Protein AF-V3ZJ14-F1 (afdb_monomer)

Structure (mmCIF, N/CA/C/O backbone):
data_AF-V3ZJ14-F1
#
_entry.id   AF-V3ZJ14-F1
#
loop_
_atom_site.group_PDB
_atom_site.id
_atom_site.type_symbol
_atom_site.label_atom_id
_atom_site.label_alt_id
_atom_site.label_comp_id
_atom_site.label_asym_id
_atom_site.label_entity_id
_atom_site.label_seq_id
_atom_site.pdbx_PDB_ins_code
_atom_site.Cartn_x
_atom_site.Cartn_y
_atom_site.Cartn_z
_atom_site.occupancy
_atom_site.B_iso_or_equiv
_atom_site.auth_seq_id
_atom_site.auth_comp_id
_atom_site.auth_asym_id
_atom_site.auth_atom_id
_atom_site.pdbx_PDB_model_num
ATOM 1 N N . MET A 1 1 ? -35.455 5.145 33.013 1.00 52.62 1 MET A N 1
ATOM 2 C CA . MET A 1 1 ? -34.799 4.903 31.708 1.00 52.62 1 MET A CA 1
ATOM 3 C C . MET A 1 1 ? -33.803 6.025 31.471 1.00 52.62 1 MET A C 1
ATOM 5 O O . MET A 1 1 ? -34.145 7.168 31.744 1.00 52.62 1 MET A O 1
ATOM 9 N N . THR A 1 2 ? -32.571 5.727 31.061 1.00 71.62 2 THR A N 1
ATOM 10 C CA . THR A 1 2 ? -31.585 6.768 30.741 1.00 71.62 2 THR A CA 1
ATOM 11 C C . THR A 1 2 ? -31.996 7.483 29.457 1.00 71.62 2 THR A C 1
ATOM 13 O O . THR A 1 2 ? -32.271 6.847 28.443 1.00 71.62 2 THR A O 1
ATOM 16 N N . GLU A 1 3 ? -32.066 8.810 29.506 1.00 86.38 3 GLU A N 1
ATOM 17 C CA . GLU A 1 3 ? -32.412 9.624 28.344 1.00 86.38 3 GLU A CA 1
ATOM 18 C C . GLU A 1 3 ? -31.376 9.440 27.222 1.00 86.38 3 GLU A C 1
ATOM 20 O O . GLU A 1 3 ? -30.162 9.528 27.449 1.00 86.38 3 GLU A O 1
ATOM 25 N N . LEU A 1 4 ? -31.852 9.161 26.005 1.00 93.19 4 LEU A N 1
ATOM 26 C CA . LEU A 1 4 ? -30.999 8.984 24.833 1.00 93.19 4 LEU A CA 1
ATOM 27 C C . LEU A 1 4 ? -30.361 10.319 24.442 1.00 93.19 4 LEU A C 1
ATOM 29 O O . LEU A 1 4 ? -31.050 11.312 24.231 1.00 93.19 4 LEU A O 1
ATOM 33 N N . LYS A 1 5 ? -29.034 10.323 24.291 1.00 94.94 5 LYS A N 1
ATOM 34 C CA . LYS A 1 5 ? -28.248 11.505 23.911 1.00 94.94 5 LYS A CA 1
ATOM 35 C C . LYS A 1 5 ? -27.486 11.251 22.627 1.00 94.94 5 LYS A C 1
ATOM 37 O O . LYS A 1 5 ? -26.910 10.180 22.456 1.00 94.94 5 LYS A O 1
ATOM 42 N N . CYS A 1 6 ? -27.426 12.243 21.750 1.00 96.75 6 CYS A N 1
ATOM 43 C CA . CYS A 1 6 ? -26.665 12.212 20.509 1.00 96.75 6 CYS A CA 1
ATOM 44 C C . CYS A 1 6 ? -25.173 11.964 20.765 1.00 96.75 6 CYS A C 1
ATOM 46 O O . CYS A 1 6 ? -24.549 12.593 21.620 1.00 96.75 6 CYS A O 1
ATOM 48 N N . GLY A 1 7 ? -24.563 11.063 19.998 1.00 95.19 7 GLY A N 1
ATOM 49 C CA . GLY A 1 7 ? -23.149 10.722 20.116 1.00 95.19 7 GLY A CA 1
ATOM 50 C C . GLY A 1 7 ? -22.194 11.859 19.726 1.00 95.19 7 GLY A C 1
ATOM 51 O O . GLY A 1 7 ? -21.062 11.880 20.219 1.00 95.19 7 GLY A O 1
ATOM 52 N N . PHE A 1 8 ? -22.653 12.811 18.905 1.00 96.88 8 PHE A N 1
ATOM 53 C CA . PHE A 1 8 ? -21.886 13.983 18.476 1.00 96.88 8 PHE A CA 1
ATOM 54 C C . PHE A 1 8 ? -21.968 15.116 19.504 1.00 96.88 8 PHE A C 1
ATOM 56 O O . PHE A 1 8 ? -20.978 15.414 20.168 1.00 96.88 8 PHE A O 1
ATOM 63 N N . CYS A 1 9 ? -23.145 15.727 19.676 1.00 95.25 9 CYS A N 1
ATOM 64 C CA . CYS A 1 9 ? -23.316 16.925 20.508 1.00 95.25 9 CYS A CA 1
ATOM 65 C C . CYS A 1 9 ? -23.645 16.636 21.981 1.00 95.25 9 CYS A C 1
ATOM 67 O O . CYS A 1 9 ? -23.559 17.543 22.799 1.00 95.25 9 CYS A O 1
ATOM 69 N N . ARG A 1 10 ? -23.984 15.387 22.337 1.00 93.00 10 ARG A N 1
ATOM 70 C CA . ARG A 1 10 ? -24.357 14.953 23.701 1.00 93.00 10 ARG A CA 1
ATOM 71 C C . ARG A 1 10 ? -25.654 15.548 24.259 1.00 93.00 10 ARG A C 1
ATOM 73 O O . ARG A 1 10 ? -25.952 15.292 25.422 1.00 93.00 10 ARG A O 1
ATOM 80 N N . HIS A 1 11 ? -26.428 16.243 23.436 1.00 93.50 11 HIS A N 1
ATOM 81 C CA . HIS A 1 11 ? -27.798 16.653 23.737 1.00 93.50 11 HIS A CA 1
ATOM 82 C C . HIS A 1 11 ? -28.797 15.549 23.372 1.00 93.50 11 HIS A C 1
ATOM 84 O O . HIS A 1 11 ? -28.499 14.701 22.523 1.00 93.50 11 HIS A O 1
ATOM 90 N N . GLY A 1 12 ? -29.942 15.519 24.043 1.00 95.00 12 GLY A N 1
ATOM 91 C CA . GLY A 1 12 ? -31.051 14.604 23.784 1.00 95.00 12 GLY A CA 1
ATOM 92 C C . GLY A 1 12 ? -32.071 15.200 22.812 1.00 95.00 12 GLY A C 1
ATOM 93 O O . GLY A 1 12 ? -31.710 15.880 21.849 1.00 95.00 12 GLY A O 1
ATOM 94 N N . LYS A 1 13 ? -33.357 14.905 23.023 1.00 96.00 13 LYS A N 1
ATOM 95 C CA . LYS A 1 13 ? -34.448 15.395 22.160 1.00 96.00 13 LYS A CA 1
ATOM 96 C C . LYS A 1 13 ? -34.764 16.882 22.372 1.00 96.00 13 LYS A C 1
ATOM 98 O O . LYS A 1 13 ? -35.465 17.452 21.547 1.00 96.00 13 LYS A O 1
ATOM 103 N N . GLU A 1 14 ? -34.226 17.506 23.417 1.00 95.38 14 GLU A N 1
ATOM 104 C CA . GLU A 1 14 ? -34.474 18.903 23.783 1.00 95.38 14 GLU A CA 1
ATOM 105 C C . GLU A 1 14 ? -33.954 19.925 22.760 1.00 95.38 14 GLU A C 1
ATOM 107 O O . GLU A 1 14 ? -34.439 21.043 22.736 1.00 95.38 14 GLU A O 1
ATOM 112 N N . VAL A 1 15 ? -33.013 19.539 21.889 1.00 96.00 15 VAL A N 1
ATOM 113 C CA . VAL A 1 15 ? -32.458 20.400 20.820 1.00 96.00 15 VAL A CA 1
ATOM 114 C C . VAL A 1 15 ? -32.957 20.004 19.423 1.00 96.00 15 VAL A C 1
ATOM 116 O O . VAL A 1 15 ? -32.224 20.089 18.431 1.00 96.00 15 VAL A O 1
ATOM 119 N N . LYS A 1 16 ? -34.172 19.440 19.335 1.00 96.69 16 LYS A N 1
ATOM 120 C CA . LYS A 1 16 ? -34.744 18.949 18.067 1.00 96.69 16 LYS A CA 1
ATOM 121 C C . LYS A 1 16 ? -34.902 20.075 17.041 1.00 96.69 16 LYS A C 1
ATOM 123 O O . LYS A 1 16 ? -34.673 19.828 15.860 1.00 96.69 16 LYS A O 1
ATOM 128 N N . GLU A 1 17 ? -35.256 21.279 17.473 1.00 96.75 17 GLU A N 1
ATOM 129 C CA . GLU A 1 17 ? -35.450 22.439 16.593 1.00 96.75 17 GLU A CA 1
ATOM 130 C C . GLU A 1 17 ? -34.141 22.811 15.881 1.00 96.75 17 GLU A C 1
ATOM 132 O O . GLU A 1 17 ? -34.070 22.893 14.649 1.00 96.75 17 GLU A O 1
ATOM 137 N N . GLU A 1 18 ? -33.043 22.896 16.632 1.00 96.88 18 GLU A N 1
ATOM 138 C CA . GLU A 1 18 ? -31.748 23.243 16.067 1.00 96.88 18 GLU A CA 1
ATOM 139 C C . GLU A 1 18 ? -31.146 22.066 15.308 1.00 96.88 18 GLU A C 1
ATOM 141 O O . GLU A 1 18 ? -30.732 22.231 14.162 1.00 96.88 18 GLU A O 1
ATOM 146 N N . CYS A 1 19 ? -31.084 20.879 15.923 1.00 97.06 19 CYS A N 1
ATOM 147 C CA . CYS A 1 19 ? -30.308 19.733 15.434 1.00 97.06 19 CYS A CA 1
ATOM 148 C C . CYS A 1 19 ? -31.097 18.746 14.561 1.00 97.06 19 CYS A C 1
ATOM 150 O O . CYS A 1 19 ? -30.495 17.849 13.958 1.00 97.06 19 CYS A O 1
ATOM 152 N N . GLY A 1 20 ? -32.411 18.909 14.451 1.00 96.25 20 GLY A N 1
ATOM 153 C CA . GLY A 1 20 ? -33.298 17.959 13.790 1.00 96.25 20 GLY A CA 1
ATOM 154 C C . GLY A 1 20 ? -33.564 16.710 14.632 1.00 96.25 20 GLY A C 1
ATOM 155 O O . GLY A 1 20 ? -33.151 16.595 15.787 1.00 96.25 20 GLY A O 1
ATOM 156 N N . GLU A 1 21 ? -34.258 15.744 14.034 1.00 96.25 21 GLU A N 1
ATOM 157 C CA . GLU A 1 21 ? -34.662 14.510 14.710 1.00 96.25 21 GLU A CA 1
ATOM 158 C C . GLU A 1 21 ? -33.473 13.703 15.258 1.00 96.25 21 GLU A C 1
ATOM 160 O O . GLU A 1 21 ? -32.435 13.568 14.603 1.00 96.25 21 GLU A O 1
ATOM 165 N N . LEU A 1 22 ? -33.632 13.157 16.470 1.00 97.00 22 LEU A N 1
ATOM 166 C CA . LEU A 1 22 ? -32.666 12.259 17.102 1.00 97.00 22 LEU A CA 1
ATOM 167 C C . LEU A 1 22 ? -32.905 10.818 16.637 1.00 97.00 22 LEU A C 1
ATOM 169 O O . LEU A 1 22 ? -33.769 10.124 17.170 1.00 97.00 22 LEU A O 1
ATOM 173 N N . HIS A 1 23 ? -32.094 10.362 15.685 1.00 95.88 23 HIS A N 1
ATOM 174 C CA . HIS A 1 23 ? -32.115 8.988 15.191 1.00 95.88 23 HIS A CA 1
ATOM 175 C C . HIS A 1 23 ? -31.499 8.045 16.224 1.00 95.88 23 HIS A C 1
ATOM 177 O O . HIS A 1 23 ? -30.469 8.364 16.828 1.00 95.88 23 HIS A O 1
ATOM 183 N N . HIS A 1 24 ? -32.109 6.876 16.410 1.00 94.94 24 HIS A N 1
ATOM 184 C CA . HIS A 1 24 ? -31.630 5.827 17.307 1.00 94.94 24 HIS A CA 1
ATOM 185 C C . HIS A 1 24 ? -31.749 4.460 16.637 1.00 94.94 24 HIS A C 1
ATOM 187 O O . HIS A 1 24 ? -32.802 4.107 16.116 1.00 94.94 24 HIS A O 1
ATOM 193 N N . VAL A 1 25 ? -30.671 3.683 16.677 1.00 92.88 25 VAL A N 1
ATOM 194 C CA . VAL A 1 25 ? -30.649 2.294 16.214 1.00 92.88 25 VAL A CA 1
ATOM 195 C C . VAL A 1 25 ? -29.755 1.470 17.130 1.00 92.88 25 VAL A C 1
ATOM 197 O O . VAL A 1 25 ? -28.712 1.945 17.582 1.00 92.88 25 VAL A O 1
ATOM 200 N N . VAL A 1 26 ? -30.146 0.228 17.396 1.00 90.00 26 VAL A N 1
ATOM 201 C CA . VAL A 1 26 ? -29.298 -0.760 18.069 1.00 90.00 26 VAL A CA 1
ATOM 202 C C . VAL A 1 26 ? -28.780 -1.706 16.996 1.00 90.00 26 VAL A C 1
ATOM 204 O O . VAL A 1 26 ? -29.561 -2.277 16.241 1.00 90.00 26 VAL A O 1
ATOM 207 N N . THR A 1 27 ? -27.460 -1.828 16.866 1.00 82.56 27 THR A N 1
ATOM 208 C CA . THR A 1 27 ? -26.868 -2.752 15.889 1.00 82.56 27 THR A CA 1
ATOM 209 C C . THR A 1 27 ? -27.089 -4.206 16.292 1.00 82.56 27 THR A C 1
ATOM 211 O O . THR A 1 27 ? -27.316 -4.497 17.463 1.00 82.56 27 THR A O 1
ATOM 214 N N . ALA A 1 28 ? -26.887 -5.141 15.356 1.00 80.75 28 ALA A N 1
ATOM 215 C CA . ALA A 1 28 ? -26.852 -6.578 15.657 1.00 80.75 28 ALA A CA 1
ATOM 216 C C . ALA A 1 28 ? -25.847 -6.938 16.776 1.00 80.75 28 ALA A C 1
ATOM 218 O O . ALA A 1 28 ? -26.054 -7.880 17.527 1.00 80.75 28 ALA A O 1
ATOM 219 N N . SER A 1 29 ? -24.784 -6.141 16.945 1.00 78.62 29 SER A N 1
ATOM 220 C CA . SER A 1 29 ? -23.813 -6.268 18.044 1.00 78.62 29 SER A CA 1
ATOM 221 C C . SER A 1 29 ? -24.269 -5.665 19.383 1.00 78.62 29 SER A C 1
ATOM 223 O O . SER A 1 29 ? -23.455 -5.525 20.296 1.00 78.62 29 SER A O 1
ATOM 225 N N . GLY A 1 30 ? -25.528 -5.236 19.494 1.00 86.25 30 GLY A N 1
ATOM 226 C CA . GLY A 1 30 ? -26.108 -4.637 20.697 1.00 86.25 30 GLY A CA 1
ATOM 227 C C . GLY A 1 30 ? -25.607 -3.226 21.020 1.00 86.25 30 GLY A C 1
ATOM 228 O O . GLY A 1 30 ? -25.915 -2.694 22.085 1.00 86.25 30 GLY A O 1
ATOM 229 N N . LYS A 1 31 ? -24.820 -2.589 20.140 1.00 83.31 31 LYS A N 1
ATOM 230 C CA . LYS A 1 31 ? -24.274 -1.246 20.387 1.00 83.31 31 LYS A CA 1
ATOM 231 C C . LYS A 1 31 ? -25.280 -0.183 19.932 1.00 83.31 31 LYS A C 1
ATOM 233 O O . LYS A 1 31 ? -25.595 -0.131 18.742 1.00 83.31 31 LYS A O 1
ATOM 238 N N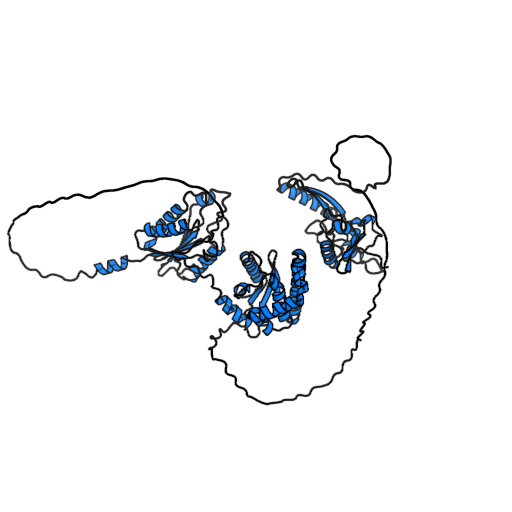 . PRO A 1 32 ? -25.753 0.701 20.828 1.00 91.38 32 PRO A N 1
ATOM 239 C CA . PRO A 1 32 ? -26.651 1.776 20.435 1.00 91.38 32 PRO A CA 1
ATOM 240 C C . PRO A 1 32 ? -25.894 2.859 19.656 1.00 91.38 32 PRO A C 1
ATOM 242 O O . PRO A 1 32 ? -24.795 3.277 20.036 1.00 91.38 32 PRO A O 1
ATOM 245 N N . CYS A 1 33 ? -26.505 3.340 18.578 1.00 94.31 33 CYS A N 1
ATOM 246 C CA . CYS A 1 33 ? -26.087 4.513 17.823 1.00 94.31 33 CYS A CA 1
ATOM 247 C C . CYS A 1 33 ? -27.195 5.557 17.879 1.00 94.31 33 CYS A C 1
ATOM 249 O O . CYS A 1 33 ? -28.289 5.345 17.359 1.00 94.31 33 CYS A O 1
ATOM 251 N N . THR A 1 34 ? -26.895 6.689 18.504 1.00 96.50 34 THR A N 1
ATOM 252 C CA . THR A 1 34 ? -27.785 7.844 18.615 1.00 96.50 34 THR A CA 1
ATOM 253 C C . THR A 1 34 ? -27.146 9.049 17.940 1.00 96.50 34 THR A C 1
ATOM 255 O O . THR A 1 34 ? -26.018 9.423 18.273 1.00 96.50 34 THR A O 1
ATOM 258 N N . ALA A 1 35 ? -27.845 9.699 17.014 1.00 97.69 35 ALA A N 1
ATOM 259 C CA . ALA A 1 35 ? -27.335 10.901 16.359 1.00 97.69 35 ALA A CA 1
ATOM 260 C C . ALA A 1 35 ? -28.468 11.795 15.854 1.00 97.69 35 ALA A C 1
ATOM 262 O O . ALA A 1 35 ? -29.419 11.315 15.246 1.00 97.69 35 ALA A O 1
ATOM 263 N N . HIS A 1 36 ? -28.361 13.107 16.073 1.00 98.19 36 HIS A N 1
ATOM 264 C CA . HIS A 1 36 ? -29.275 14.050 15.430 1.00 98.19 36 HIS A CA 1
ATOM 265 C C . HIS A 1 36 ? -29.015 14.134 13.929 1.00 98.19 36 HIS A C 1
ATOM 267 O O . HIS A 1 36 ? -27.859 14.100 13.496 1.00 98.19 36 HIS A O 1
ATOM 273 N N . HIS A 1 37 ? -30.079 14.323 13.152 1.00 97.38 37 HIS A N 1
ATOM 274 C CA . HIS A 1 37 ? -30.016 14.387 11.695 1.00 97.38 37 HIS A CA 1
ATOM 275 C C . HIS A 1 37 ? -29.021 15.445 11.188 1.00 97.38 37 HIS A C 1
ATOM 277 O O . HIS A 1 37 ? -28.095 15.118 10.442 1.00 97.38 37 HIS A O 1
ATOM 283 N N . LYS A 1 38 ? -29.118 16.697 11.663 1.00 97.81 38 LYS A N 1
ATOM 284 C CA . LYS A 1 38 ? -28.218 17.777 11.222 1.00 97.81 38 LYS A CA 1
ATOM 285 C C . LYS A 1 38 ? -26.794 17.613 11.768 1.00 97.81 38 LYS A C 1
ATOM 287 O O . LYS A 1 38 ? -25.834 17.995 11.102 1.00 97.81 38 LYS A O 1
ATOM 292 N N . CYS A 1 39 ? -26.616 16.966 12.928 1.00 98.25 39 CYS A N 1
ATOM 293 C CA . CYS A 1 39 ? -25.275 16.599 13.406 1.00 98.25 39 CYS A CA 1
ATOM 294 C C . CYS A 1 39 ? -24.566 15.644 12.432 1.00 98.25 39 CYS A C 1
ATOM 296 O O . CYS A 1 39 ? -23.356 15.760 12.250 1.00 98.25 39 CYS A O 1
ATOM 298 N N . MET A 1 40 ? -25.309 14.732 11.794 1.00 97.81 40 MET A N 1
ATOM 299 C CA . MET A 1 40 ? -24.763 13.858 10.755 1.00 97.81 40 MET A CA 1
ATOM 300 C C . MET A 1 40 ? -24.514 14.614 9.447 1.00 97.81 40 MET A C 1
ATOM 302 O O . MET A 1 40 ? -23.413 14.528 8.909 1.00 97.81 40 MET A O 1
ATOM 306 N N . GLN A 1 41 ? -25.485 15.404 8.971 1.00 96.88 41 GLN A N 1
ATOM 307 C CA . GLN A 1 41 ? -25.370 16.160 7.712 1.00 96.88 41 GLN A CA 1
ATOM 308 C C . GLN A 1 41 ? -24.154 17.091 7.674 1.00 96.88 41 GLN A C 1
ATOM 310 O O . GLN A 1 41 ? -23.460 17.159 6.664 1.00 96.88 41 GLN A O 1
ATOM 315 N N . TYR A 1 42 ? -23.872 17.790 8.775 1.00 98.06 42 TYR A N 1
ATOM 316 C CA . TYR A 1 42 ? -22.754 18.734 8.861 1.00 98.06 42 TYR A CA 1
ATOM 317 C C . TYR A 1 42 ? -21.435 18.084 9.311 1.00 98.06 42 TYR A C 1
ATOM 319 O O . TYR A 1 42 ? -20.437 18.787 9.505 1.00 98.06 42 TYR A O 1
ATOM 327 N N . SER A 1 43 ? -21.392 16.762 9.504 1.00 97.56 43 SER A N 1
ATOM 328 C CA . SER A 1 43 ? -20.145 16.052 9.795 1.00 97.56 43 SER A CA 1
ATOM 329 C C . SER A 1 43 ? -19.278 15.983 8.540 1.00 97.56 43 SER A C 1
ATOM 331 O O . SER A 1 43 ? -19.735 15.552 7.486 1.00 97.56 43 SER A O 1
ATOM 333 N N . ALA A 1 44 ? -18.007 16.378 8.641 1.00 92.75 44 ALA A N 1
ATOM 334 C CA . ALA A 1 44 ? -17.170 16.627 7.462 1.00 92.75 44 ALA A CA 1
ATOM 335 C C . ALA A 1 44 ? -16.936 15.402 6.551 1.00 92.75 44 ALA A C 1
ATOM 337 O O . ALA A 1 44 ? -16.670 15.586 5.365 1.00 92.75 44 ALA A O 1
ATOM 338 N N . LEU A 1 45 ? -17.014 14.178 7.092 1.00 93.38 45 LEU A N 1
ATOM 339 C CA . LEU A 1 45 ? -16.749 12.935 6.353 1.00 93.38 45 LEU A CA 1
ATOM 340 C C . LEU A 1 45 ? -18.001 12.065 6.144 1.00 93.38 45 LEU A C 1
ATOM 342 O O . LEU A 1 45 ? -17.877 10.934 5.673 1.00 93.38 45 LEU A O 1
ATOM 346 N N . LEU A 1 46 ? -19.200 12.558 6.484 1.00 95.25 46 LEU A N 1
ATOM 347 C CA . LEU A 1 46 ? -20.446 11.845 6.192 1.00 95.25 46 LEU A CA 1
ATOM 348 C C . LEU A 1 46 ? -21.031 12.277 4.852 1.00 95.25 46 LEU A C 1
ATOM 350 O O . LEU A 1 46 ? -21.006 13.445 4.473 1.00 95.25 46 LEU A O 1
ATOM 354 N N . VAL A 1 47 ? -21.592 11.296 4.151 1.00 92.06 47 VAL A N 1
ATOM 355 C CA . VAL A 1 47 ? -22.340 11.482 2.910 1.00 92.06 47 VAL A CA 1
ATOM 356 C C . VAL A 1 47 ? -23.757 10.985 3.152 1.00 92.06 47 VAL A C 1
ATOM 358 O O . VAL A 1 47 ? -23.940 9.874 3.654 1.00 92.06 47 VAL A O 1
ATOM 361 N N . GLN A 1 48 ? -24.737 11.817 2.807 1.00 89.88 48 GLN A N 1
ATOM 362 C CA . GLN A 1 48 ? -26.147 11.448 2.832 1.00 89.88 48 GLN A CA 1
ATOM 363 C C . GLN A 1 48 ? -26.517 10.765 1.509 1.00 89.88 48 GLN A C 1
ATOM 365 O O . GLN A 1 48 ? -26.182 11.247 0.426 1.00 89.88 48 GLN A O 1
ATOM 370 N N . TYR A 1 49 ? -27.186 9.627 1.609 1.00 85.19 49 TYR A N 1
ATOM 371 C CA . TYR A 1 49 ? -27.664 8.801 0.509 1.00 85.19 49 TYR A CA 1
ATOM 372 C C . TYR A 1 49 ? -29.187 8.914 0.397 1.00 85.19 49 TYR A C 1
ATOM 374 O O . TYR A 1 49 ? -29.868 9.275 1.355 1.00 85.19 49 TYR A O 1
ATOM 382 N N . LYS A 1 50 ? -29.728 8.552 -0.772 1.00 77.56 50 LYS A N 1
ATOM 383 C CA . LYS A 1 50 ? -31.172 8.385 -0.986 1.00 77.56 50 LYS A CA 1
ATOM 384 C C . LYS A 1 50 ? -31.653 7.075 -0.343 1.00 77.56 50 LYS A C 1
ATOM 386 O O . LYS A 1 50 ? -31.986 6.132 -1.047 1.00 77.56 50 LYS A O 1
ATOM 391 N N . SER A 1 51 ? -31.587 6.974 0.980 1.00 76.38 51 SER A N 1
ATOM 392 C CA . SER A 1 51 ? -32.156 5.848 1.727 1.00 76.38 51 SER A CA 1
ATOM 393 C C . SER A 1 51 ? -32.982 6.359 2.893 1.00 76.38 51 SER A C 1
ATOM 395 O O . SER A 1 51 ? -32.636 7.365 3.503 1.00 76.38 51 SER A O 1
ATOM 397 N N . GLU A 1 52 ? -34.024 5.634 3.268 1.00 74.25 52 GLU A N 1
ATOM 398 C CA . GLU A 1 52 ? -34.862 6.020 4.409 1.00 74.25 52 GLU A CA 1
ATOM 399 C C . GLU A 1 52 ? -34.221 5.636 5.750 1.00 74.25 52 GLU A C 1
ATOM 401 O O . GLU A 1 52 ? -34.433 6.280 6.777 1.00 74.25 52 GLU A O 1
ATOM 406 N N . HIS A 1 53 ? -33.352 4.623 5.752 1.00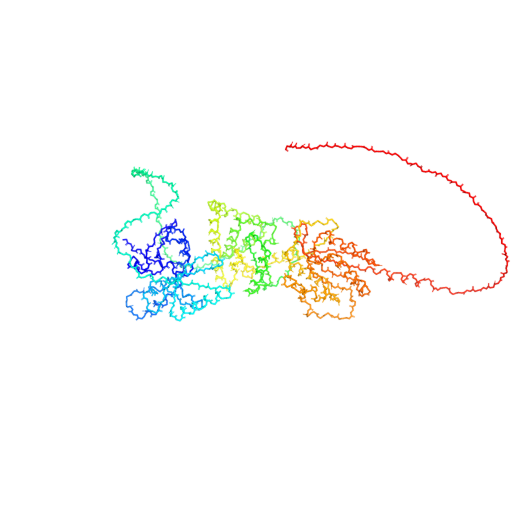 78.12 53 HIS A N 1
ATOM 407 C CA . HIS A 1 53 ? -32.737 4.128 6.978 1.00 78.12 53 HIS A CA 1
ATOM 408 C C . HIS A 1 53 ? -31.791 5.155 7.621 1.00 78.12 53 HIS A C 1
ATOM 410 O O . HIS A 1 53 ? -30.863 5.662 6.983 1.00 78.12 53 HIS A O 1
ATOM 416 N N . PHE A 1 54 ? -32.027 5.429 8.911 1.00 88.50 54 PHE A N 1
ATOM 417 C CA . PHE A 1 54 ? -31.208 6.291 9.774 1.00 88.50 54 PHE A CA 1
ATOM 418 C C . PHE A 1 54 ? -30.952 7.692 9.180 1.00 88.50 54 PHE A C 1
ATOM 420 O O . PHE A 1 54 ? -29.838 8.220 9.226 1.00 88.50 54 PHE A O 1
ATOM 427 N N . GLY A 1 55 ? -31.985 8.280 8.561 1.00 88.25 55 GLY A N 1
ATOM 428 C CA . GLY A 1 55 ? -31.929 9.615 7.961 1.00 88.25 55 GLY A CA 1
ATOM 429 C C . GLY A 1 55 ? -31.108 9.698 6.669 1.00 88.25 55 GLY A C 1
ATOM 430 O O . GLY A 1 55 ? -30.610 10.774 6.334 1.00 88.25 55 GLY A O 1
ATOM 431 N N . GLY A 1 56 ? -30.918 8.582 5.963 1.00 92.19 56 GLY A N 1
ATOM 432 C CA . GLY A 1 56 ? -30.117 8.542 4.738 1.00 92.19 56 GLY A CA 1
ATOM 433 C C . GLY A 1 56 ? -28.628 8.334 4.968 1.00 92.19 56 GLY A C 1
ATOM 434 O O . GLY A 1 56 ? -27.828 8.609 4.078 1.00 92.19 56 GLY A O 1
ATOM 435 N N . PHE A 1 57 ? -28.217 7.853 6.141 1.00 94.19 57 PHE A N 1
ATOM 436 C CA . PHE A 1 57 ? -26.807 7.633 6.456 1.00 94.19 57 PHE A CA 1
ATOM 437 C C . PHE A 1 57 ? -26.495 6.156 6.662 1.00 94.19 57 PHE A C 1
ATOM 439 O O . PHE A 1 57 ? -27.199 5.426 7.357 1.00 94.19 57 PHE A O 1
ATOM 446 N N . LYS A 1 58 ? -25.352 5.716 6.125 1.00 92.56 58 LYS A N 1
ATOM 447 C CA . LYS A 1 58 ? -24.808 4.392 6.443 1.00 92.56 58 LYS A CA 1
ATOM 448 C C . LYS A 1 58 ? -24.363 4.371 7.905 1.00 92.56 58 LYS A C 1
ATOM 450 O O . LYS A 1 58 ? -23.380 5.021 8.256 1.00 92.56 58 LYS A O 1
ATOM 455 N N . ILE A 1 59 ? -25.044 3.583 8.737 1.00 93.75 59 ILE A N 1
ATOM 456 C CA . ILE A 1 59 ? -24.790 3.478 10.185 1.00 93.75 59 ILE A CA 1
ATOM 457 C C . ILE A 1 59 ? -23.312 3.175 10.489 1.00 93.75 59 ILE A C 1
ATOM 459 O O . ILE A 1 59 ? -22.732 3.773 11.394 1.00 93.75 59 ILE A O 1
ATOM 463 N N . SER A 1 60 ? -22.659 2.314 9.699 1.00 92.94 60 SER A N 1
ATOM 464 C CA . SER A 1 60 ? -21.225 2.013 9.844 1.00 92.94 60 SER A CA 1
ATOM 465 C C . SER A 1 60 ? -20.339 3.259 9.726 1.00 92.94 60 SER A C 1
ATOM 467 O O . SER A 1 60 ? -19.431 3.448 10.535 1.00 92.94 60 SER A O 1
ATOM 469 N N . LYS A 1 61 ? -20.647 4.163 8.788 1.00 95.00 61 LYS A N 1
ATOM 470 C CA . LYS A 1 61 ? -19.946 5.445 8.627 1.00 95.00 61 LYS A CA 1
ATOM 471 C C . LYS A 1 61 ? -20.238 6.415 9.761 1.00 95.00 61 LYS A C 1
ATOM 473 O O . LYS A 1 61 ? -19.329 7.108 10.209 1.00 95.00 61 LYS A O 1
ATOM 478 N N . VAL A 1 62 ? -21.461 6.410 10.289 1.00 96.00 62 VAL A N 1
ATOM 479 C CA . VAL A 1 62 ? -21.792 7.186 11.492 1.00 96.00 62 VAL A CA 1
ATOM 480 C C . VAL A 1 62 ? -20.958 6.711 12.686 1.00 96.00 62 VAL A C 1
ATOM 482 O O . VAL A 1 62 ? -20.411 7.542 13.405 1.00 96.00 62 VAL A O 1
ATOM 485 N N . PHE A 1 63 ? -20.771 5.402 12.878 1.00 95.31 63 PHE A N 1
ATOM 486 C CA . PHE A 1 63 ? -19.906 4.878 13.943 1.00 95.31 63 PHE A CA 1
ATOM 487 C C . PHE A 1 63 ? -18.434 5.266 13.785 1.00 95.31 63 PHE A C 1
ATOM 489 O O . PHE A 1 63 ? -17.802 5.633 14.779 1.00 95.31 63 PHE A O 1
ATOM 496 N N . GLU A 1 64 ? -17.886 5.189 12.569 1.00 95.69 64 GLU A N 1
ATOM 497 C CA . GLU A 1 64 ? -16.522 5.652 12.272 1.00 95.69 64 GLU A CA 1
ATOM 498 C C . GLU A 1 64 ? -16.362 7.136 12.645 1.00 95.69 64 GLU A C 1
ATOM 500 O O . GLU A 1 64 ? -15.424 7.512 13.353 1.00 95.69 64 GLU A O 1
ATOM 505 N N . GLU A 1 65 ? -17.330 7.970 12.263 1.00 97.25 65 GLU A N 1
ATOM 506 C CA . GLU A 1 65 ? -17.324 9.400 12.573 1.00 97.25 65 GLU A CA 1
ATOM 507 C C . GLU A 1 65 ? -17.525 9.696 14.059 1.00 97.25 65 GLU A C 1
ATOM 509 O O . GLU A 1 65 ? -16.856 10.570 14.610 1.00 97.25 65 GLU A O 1
ATOM 514 N N . LEU A 1 66 ? -18.365 8.931 14.756 1.00 96.00 66 LEU A N 1
ATOM 515 C CA . LEU A 1 66 ? -18.496 9.007 16.211 1.00 96.00 66 LEU A CA 1
ATOM 516 C C . LEU A 1 66 ? -17.194 8.615 16.917 1.00 96.00 66 LEU A C 1
ATOM 518 O O . LEU A 1 66 ? -16.838 9.226 17.927 1.00 96.00 66 LEU A O 1
ATOM 522 N N . ALA A 1 67 ? -16.469 7.616 16.403 1.00 95.12 67 ALA A N 1
ATOM 523 C CA . ALA A 1 67 ? -15.165 7.223 16.923 1.00 95.12 67 ALA A CA 1
ATOM 524 C C . ALA A 1 67 ? -14.127 8.339 16.720 1.00 95.12 67 ALA A C 1
ATOM 526 O O . ALA A 1 67 ? -13.459 8.712 17.687 1.00 95.12 67 ALA A O 1
ATOM 527 N N . ARG A 1 68 ? -14.065 8.949 15.526 1.00 96.00 68 ARG A N 1
ATOM 528 C CA . ARG A 1 68 ? -13.232 10.138 15.257 1.00 96.00 68 ARG A CA 1
ATOM 529 C C . ARG A 1 68 ? -13.620 11.326 16.142 1.00 96.00 68 ARG A C 1
ATOM 531 O O . ARG A 1 68 ? -12.764 12.057 16.645 1.00 96.00 68 ARG A O 1
ATOM 538 N N . GLY A 1 69 ? -14.913 11.505 16.389 1.00 94.75 69 GLY A N 1
ATOM 539 C CA . GLY A 1 69 ? -15.437 12.535 17.277 1.00 94.75 69 GLY A CA 1
ATOM 540 C C . GLY A 1 69 ? -14.858 12.452 18.691 1.00 94.75 69 GLY A C 1
ATOM 541 O O . GLY A 1 69 ? -14.665 13.488 19.322 1.00 94.75 69 GLY A O 1
ATOM 542 N N . ARG A 1 70 ? -14.488 11.262 19.188 1.00 92.19 70 ARG A N 1
ATOM 543 C CA . ARG A 1 70 ? -13.934 11.094 20.548 1.00 92.19 70 ARG A CA 1
ATOM 544 C C . ARG A 1 70 ? -12.637 11.872 20.775 1.00 92.19 70 ARG A C 1
ATOM 546 O O . ARG A 1 70 ? -12.418 12.329 21.894 1.00 92.19 70 ARG A O 1
ATOM 553 N N . SER A 1 71 ? -11.812 12.052 19.744 1.00 91.56 71 SER A N 1
ATOM 554 C CA . SER A 1 71 ? -10.577 12.846 19.815 1.00 91.56 71 SER A CA 1
ATOM 555 C C . SER A 1 71 ? -10.765 14.303 19.370 1.00 91.56 71 SER A C 1
ATOM 557 O O . SER A 1 71 ? -9.963 15.165 19.736 1.00 91.56 71 SER A O 1
ATOM 559 N N . SER A 1 72 ? -11.837 14.605 18.632 1.00 93.75 72 SER A N 1
ATOM 560 C CA . SER A 1 72 ? -12.092 15.934 18.063 1.00 93.75 72 SER A CA 1
ATOM 561 C C . SER A 1 72 ? -12.754 16.864 19.083 1.00 93.75 72 SER A C 1
ATOM 563 O O . SER A 1 72 ? -13.841 16.570 19.589 1.00 93.75 72 SER A O 1
ATOM 565 N N . LYS A 1 73 ? -12.093 17.987 19.399 1.00 95.00 73 LYS A N 1
ATOM 566 C CA . LYS A 1 73 ? -12.515 18.934 20.444 1.00 95.00 73 LYS A CA 1
ATOM 567 C C . LYS A 1 73 ? -13.191 20.174 19.851 1.00 95.00 73 LYS A C 1
ATOM 569 O O . LYS A 1 73 ? -12.560 20.899 19.091 1.00 95.00 73 LYS A O 1
ATOM 574 N N . CYS A 1 74 ? -14.415 20.467 20.284 1.00 96.06 74 CYS A N 1
ATOM 575 C CA . CYS A 1 74 ? -15.177 21.646 19.887 1.00 96.06 74 CYS A CA 1
ATOM 576 C C . CYS A 1 74 ? -14.451 22.918 20.322 1.00 96.06 74 CYS A C 1
ATOM 578 O O . CYS A 1 74 ? -14.172 23.111 21.511 1.00 96.06 74 CYS A O 1
ATOM 580 N N . PHE A 1 75 ? -14.174 23.793 19.360 1.00 95.06 75 PHE A N 1
ATOM 581 C CA . PHE A 1 75 ? -13.495 25.063 19.585 1.00 95.06 75 PHE A CA 1
ATOM 582 C C . PHE A 1 75 ? -14.290 25.965 20.543 1.00 95.06 75 PHE A C 1
ATOM 584 O O . PHE A 1 75 ? -13.733 26.455 21.522 1.00 95.06 75 PHE A O 1
ATOM 591 N N . ILE A 1 76 ? -15.608 26.081 20.347 1.00 93.31 76 ILE A N 1
ATOM 592 C CA . ILE A 1 76 ? -16.492 26.909 21.186 1.00 93.31 76 ILE A CA 1
ATOM 593 C C . ILE A 1 76 ? -16.532 26.383 22.624 1.00 93.31 76 ILE A C 1
ATOM 595 O O . ILE A 1 76 ? -16.285 27.127 23.573 1.00 93.31 76 ILE A O 1
ATOM 599 N N . CYS A 1 77 ? -16.793 25.085 22.809 1.00 91.00 77 CYS A N 1
ATOM 600 C CA . CYS A 1 77 ? -16.839 24.482 24.143 1.00 91.00 77 CYS A CA 1
ATOM 601 C C . CYS A 1 77 ? -15.490 24.581 24.864 1.00 91.00 77 CYS A C 1
ATOM 603 O O . CYS A 1 77 ? -15.454 24.747 26.082 1.00 91.00 77 CYS A O 1
ATOM 605 N N . LYS A 1 78 ? -14.374 24.496 24.125 1.00 87.94 78 LYS A N 1
ATOM 606 C CA . LYS A 1 78 ? -13.030 24.671 24.683 1.00 87.94 78 LYS A CA 1
ATOM 607 C C . LYS A 1 78 ? -12.831 26.091 25.221 1.00 87.94 78 LYS A C 1
ATOM 609 O O . LYS A 1 78 ? -12.281 26.222 26.309 1.00 87.94 78 LYS A O 1
ATOM 614 N N . CYS A 1 79 ? -13.295 27.114 24.507 1.00 82.31 79 CYS A N 1
ATOM 615 C CA . CYS A 1 79 ? -13.191 28.516 24.927 1.00 82.31 79 CYS A CA 1
ATOM 616 C C . CYS A 1 79 ? -14.127 28.868 26.098 1.00 82.31 79 CYS A C 1
ATOM 618 O O . CYS A 1 79 ? -13.789 29.714 26.918 1.00 82.31 79 CYS A O 1
ATOM 620 N N . LYS A 1 80 ? -15.264 28.174 26.247 1.00 74.75 80 LYS A N 1
ATOM 621 C CA . LYS A 1 80 ? -16.219 28.376 27.358 1.00 74.75 80 LYS A CA 1
ATOM 622 C C . LYS A 1 80 ? -15.752 27.817 28.719 1.00 74.75 80 LYS A C 1
ATOM 624 O O . LYS A 1 80 ? -16.438 28.010 29.721 1.00 74.75 80 LYS A O 1
ATOM 629 N N . ARG A 1 81 ? -14.584 27.160 28.792 1.00 59.09 81 ARG A N 1
ATOM 630 C CA . ARG A 1 81 ? -14.074 26.445 29.985 1.00 59.09 81 ARG A CA 1
ATOM 631 C C . ARG A 1 81 ? -13.820 27.289 31.243 1.00 59.09 81 ARG A C 1
ATOM 633 O O . ARG A 1 81 ? -13.534 26.707 32.281 1.00 59.09 81 ARG A O 1
ATOM 640 N N . GLY A 1 82 ? -13.964 28.611 31.185 1.00 52.34 82 GLY A N 1
ATOM 641 C CA . GLY A 1 82 ? -13.829 29.489 32.351 1.00 52.34 82 GLY A CA 1
ATOM 642 C C . GLY A 1 82 ? -15.115 29.770 33.144 1.00 52.34 82 GLY A C 1
ATOM 643 O O . GLY A 1 82 ? -15.039 30.541 34.092 1.00 52.34 82 GLY A O 1
ATOM 644 N N . ARG A 1 83 ? -16.297 29.243 32.765 1.00 51.16 83 ARG A N 1
ATOM 645 C CA . ARG A 1 83 ? -17.580 29.809 33.255 1.00 51.16 83 ARG A CA 1
ATOM 646 C C . ARG A 1 83 ? -18.608 28.881 33.913 1.00 51.16 83 ARG A C 1
ATOM 648 O O . ARG A 1 83 ? -19.668 29.377 34.272 1.00 51.16 83 ARG A O 1
ATOM 655 N N . THR A 1 84 ? -18.351 27.596 34.163 1.00 44.59 84 THR A N 1
ATOM 656 C CA . THR A 1 84 ? -19.350 26.764 34.875 1.00 44.59 84 THR A CA 1
ATOM 657 C C . THR A 1 84 ? -18.745 25.948 36.013 1.00 44.59 84 THR A C 1
ATOM 659 O O . THR A 1 84 ? -17.995 25.004 35.782 1.00 44.59 84 THR A O 1
ATOM 662 N N . LYS A 1 85 ? -19.150 26.278 37.251 1.00 44.22 85 LYS A N 1
ATOM 663 C CA . LYS A 1 85 ? -18.916 25.495 38.484 1.00 44.22 85 LYS A CA 1
ATOM 664 C C . LYS A 1 85 ? -19.684 24.158 38.519 1.00 44.22 85 LYS A C 1
ATOM 666 O O . LYS A 1 85 ? -19.520 23.392 39.459 1.00 44.22 85 LYS A O 1
ATOM 671 N N . SER A 1 86 ? -20.491 23.855 37.499 1.00 42.91 86 SER A N 1
ATOM 672 C CA . SER A 1 86 ? -21.235 22.600 37.371 1.00 42.91 86 SER A CA 1
ATOM 673 C C . SER A 1 86 ? -20.700 21.770 36.197 1.00 42.91 86 SER A C 1
ATOM 675 O O . SER A 1 86 ? -20.787 22.177 35.041 1.00 42.91 86 SER A O 1
ATOM 677 N N . GLY A 1 87 ? -20.083 20.632 36.526 1.00 47.72 87 GLY A N 1
ATOM 678 C CA . GLY A 1 87 ? -20.019 19.407 35.721 1.00 47.72 87 GLY A CA 1
ATOM 679 C C . GLY A 1 87 ? -19.720 19.502 34.218 1.00 47.72 87 GLY A C 1
ATOM 680 O O . GLY A 1 87 ? -20.623 19.422 33.399 1.00 47.72 87 GLY A O 1
ATOM 681 N N . SER A 1 88 ? -18.432 19.499 33.857 1.00 51.66 88 SER A N 1
ATOM 682 C CA . SER A 1 88 ? -17.888 18.936 32.603 1.00 51.66 88 SER A CA 1
ATOM 683 C C . SER A 1 88 ? -18.663 19.247 31.307 1.00 51.66 88 SER A C 1
ATOM 685 O O . SER A 1 88 ? -19.306 18.372 30.720 1.00 51.66 88 SER A O 1
ATOM 687 N N . ILE A 1 89 ? -18.514 20.470 30.777 1.00 62.41 89 ILE A N 1
ATOM 688 C CA . ILE A 1 89 ? -18.797 20.727 29.356 1.00 62.41 89 ILE A CA 1
ATOM 689 C C . ILE A 1 89 ? -17.927 19.764 28.536 1.00 62.41 89 ILE A C 1
ATOM 691 O O . ILE A 1 89 ? -16.697 19.893 28.461 1.00 62.41 89 ILE A O 1
ATOM 695 N N . ARG A 1 90 ? -18.570 18.755 27.940 1.00 72.25 90 ARG A N 1
ATOM 696 C CA . ARG A 1 90 ? -17.892 17.748 27.126 1.00 72.25 90 ARG A CA 1
ATOM 697 C C . ARG A 1 90 ? -17.459 18.393 25.825 1.00 72.25 90 ARG A C 1
ATOM 699 O O . ARG A 1 90 ? -18.262 18.709 24.961 1.00 72.25 90 ARG A O 1
ATOM 706 N N . VAL A 1 91 ? -16.153 18.572 25.686 1.00 87.44 91 VAL A N 1
ATOM 707 C CA . VAL A 1 91 ? -15.572 19.183 24.488 1.00 87.44 91 VAL A CA 1
ATOM 708 C C . VAL A 1 91 ? -15.456 18.221 23.313 1.00 87.44 91 VAL A C 1
ATOM 710 O O . VAL A 1 91 ? -15.164 18.679 22.223 1.00 87.44 91 VAL A O 1
ATOM 713 N N . THR A 1 92 ? -15.631 16.913 23.502 1.00 92.25 92 THR A N 1
ATOM 714 C CA . THR A 1 92 ? -15.427 15.904 22.449 1.00 92.25 92 THR A CA 1
ATOM 715 C C . THR A 1 92 ? -16.706 15.618 21.662 1.00 92.25 92 THR A C 1
ATOM 717 O O . THR A 1 92 ? -17.806 15.863 22.150 1.00 92.25 92 THR A O 1
ATOM 720 N N . GLY A 1 93 ? -16.573 15.077 20.450 1.00 94.69 93 GLY A N 1
ATOM 721 C CA . GLY A 1 93 ? -17.674 14.795 19.515 1.00 94.69 93 GLY A CA 1
ATOM 722 C C . GLY A 1 93 ? -17.821 15.835 18.398 1.00 94.69 93 GLY A C 1
ATOM 723 O O . GLY A 1 93 ? -18.796 15.809 17.655 1.00 94.69 93 GLY A O 1
ATOM 724 N N . ALA A 1 94 ? -16.860 16.754 18.283 1.00 96.50 94 ALA A N 1
ATOM 725 C CA . ALA A 1 94 ? -16.909 17.899 17.382 1.00 96.50 94 ALA A CA 1
ATOM 726 C C . ALA A 1 94 ? -16.450 17.533 15.967 1.00 96.50 94 ALA A C 1
ATOM 728 O O . ALA A 1 94 ? -15.286 17.707 15.610 1.00 96.50 94 ALA A O 1
ATOM 729 N N . THR A 1 95 ? -17.343 16.964 15.168 1.00 97.81 95 THR A N 1
ATOM 730 C CA . THR A 1 95 ? -17.001 16.439 13.841 1.00 97.81 95 THR A CA 1
ATOM 731 C C . THR A 1 95 ? -17.268 17.413 12.694 1.00 97.81 95 THR A C 1
ATOM 733 O O . THR A 1 95 ? -16.807 17.159 11.577 1.00 97.81 95 THR A O 1
ATOM 736 N N . CYS A 1 96 ? -17.924 18.546 12.964 1.00 97.88 96 CYS A N 1
ATOM 737 C CA . CYS A 1 96 ? -18.175 19.611 11.997 1.00 97.88 96 CYS A CA 1
ATOM 738 C C . CYS A 1 96 ? -16.922 20.489 11.860 1.00 97.88 96 CYS A C 1
ATOM 740 O O . CYS A 1 96 ? -16.682 21.380 12.675 1.00 97.88 96 CYS A O 1
ATOM 742 N N . GLY A 1 97 ? -16.078 20.199 10.870 1.00 97.56 97 GLY A N 1
ATOM 743 C CA . GLY A 1 97 ? -14.887 20.998 10.569 1.00 97.56 97 GLY A CA 1
ATOM 744 C C . GLY A 1 97 ? -15.216 22.271 9.790 1.00 97.56 97 GLY A C 1
ATOM 745 O O . GLY A 1 97 ? -16.177 22.299 9.021 1.00 97.56 97 GLY A O 1
ATOM 746 N N . CYS A 1 98 ? -14.400 23.314 9.963 1.00 98.19 98 CYS A N 1
ATOM 747 C CA . CYS A 1 98 ? -14.454 24.485 9.092 1.00 98.19 98 CYS A CA 1
ATOM 748 C C . CYS A 1 98 ? -14.187 24.076 7.631 1.00 98.19 98 CYS A C 1
ATOM 750 O O . CYS A 1 98 ? -13.250 23.330 7.360 1.00 98.19 98 CYS A O 1
ATOM 752 N N . ALA A 1 99 ? -14.975 24.581 6.681 1.00 97.06 99 ALA A N 1
ATOM 753 C CA . ALA A 1 99 ? -14.884 24.185 5.271 1.00 97.06 99 ALA A CA 1
ATOM 754 C C . ALA A 1 99 ? -13.578 24.618 4.568 1.00 97.06 99 ALA A C 1
ATOM 756 O O . ALA A 1 99 ? -13.204 24.060 3.535 1.00 97.06 99 ALA A O 1
ATOM 757 N N . VAL A 1 100 ? -12.868 25.604 5.120 1.00 96.38 100 VAL A N 1
ATOM 758 C CA . VAL A 1 100 ? -11.534 26.017 4.657 1.00 96.38 100 VAL A CA 1
ATOM 759 C C . VAL A 1 100 ? -10.501 24.955 5.046 1.00 96.38 100 VAL A C 1
ATOM 761 O O . VAL A 1 100 ? -10.220 24.785 6.229 1.00 96.38 100 VAL A O 1
ATOM 764 N N . LYS A 1 101 ? -9.886 24.291 4.052 1.00 92.62 101 LYS A N 1
ATOM 765 C CA . LYS A 1 101 ? -8.973 23.138 4.233 1.00 92.62 101 LYS A CA 1
ATOM 766 C C . LYS A 1 101 ? -7.829 23.370 5.231 1.00 92.62 101 LYS A C 1
ATOM 768 O O . LYS A 1 101 ? -7.447 22.451 5.946 1.00 92.62 101 LYS A O 1
ATOM 773 N N . GLN A 1 102 ? -7.275 24.581 5.281 1.00 95.00 102 GLN A N 1
ATOM 774 C CA . GLN A 1 102 ? -6.163 24.923 6.179 1.00 95.00 102 GLN A CA 1
ATOM 775 C C . GLN A 1 102 ? -6.620 25.201 7.625 1.00 95.00 102 GLN A C 1
ATOM 777 O O . GLN A 1 102 ? -5.808 25.213 8.550 1.00 95.00 102 GLN A O 1
ATOM 782 N N . CYS A 1 103 ? -7.921 25.404 7.853 1.00 97.31 103 CYS A N 1
ATOM 783 C CA . CYS A 1 103 ? -8.461 25.675 9.176 1.00 97.31 103 CYS A CA 1
ATOM 784 C C . CYS A 1 103 ? -8.676 24.376 9.960 1.00 97.31 103 CYS A C 1
ATOM 786 O O . CYS A 1 103 ? -9.433 23.499 9.557 1.00 97.31 103 CYS A O 1
ATOM 788 N N . ARG A 1 104 ? -8.069 24.284 11.147 1.00 96.44 104 ARG A N 1
ATOM 789 C CA . ARG A 1 104 ? -8.187 23.113 12.036 1.00 96.44 104 ARG A CA 1
ATOM 790 C C . ARG A 1 104 ? -9.322 23.222 13.063 1.00 96.44 104 ARG A C 1
ATOM 792 O O . ARG A 1 104 ? -9.443 22.360 13.934 1.00 96.44 104 ARG A O 1
ATOM 799 N N . LYS A 1 105 ? -10.128 24.292 13.023 1.00 97.62 105 LYS A N 1
ATOM 800 C CA . LYS A 1 105 ? -11.240 24.477 13.968 1.00 97.62 105 LYS A CA 1
ATOM 801 C C . LYS A 1 105 ? -12.354 23.475 13.657 1.00 97.62 105 LYS A C 1
ATOM 803 O O . LYS A 1 105 ? -12.769 23.325 12.509 1.00 97.62 105 LYS A O 1
ATOM 808 N N . THR A 1 106 ? -12.832 22.809 14.703 1.00 97.75 106 THR A N 1
ATOM 809 C CA . THR A 1 106 ? -13.936 21.846 14.646 1.00 97.75 106 THR A CA 1
ATOM 810 C C . THR A 1 106 ? -14.982 22.191 15.696 1.00 97.75 106 THR A C 1
ATOM 812 O O . THR A 1 106 ? -14.672 22.798 16.726 1.00 97.75 106 THR A O 1
ATOM 815 N N . PHE A 1 107 ? -16.229 21.820 15.428 1.00 97.81 107 PHE A N 1
ATOM 816 C CA . PHE A 1 107 ? -17.392 22.213 16.211 1.00 97.81 107 PHE A CA 1
ATOM 817 C C . PHE A 1 107 ? -18.353 21.038 16.377 1.00 97.81 107 PHE A C 1
ATOM 819 O O . PHE A 1 107 ? -18.399 20.122 15.555 1.00 97.81 107 PHE A O 1
ATOM 826 N N . HIS A 1 108 ? -19.144 21.068 17.445 1.00 97.88 108 HIS A N 1
ATOM 827 C CA . HIS A 1 108 ? -20.438 20.393 17.418 1.00 97.88 108 HIS A CA 1
ATOM 828 C C . HIS A 1 108 ? -21.383 21.210 16.544 1.00 97.88 108 HIS A C 1
ATOM 830 O O . HIS A 1 108 ? -21.337 22.439 16.611 1.00 97.88 108 HIS A O 1
ATOM 836 N N . TYR A 1 109 ? -22.264 20.552 15.790 1.00 98.19 109 TYR A N 1
ATOM 837 C CA . TYR A 1 109 ? -23.255 21.262 14.982 1.00 98.19 109 TYR A CA 1
ATOM 838 C C . TYR A 1 109 ? -24.099 22.224 15.832 1.00 98.19 109 TYR A C 1
ATOM 840 O O . TYR A 1 109 ? -24.147 23.410 15.527 1.00 98.19 109 TYR A O 1
ATOM 848 N N . TYR A 1 110 ? -24.649 21.744 16.957 1.00 97.19 110 TYR A N 1
ATOM 849 C CA . TYR A 1 110 ? -25.411 22.569 17.903 1.00 97.19 110 TYR A CA 1
ATOM 850 C C . TYR A 1 110 ? -24.658 23.841 18.319 1.00 97.19 110 TYR A C 1
ATOM 852 O O . TYR A 1 110 ? -25.190 24.945 18.250 1.00 97.19 110 TYR A O 1
ATOM 860 N N . CYS A 1 111 ? -23.384 23.707 18.704 1.00 96.38 111 CYS A N 1
ATOM 861 C CA . CYS A 1 111 ? -22.577 24.850 19.124 1.00 96.38 111 CYS A CA 1
ATOM 862 C C . CYS A 1 111 ? -22.309 25.827 17.980 1.00 96.38 111 CYS A C 1
ATOM 864 O O . CYS A 1 111 ? -22.281 27.024 18.225 1.00 96.38 111 CYS A O 1
ATOM 866 N N . ALA A 1 1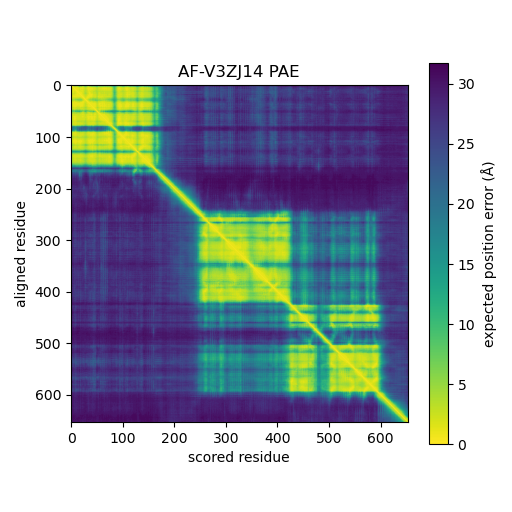12 ? -22.092 25.332 16.759 1.00 97.19 112 ALA A N 1
ATOM 867 C CA . ALA A 1 112 ? -21.903 26.191 15.597 1.00 97.19 112 ALA A CA 1
ATOM 868 C C . ALA A 1 112 ? -23.196 26.930 15.218 1.00 97.19 112 ALA A C 1
ATOM 870 O O . ALA A 1 112 ? -23.131 28.122 14.960 1.00 97.19 112 ALA A O 1
ATOM 871 N N . LYS A 1 113 ? -24.356 26.257 15.234 1.00 97.50 113 LYS A N 1
ATOM 872 C CA . LYS A 1 113 ? -25.660 26.860 14.898 1.00 97.50 113 LYS A CA 1
ATOM 873 C C . LYS A 1 113 ? -26.116 27.904 15.925 1.00 97.50 113 LYS A C 1
ATOM 875 O O . LYS A 1 113 ? -26.734 28.886 15.546 1.00 97.50 113 LYS A O 1
ATOM 880 N N . THR A 1 114 ? -25.795 27.709 17.205 1.00 95.62 114 THR A N 1
ATOM 881 C CA . THR A 1 114 ? -26.160 28.639 18.297 1.00 95.62 114 THR A CA 1
ATOM 882 C C . THR A 1 114 ? -25.131 29.747 18.541 1.00 95.62 114 THR A C 1
ATOM 884 O O . THR A 1 114 ? -25.346 30.626 19.373 1.00 95.62 114 THR A O 1
ATOM 887 N N . SER A 1 115 ? -23.979 29.706 17.868 1.00 93.50 115 SER A N 1
ATOM 888 C CA . SER A 1 115 ? -22.933 30.716 18.014 1.00 93.50 115 SER A CA 1
ATOM 889 C C . SER A 1 115 ? -23.091 31.803 16.964 1.00 93.50 115 SER A C 1
ATOM 891 O O . SER A 1 115 ? -23.196 31.507 15.782 1.00 93.50 115 SER A O 1
ATOM 893 N N . GLN A 1 116 ? -23.013 33.059 17.397 1.00 93.12 116 GLN A N 1
ATOM 894 C CA . GLN A 1 116 ? -23.009 34.221 16.503 1.00 93.12 116 GLN A CA 1
ATOM 895 C C . GLN A 1 116 ? -21.717 34.329 15.671 1.00 93.12 116 GLN A C 1
ATOM 897 O O . GLN A 1 116 ? -21.712 34.952 14.616 1.00 93.12 116 GLN A O 1
ATOM 902 N N . ASP A 1 117 ? -20.631 33.688 16.115 1.00 90.25 117 ASP A N 1
ATOM 903 C CA . ASP A 1 117 ? -19.319 33.742 15.457 1.00 90.25 117 ASP A CA 1
ATOM 904 C C . ASP A 1 117 ? -19.145 32.666 14.372 1.00 90.25 117 ASP A C 1
ATOM 906 O O . ASP A 1 117 ? -18.160 32.666 13.631 1.00 90.25 117 ASP A O 1
ATOM 910 N N . CYS A 1 118 ? -20.057 31.693 14.307 1.00 95.94 118 CYS A N 1
ATOM 911 C CA . CYS A 1 118 ? -20.002 30.586 13.359 1.00 95.94 118 CYS A CA 1
ATOM 912 C C . CYS A 1 118 ? -21.150 30.672 12.359 1.00 95.94 118 CYS A C 1
ATOM 914 O O . CYS A 1 118 ? -22.241 31.133 12.664 1.00 95.94 118 CYS A O 1
ATOM 916 N N . ILE A 1 119 ? -20.901 30.176 11.151 1.00 97.62 119 ILE A N 1
ATOM 917 C CA . ILE A 1 119 ? -21.875 30.204 10.062 1.00 97.62 119 ILE A CA 1
ATOM 918 C C . ILE A 1 119 ? -22.093 28.771 9.596 1.00 97.62 119 ILE A C 1
ATOM 920 O O . ILE A 1 119 ? -21.144 28.087 9.209 1.00 97.62 119 ILE A O 1
ATOM 924 N N . THR A 1 120 ? -23.338 28.302 9.619 1.00 97.31 120 THR A N 1
ATOM 925 C CA . THR A 1 120 ? -23.732 27.009 9.046 1.00 97.31 120 THR A CA 1
ATOM 926 C C . THR A 1 120 ? -24.531 27.259 7.773 1.00 97.31 120 THR A C 1
ATOM 928 O O . THR A 1 120 ? -25.563 27.918 7.839 1.00 97.31 120 THR A O 1
ATOM 931 N N . LYS A 1 121 ? -24.094 26.734 6.626 1.00 96.38 121 LYS A N 1
ATOM 932 C CA . LYS A 1 121 ? -24.772 26.930 5.332 1.00 96.38 121 LYS A CA 1
ATOM 933 C C . LYS A 1 121 ? -25.037 25.600 4.633 1.00 96.38 121 LYS A C 1
ATOM 935 O O . LYS A 1 121 ? -24.234 24.667 4.724 1.00 96.38 121 LYS A O 1
ATOM 940 N N . ARG A 1 122 ? -26.170 25.539 3.939 1.00 95.06 122 ARG A N 1
ATOM 941 C CA . ARG A 1 122 ? -26.493 24.535 2.924 1.00 95.06 122 ARG A CA 1
ATOM 942 C C . ARG A 1 122 ? -26.217 25.182 1.570 1.00 95.06 122 ARG A C 1
ATOM 944 O O . ARG A 1 122 ? -26.779 26.225 1.272 1.00 95.06 122 ARG A O 1
ATOM 951 N N . LEU A 1 123 ? -25.319 24.600 0.789 1.00 93.00 123 LEU A N 1
ATOM 952 C CA . LEU A 1 123 ? -24.899 25.128 -0.505 1.00 93.00 123 LEU A CA 1
ATOM 953 C C . LEU A 1 123 ? -25.332 24.155 -1.594 1.00 93.00 123 LEU A C 1
ATOM 955 O O . LEU A 1 123 ? -24.981 22.977 -1.532 1.00 93.00 123 LEU A O 1
ATOM 959 N N . VAL A 1 124 ? -26.072 24.629 -2.588 1.00 90.62 124 VAL A N 1
ATOM 960 C CA . VAL A 1 124 ? -26.434 23.835 -3.764 1.00 90.62 124 VAL A CA 1
ATOM 961 C C . VAL A 1 124 ? -25.414 24.128 -4.857 1.00 90.62 124 VAL A C 1
ATOM 963 O O . VAL A 1 124 ? -25.287 25.261 -5.306 1.00 90.62 124 VAL A O 1
ATOM 966 N N . VAL A 1 125 ? -24.648 23.115 -5.259 1.00 88.62 125 VAL A N 1
ATOM 967 C CA . VAL A 1 125 ? -23.587 23.246 -6.264 1.00 88.62 125 VAL A CA 1
ATOM 968 C C . VAL A 1 125 ? -23.942 22.403 -7.480 1.00 88.62 125 VAL A C 1
ATOM 970 O O . VAL A 1 125 ? -24.050 21.177 -7.392 1.00 88.62 125 VAL A O 1
ATOM 973 N N . SER A 1 126 ? -24.108 23.058 -8.628 1.00 82.88 126 SER A N 1
ATOM 974 C CA . SER A 1 126 ? -24.317 22.391 -9.913 1.00 82.88 126 SER A CA 1
ATOM 975 C C . SER A 1 126 ? -22.991 22.205 -10.646 1.00 82.88 126 SER A C 1
ATOM 977 O O . SER A 1 126 ? -22.301 23.169 -10.983 1.00 82.88 126 SER A O 1
ATOM 979 N N . PHE A 1 127 ? -22.626 20.953 -10.927 1.00 76.50 127 PHE A N 1
ATOM 980 C CA . PHE A 1 127 ? -21.473 20.647 -11.769 1.00 76.50 127 PHE A CA 1
ATOM 981 C C . PHE A 1 127 ? -21.944 20.438 -13.213 1.00 76.50 127 PHE A C 1
ATOM 983 O O . PHE A 1 127 ? -22.358 19.333 -13.577 1.00 76.50 127 PHE A O 1
ATOM 990 N N . LYS A 1 128 ? -21.819 21.470 -14.067 1.00 67.00 128 LYS A N 1
ATOM 991 C CA . LYS A 1 128 ? -22.247 21.416 -15.485 1.00 67.00 128 LYS A CA 1
ATOM 992 C C . LYS A 1 128 ? -21.624 20.252 -16.282 1.00 67.00 128 LYS A C 1
ATOM 994 O O . LYS A 1 128 ? -22.107 19.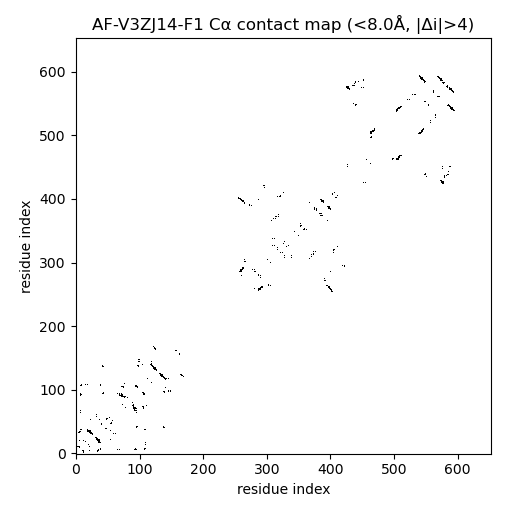930 -17.351 1.00 67.00 128 LYS A O 1
ATOM 999 N N . ASN A 1 129 ? -20.511 19.655 -15.834 1.00 65.88 129 ASN A N 1
ATOM 1000 C CA . ASN A 1 129 ? -19.863 18.509 -16.507 1.00 65.88 129 ASN A CA 1
ATOM 1001 C C . ASN A 1 129 ? -20.598 17.175 -16.315 1.00 65.88 129 ASN A C 1
ATOM 1003 O O . ASN A 1 129 ? -20.277 16.215 -17.002 1.00 65.88 129 ASN A O 1
ATOM 1007 N N . LYS A 1 130 ? -21.523 17.077 -15.355 1.00 66.25 130 LYS A N 1
ATOM 1008 C CA . LYS A 1 130 ? -22.136 15.795 -14.972 1.00 66.25 130 LYS A CA 1
ATOM 1009 C C . LYS A 1 130 ? -23.660 15.852 -14.862 1.00 66.25 130 LYS A C 1
ATOM 1011 O O . LYS A 1 130 ? -24.231 14.904 -14.337 1.00 66.25 130 LYS A O 1
ATOM 1016 N N . ASN A 1 131 ? -24.294 16.967 -15.258 1.00 77.06 131 ASN A N 1
ATOM 1017 C CA . ASN A 1 131 ? -25.710 17.261 -14.974 1.00 77.06 131 ASN A CA 1
ATOM 1018 C C . ASN A 1 131 ? -26.108 16.889 -13.532 1.00 77.06 131 ASN A C 1
ATOM 1020 O O . ASN A 1 131 ? -27.187 16.366 -13.266 1.00 77.06 131 ASN A O 1
ATOM 1024 N N . LYS A 1 132 ? -25.188 17.111 -12.584 1.00 82.12 132 LYS A N 1
ATOM 1025 C CA . LYS A 1 132 ? -25.333 16.646 -11.207 1.00 82.12 132 LYS A CA 1
ATOM 1026 C C . LYS A 1 132 ? -25.356 17.832 -10.263 1.00 82.12 132 LYS A C 1
ATOM 1028 O O . LYS A 1 132 ? -24.347 18.517 -10.085 1.00 82.12 132 LYS A O 1
ATOM 1033 N N . ILE A 1 133 ? -26.502 18.009 -9.620 1.00 85.69 133 ILE A N 1
ATOM 1034 C CA . ILE A 1 133 ? -26.685 18.917 -8.494 1.00 85.69 133 ILE A CA 1
ATOM 1035 C C . ILE A 1 133 ? -26.212 18.194 -7.232 1.00 85.69 133 ILE A C 1
ATOM 1037 O O . ILE A 1 133 ? -26.585 17.048 -6.975 1.00 85.69 133 ILE A O 1
ATOM 1041 N N . THR A 1 134 ? -25.340 18.838 -6.464 1.00 87.19 134 THR A N 1
ATOM 1042 C CA . THR A 1 134 ? -24.832 18.317 -5.193 1.00 87.19 134 THR A CA 1
ATOM 1043 C C . THR A 1 134 ? -25.083 19.334 -4.095 1.00 87.19 134 THR A C 1
ATOM 1045 O O . THR A 1 134 ? -24.702 20.492 -4.219 1.00 87.19 134 THR A O 1
ATOM 1048 N N . VAL A 1 135 ? -25.688 18.889 -2.998 1.00 91.44 135 VAL A N 1
ATOM 1049 C CA . VAL A 1 135 ? -25.911 19.720 -1.813 1.00 91.44 135 VAL A CA 1
ATOM 1050 C C . VAL A 1 135 ? -24.756 19.520 -0.836 1.00 91.44 135 VAL A C 1
ATOM 1052 O O . VAL A 1 135 ? -24.407 18.389 -0.496 1.00 91.44 135 VAL A O 1
ATOM 1055 N N . LEU A 1 136 ? -24.152 20.614 -0.382 1.00 93.25 136 LEU A N 1
ATOM 1056 C CA . LEU A 1 136 ? -23.055 20.631 0.576 1.00 93.25 136 LEU A CA 1
ATOM 1057 C C . LEU A 1 136 ? -23.504 21.305 1.871 1.00 93.25 136 LEU A C 1
ATOM 1059 O O . LEU A 1 136 ? -23.869 22.476 1.880 1.00 93.25 136 LEU A O 1
ATOM 1063 N N . TYR A 1 137 ? -23.392 20.595 2.986 1.00 96.75 137 TYR A N 1
ATOM 1064 C CA . TYR A 1 137 ? -23.597 21.154 4.321 1.00 96.75 137 TYR A CA 1
ATOM 1065 C C . TYR A 1 137 ? -22.237 21.557 4.898 1.00 96.75 137 TYR A C 1
ATOM 1067 O O . TYR A 1 137 ? -21.305 20.744 4.955 1.00 96.75 137 TYR A O 1
ATOM 1075 N N . ARG A 1 138 ? -22.069 22.839 5.240 1.00 97.12 138 ARG A N 1
ATOM 1076 C CA . ARG A 1 138 ? -20.772 23.427 5.612 1.00 97.12 138 ARG A CA 1
ATOM 1077 C C . ARG A 1 138 ? -20.863 24.290 6.860 1.00 97.12 138 ARG A C 1
ATOM 1079 O O . ARG A 1 138 ? -21.860 24.967 7.091 1.00 97.12 138 ARG A O 1
ATOM 1086 N N . VAL A 1 139 ? -19.784 24.271 7.640 1.00 98.00 139 VAL A N 1
ATOM 1087 C CA . VAL A 1 139 ? -19.570 25.163 8.782 1.00 98.00 139 VAL A CA 1
ATOM 1088 C C . VAL A 1 139 ? -18.369 26.056 8.491 1.00 98.00 139 VAL A C 1
ATOM 1090 O O . VAL A 1 139 ? -17.351 25.587 7.978 1.00 98.00 139 VAL A O 1
ATOM 1093 N N . PHE A 1 140 ? -18.468 27.330 8.849 1.00 98.25 140 PHE A N 1
ATOM 1094 C CA . PHE A 1 140 ? -17.384 28.304 8.795 1.00 98.25 140 PHE A CA 1
ATOM 1095 C C . PHE A 1 140 ? -17.185 28.898 10.184 1.00 98.25 140 PHE A C 1
ATOM 1097 O O . PHE A 1 140 ? -18.150 29.207 10.878 1.00 98.25 140 PHE A O 1
ATOM 1104 N N . CYS A 1 141 ? -15.928 29.039 10.605 1.00 97.56 141 CYS A N 1
ATOM 1105 C CA . CYS A 1 141 ? -15.611 29.573 11.930 1.00 97.56 141 CYS A CA 1
ATOM 1106 C C . CYS A 1 141 ? -15.615 31.103 12.013 1.00 97.56 141 CYS A C 1
ATOM 1108 O O . CYS A 1 141 ? -15.282 31.626 13.073 1.00 97.56 141 CYS A O 1
ATOM 1110 N N . SER A 1 142 ? -15.818 31.776 10.880 1.00 97.06 142 SER A N 1
ATOM 1111 C CA . SER A 1 142 ? -15.916 33.226 10.749 1.00 97.06 142 SER A CA 1
ATOM 1112 C C . SER A 1 142 ? -16.420 33.589 9.346 1.00 97.06 142 SER A C 1
ATOM 1114 O O . SER A 1 142 ? -16.422 32.741 8.440 1.00 97.06 142 SER A O 1
ATOM 1116 N N . LYS A 1 143 ? -16.812 34.853 9.148 1.00 96.81 143 LYS A N 1
ATOM 1117 C CA . LYS A 1 143 ? -17.277 35.360 7.849 1.00 96.81 143 LYS A CA 1
ATOM 1118 C C . LYS A 1 143 ? -16.170 35.352 6.795 1.00 96.81 143 LYS A C 1
ATOM 1120 O O . LYS A 1 143 ? -16.420 35.012 5.642 1.00 96.81 143 LYS A O 1
ATOM 1125 N N . GLU A 1 144 ? -14.930 35.631 7.187 1.00 97.25 144 GLU A N 1
ATOM 1126 C CA . GLU A 1 144 ? -13.777 35.636 6.280 1.00 97.25 144 GLU A CA 1
ATOM 1127 C C . GLU A 1 144 ? -13.542 34.246 5.679 1.00 97.25 144 GLU A C 1
ATOM 1129 O O . GLU A 1 144 ? -13.234 34.119 4.495 1.00 97.25 144 GLU A O 1
ATOM 1134 N N . HIS A 1 145 ? -13.734 33.187 6.474 1.00 97.56 145 HIS A N 1
ATOM 1135 C CA . HIS A 1 145 ? -13.587 31.809 6.005 1.00 97.56 145 HIS A CA 1
ATOM 1136 C C . HIS A 1 145 ? -14.709 31.383 5.053 1.00 97.56 145 HIS A C 1
ATOM 1138 O O . HIS A 1 145 ? -14.457 30.598 4.138 1.00 97.56 145 HIS A O 1
ATOM 1144 N N . GLU A 1 146 ? -15.927 31.900 5.230 1.00 96.94 146 GLU A N 1
ATOM 1145 C CA . GLU A 1 146 ? -17.008 31.717 4.256 1.00 96.94 146 GLU A CA 1
ATOM 1146 C C . GLU A 1 146 ? -16.642 32.371 2.916 1.00 96.94 146 GLU A C 1
ATOM 1148 O O . GLU A 1 146 ? -16.691 31.720 1.871 1.00 96.94 146 GLU A O 1
ATOM 1153 N N . VAL A 1 147 ? -16.209 33.635 2.951 1.00 95.50 147 VAL A N 1
ATOM 1154 C CA . VAL A 1 147 ? -15.813 34.391 1.752 1.00 95.50 147 VAL A CA 1
ATOM 1155 C C . VAL A 1 147 ? -14.642 33.716 1.035 1.00 95.50 147 VAL A C 1
ATOM 1157 O O . VAL A 1 147 ? -14.679 33.554 -0.186 1.00 95.50 147 VAL A O 1
ATOM 1160 N N . LEU A 1 148 ? -13.624 33.269 1.778 1.00 95.25 148 LEU A N 1
ATOM 1161 C CA . LEU A 1 148 ? -12.476 32.550 1.223 1.00 95.25 148 LEU A CA 1
ATOM 1162 C C . LEU A 1 148 ? -12.901 31.246 0.539 1.00 95.25 148 LEU A C 1
ATOM 1164 O O . LEU A 1 148 ? -12.452 30.955 -0.567 1.00 95.25 148 LEU A O 1
ATOM 1168 N N . TYR A 1 149 ? -13.786 30.469 1.166 1.00 95.06 149 TYR A N 1
ATOM 1169 C CA . TYR A 1 149 ? -14.280 29.228 0.576 1.00 95.06 149 TYR A CA 1
ATOM 1170 C C . TYR A 1 149 ? -15.045 29.478 -0.726 1.00 95.06 149 TYR A C 1
ATOM 1172 O O . TYR A 1 149 ? -14.791 28.794 -1.716 1.00 95.06 149 TYR A O 1
ATOM 1180 N N . ARG A 1 150 ? -15.931 30.483 -0.750 1.00 92.00 150 ARG A N 1
ATOM 1181 C CA . ARG A 1 150 ? -16.674 30.862 -1.962 1.00 92.00 150 ARG A CA 1
ATOM 1182 C C . ARG A 1 150 ? -15.748 31.335 -3.082 1.00 92.00 150 ARG A C 1
ATOM 1184 O O . ARG A 1 150 ? -15.959 30.964 -4.234 1.00 92.00 150 ARG A O 1
ATOM 1191 N N . ARG A 1 151 ? -14.703 32.112 -2.768 1.00 91.44 151 ARG A N 1
ATOM 1192 C CA . ARG A 1 151 ? -13.693 32.528 -3.759 1.00 91.44 151 ARG A CA 1
ATOM 1193 C C . ARG A 1 151 ? -13.005 31.313 -4.383 1.00 91.44 151 ARG A C 1
ATOM 1195 O O . ARG A 1 151 ? -13.011 31.184 -5.603 1.00 91.44 151 ARG A O 1
ATOM 1202 N N . ASN A 1 152 ? -12.521 30.390 -3.553 1.00 89.00 152 ASN A N 1
ATOM 1203 C CA . ASN A 1 152 ? -11.839 29.184 -4.023 1.00 89.00 152 ASN A CA 1
ATOM 1204 C C . ASN A 1 152 ? -12.768 28.272 -4.836 1.00 89.00 152 ASN A C 1
ATOM 1206 O O . ASN A 1 152 ? -12.320 27.629 -5.779 1.00 89.00 152 ASN A O 1
ATOM 1210 N N . LEU A 1 153 ? -14.060 28.211 -4.491 1.00 85.94 153 LEU A N 1
ATOM 1211 C CA . LEU A 1 153 ? -15.051 27.447 -5.250 1.00 85.94 153 LEU A CA 1
ATOM 1212 C C . LEU A 1 153 ? -15.258 28.039 -6.656 1.00 85.94 153 LEU A C 1
ATOM 1214 O O . LEU A 1 153 ? -15.324 27.291 -7.631 1.00 85.94 153 LEU A O 1
ATOM 1218 N N . LYS A 1 154 ? -15.285 29.375 -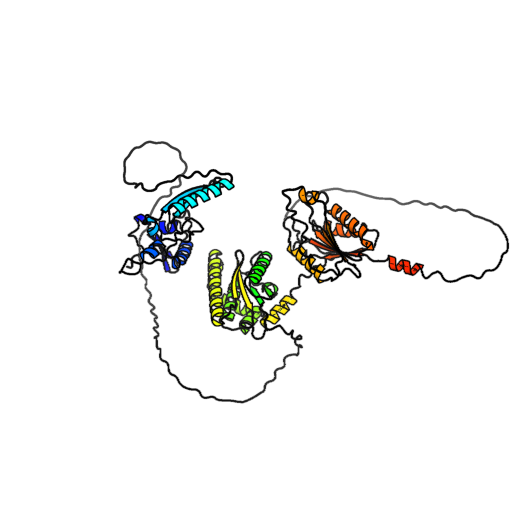6.770 1.00 81.12 154 LYS A N 1
ATOM 1219 C CA . LYS A 1 154 ? -15.364 30.085 -8.057 1.00 81.12 154 LYS A CA 1
ATOM 1220 C C . LYS A 1 154 ? -14.087 29.929 -8.887 1.00 81.12 154 LYS A C 1
ATOM 1222 O O . LYS A 1 154 ? -14.184 29.720 -10.092 1.00 81.12 154 LYS A O 1
ATOM 1227 N N . GLU A 1 155 ? -12.906 29.983 -8.278 1.00 76.06 155 GLU A N 1
ATOM 1228 C CA . GLU A 1 155 ? -11.630 29.741 -8.976 1.00 76.06 155 GLU A CA 1
ATOM 1229 C C . GLU A 1 155 ? -11.559 28.315 -9.534 1.00 76.06 155 GLU A C 1
ATOM 1231 O O . GLU A 1 155 ? -11.324 28.141 -10.727 1.00 76.06 155 GLU A O 1
ATOM 1236 N N . TYR A 1 156 ? -11.938 27.312 -8.732 1.00 65.19 156 TYR A N 1
ATOM 1237 C CA . TYR A 1 156 ? -12.054 25.924 -9.199 1.00 65.19 156 TYR A CA 1
ATOM 1238 C C . TYR A 1 156 ? -13.033 25.760 -10.373 1.00 65.19 156 TYR A C 1
ATOM 1240 O O . TYR A 1 156 ? -12.868 24.859 -11.194 1.00 65.19 156 TYR A O 1
ATOM 1248 N N . SER A 1 157 ? -14.069 26.605 -10.457 1.00 63.25 157 SER A N 1
ATOM 1249 C CA . SER A 1 157 ? -15.002 26.605 -11.592 1.00 63.25 157 SER A CA 1
ATOM 1250 C C . SER A 1 157 ? -14.440 27.296 -12.845 1.00 63.25 157 SER A C 1
ATOM 1252 O O . SER A 1 157 ? -14.738 26.863 -13.960 1.00 63.25 157 SER A O 1
ATOM 1254 N N . LYS A 1 158 ? -13.579 28.313 -12.680 1.00 57.09 158 LYS A N 1
ATOM 1255 C CA . LYS A 1 158 ? -12.971 29.077 -13.784 1.00 57.09 158 LYS A CA 1
ATOM 1256 C C . LYS A 1 158 ? -11.889 28.294 -14.524 1.00 57.09 158 LYS A C 1
ATOM 1258 O O . LYS A 1 158 ? -11.927 28.275 -15.750 1.00 57.09 158 LYS A O 1
ATOM 1263 N N . ASP A 1 159 ? -11.021 27.571 -13.814 1.00 49.69 159 ASP A N 1
ATOM 1264 C CA . ASP A 1 159 ? -9.964 26.742 -14.431 1.00 49.69 159 ASP A CA 1
ATOM 1265 C C . ASP A 1 159 ? -10.522 25.552 -15.239 1.00 49.69 159 ASP A C 1
ATOM 1267 O O . ASP A 1 159 ? -9.806 24.890 -15.984 1.00 49.69 159 ASP A O 1
ATOM 1271 N N . MET A 1 160 ? -11.829 25.298 -15.129 1.00 50.59 160 MET A N 1
ATOM 1272 C CA . MET A 1 160 ? -12.567 24.259 -15.853 1.00 50.59 160 MET A CA 1
ATOM 1273 C C . MET A 1 160 ? -13.531 24.828 -16.917 1.00 50.59 160 MET A C 1
ATOM 1275 O O . MET A 1 160 ? -14.450 24.124 -17.343 1.00 50.59 160 MET A O 1
ATOM 1279 N N . ASN A 1 161 ? -13.348 26.084 -17.355 1.00 42.09 161 ASN A N 1
ATOM 1280 C CA . ASN A 1 161 ? -14.172 26.750 -18.378 1.00 42.09 161 ASN A CA 1
ATOM 1281 C C . ASN A 1 161 ? -15.687 26.777 -18.045 1.00 42.09 161 ASN A C 1
ATOM 1283 O O . ASN A 1 161 ? -16.523 26.518 -18.914 1.00 42.09 161 ASN A O 1
ATOM 1287 N N . LYS A 1 162 ? -16.092 27.042 -16.786 1.00 49.91 162 LYS A N 1
ATOM 1288 C CA . LYS A 1 162 ? -17.513 26.977 -16.365 1.00 49.91 162 LYS A CA 1
ATOM 1289 C C . LYS A 1 162 ? -17.961 28.099 -15.425 1.00 49.91 162 LYS A C 1
ATOM 1291 O O . LYS A 1 162 ? -17.345 28.360 -14.401 1.00 49.91 162 LYS A O 1
ATOM 1296 N N . SER A 1 163 ? -19.122 28.689 -15.726 1.00 39.50 163 SER A N 1
ATOM 1297 C CA . SER A 1 163 ? -19.914 29.493 -14.787 1.00 39.50 163 SER A CA 1
ATOM 1298 C C . SER A 1 163 ? -20.703 28.585 -13.836 1.00 39.50 163 SER A C 1
ATOM 1300 O O . SER A 1 163 ? -21.463 27.724 -14.288 1.00 39.50 163 SER A O 1
ATOM 1302 N N . ALA A 1 164 ? -20.503 28.764 -12.529 1.00 43.72 164 ALA A N 1
ATOM 1303 C CA . ALA A 1 164 ? -21.313 28.167 -11.471 1.00 43.72 164 ALA A CA 1
ATOM 1304 C C . ALA A 1 164 ? -22.395 29.170 -11.043 1.00 43.72 164 ALA A C 1
ATOM 1306 O O . ALA A 1 164 ? -22.068 30.276 -10.614 1.00 43.72 164 ALA A O 1
ATOM 1307 N N . GLU A 1 165 ? -23.664 28.793 -11.180 1.00 50.22 165 GLU A N 1
ATOM 1308 C CA . GLU A 1 165 ? -24.798 29.527 -10.612 1.00 50.22 165 GLU A CA 1
ATOM 1309 C C . GLU A 1 165 ? -25.134 28.910 -9.250 1.00 50.22 165 GLU A C 1
ATOM 1311 O O . GLU A 1 165 ? -25.281 27.692 -9.128 1.00 50.22 165 GLU A O 1
ATOM 1316 N N . GLU A 1 166 ? -25.177 29.756 -8.221 1.00 53.81 166 GLU A N 1
ATOM 1317 C CA . GLU A 1 166 ? -25.553 29.409 -6.849 1.00 53.81 166 GLU A CA 1
ATOM 1318 C C . GLU A 1 166 ? -26.941 29.999 -6.572 1.00 53.81 166 GLU A C 1
ATOM 1320 O O . GLU A 1 166 ? -27.150 31.191 -6.789 1.00 53.81 166 GLU A O 1
ATOM 1325 N N . SER A 1 167 ? -27.866 29.191 -6.054 1.00 53.25 167 SER A N 1
ATOM 1326 C CA . SER A 1 167 ? -29.096 29.670 -5.418 1.00 53.25 167 SER A CA 1
ATOM 1327 C C . SER A 1 167 ? -28.965 29.488 -3.903 1.00 53.25 167 SER A C 1
ATOM 1329 O O . SER A 1 167 ? -28.733 28.379 -3.413 1.00 53.25 167 SER A O 1
ATOM 1331 N N . GLU A 1 168 ? -29.053 30.584 -3.148 1.00 51.16 168 GLU A N 1
ATOM 1332 C CA . GLU A 1 168 ? -29.159 30.532 -1.689 1.00 51.16 168 GLU A CA 1
ATOM 1333 C C . GLU A 1 168 ? -30.631 30.354 -1.314 1.00 51.16 168 GLU A C 1
ATOM 1335 O O . GLU A 1 168 ? -31.416 31.288 -1.424 1.00 51.16 168 GLU A O 1
ATOM 1340 N N . GLU A 1 169 ? -31.009 29.152 -0.882 1.00 44.41 169 GLU A N 1
ATOM 1341 C CA . GLU A 1 169 ? -32.275 28.946 -0.174 1.00 44.41 169 GLU A CA 1
ATOM 1342 C C . GLU A 1 169 ? -32.033 29.232 1.311 1.00 44.41 169 GLU A C 1
ATOM 1344 O O . GLU A 1 169 ? -31.364 28.454 2.003 1.00 44.41 169 GLU A O 1
ATOM 1349 N N . ASP A 1 170 ? -32.531 30.376 1.780 1.00 38.12 170 ASP A N 1
ATOM 1350 C CA . ASP A 1 170 ? -32.558 30.734 3.196 1.00 38.12 170 ASP A CA 1
ATOM 1351 C C . ASP A 1 170 ? -33.733 29.993 3.846 1.00 38.12 170 ASP A C 1
ATOM 1353 O O . ASP A 1 170 ? -34.898 30.343 3.674 1.00 38.12 170 ASP A O 1
ATOM 1357 N N . SER A 1 171 ? -33.442 28.876 4.508 1.00 40.72 171 SER A N 1
ATOM 1358 C CA . SER A 1 171 ? -34.463 28.023 5.117 1.00 40.72 171 SER A CA 1
ATOM 1359 C C . SER A 1 171 ? -34.801 28.500 6.532 1.00 40.72 171 SER A C 1
ATOM 1361 O O . SER A 1 171 ? -34.440 27.819 7.490 1.00 40.72 171 SER A O 1
ATOM 1363 N N . ASP A 1 172 ? -35.470 29.647 6.640 1.00 40.41 172 ASP A N 1
ATOM 1364 C CA . ASP A 1 172 ? -36.160 30.108 7.855 1.00 40.41 172 ASP A CA 1
ATOM 1365 C C . ASP A 1 172 ? -37.591 30.579 7.492 1.00 40.41 172 ASP A C 1
ATOM 1367 O O . ASP A 1 172 ? -37.987 31.703 7.788 1.00 40.41 172 ASP A O 1
ATOM 1371 N N . ILE A 1 173 ? -38.379 29.725 6.820 1.00 34.31 173 ILE A N 1
ATOM 1372 C CA . ILE A 1 173 ? -39.837 29.908 6.705 1.00 34.31 173 ILE A CA 1
ATOM 1373 C C . ILE A 1 173 ? -40.532 28.628 7.172 1.00 34.31 173 ILE A C 1
ATOM 1375 O O . ILE A 1 173 ? -40.331 27.545 6.622 1.00 34.31 173 ILE A O 1
ATOM 1379 N N . GLU A 1 174 ? -41.296 28.794 8.247 1.00 38.03 174 GLU A N 1
ATOM 1380 C CA . GLU A 1 174 ? -42.164 27.812 8.880 1.00 38.03 174 GLU A CA 1
ATOM 1381 C C . GLU A 1 174 ? -43.376 27.529 7.987 1.00 38.03 174 GLU A C 1
ATOM 1383 O O . GLU A 1 174 ? -44.085 28.445 7.576 1.00 38.03 174 GLU A O 1
ATOM 1388 N N . ASP A 1 175 ? -43.626 26.251 7.711 1.00 34.38 175 ASP A N 1
ATOM 1389 C CA . ASP A 1 175 ? -44.868 25.795 7.099 1.00 34.38 175 ASP A CA 1
ATOM 1390 C C . ASP A 1 175 ? -45.897 25.571 8.216 1.00 34.38 175 ASP A C 1
ATOM 1392 O O . ASP A 1 175 ? -45.808 24.611 8.991 1.00 34.38 175 ASP A O 1
ATOM 1396 N N . SER A 1 176 ? -46.832 26.513 8.352 1.00 34.59 176 SER A N 1
ATOM 1397 C CA . SER A 1 176 ? -48.011 26.361 9.200 1.00 34.59 176 SER A CA 1
ATOM 1398 C C . SER A 1 176 ? -49.275 26.875 8.497 1.00 34.59 176 SER A C 1
ATOM 1400 O O . SER A 1 176 ? -49.500 28.070 8.369 1.00 34.59 176 SER A O 1
ATOM 1402 N N . ASN A 1 177 ? -50.116 25.901 8.133 1.00 35.47 177 ASN A N 1
ATOM 1403 C CA . ASN A 1 177 ? -51.577 25.917 7.969 1.00 35.47 177 ASN A CA 1
ATOM 1404 C C . ASN A 1 177 ? -52.258 26.678 6.804 1.00 35.47 177 ASN A C 1
ATOM 1406 O O . ASN A 1 177 ? -52.390 27.892 6.832 1.00 35.47 177 ASN A O 1
ATOM 1410 N N . LYS A 1 178 ? -52.874 25.842 5.941 1.00 40.25 178 LYS A N 1
ATOM 1411 C CA . LYS A 1 178 ? -54.243 25.860 5.359 1.00 40.25 178 LYS A CA 1
ATOM 1412 C C . LYS A 1 178 ? -54.739 27.109 4.607 1.00 40.25 178 LYS A C 1
ATOM 1414 O O . LYS A 1 178 ? -54.912 28.154 5.210 1.00 40.25 178 LYS A O 1
ATOM 1419 N N . GLU A 1 179 ? -55.189 26.921 3.363 1.00 34.34 179 GLU A N 1
ATOM 1420 C CA . GLU A 1 179 ? -56.612 26.794 2.973 1.00 34.34 179 GLU A CA 1
ATOM 1421 C C . GLU A 1 179 ? -56.746 26.568 1.451 1.00 34.34 179 GLU A C 1
ATOM 1423 O O . GLU A 1 179 ? -55.791 26.739 0.698 1.00 34.34 179 GLU A O 1
ATOM 1428 N N . ASP A 1 180 ? -57.921 26.075 1.070 1.00 38.06 180 ASP A N 1
ATOM 1429 C CA . ASP A 1 180 ? -58.387 25.596 -0.234 1.00 38.06 180 ASP A CA 1
ATOM 1430 C C . ASP A 1 180 ? -58.070 26.489 -1.447 1.00 38.06 180 ASP A C 1
ATOM 1432 O O . ASP A 1 180 ? -58.068 27.708 -1.325 1.00 38.06 180 ASP A O 1
ATOM 1436 N N . VAL A 1 181 ? -57.909 25.879 -2.632 1.00 35.75 181 VAL A N 1
ATOM 1437 C CA . VAL A 1 181 ? -58.688 26.145 -3.867 1.00 35.75 181 VAL A CA 1
ATOM 1438 C C . VAL A 1 181 ? -58.317 25.090 -4.927 1.00 35.75 181 VAL A C 1
ATOM 1440 O O . VAL A 1 181 ? -57.156 24.715 -5.080 1.00 35.75 181 VAL A O 1
ATOM 1443 N N . ASN A 1 182 ? -59.360 24.596 -5.594 1.00 32.38 182 ASN A N 1
ATOM 1444 C CA . ASN A 1 182 ? -59.383 23.613 -6.674 1.00 32.38 182 ASN A CA 1
ATOM 1445 C C . ASN A 1 182 ? -58.691 24.078 -7.971 1.00 32.38 182 ASN A C 1
ATOM 1447 O O . ASN A 1 182 ? -58.365 25.250 -8.135 1.00 32.38 182 ASN A O 1
ATOM 1451 N N . ASP A 1 183 ? -58.607 23.113 -8.890 1.00 33.09 183 ASP A N 1
ATOM 1452 C CA . ASP A 1 183 ? -58.656 23.221 -10.357 1.00 33.09 183 ASP A CA 1
ATOM 1453 C C . ASP A 1 183 ? -57.417 22.635 -11.053 1.00 33.09 183 ASP A C 1
ATOM 1455 O O . ASP A 1 183 ? -56.398 23.285 -11.268 1.00 33.09 183 ASP A O 1
ATOM 1459 N N . ASP A 1 184 ? -57.566 21.335 -11.320 1.00 31.03 184 ASP A N 1
ATOM 1460 C CA . ASP A 1 184 ? -57.566 20.710 -12.644 1.00 31.03 184 ASP A CA 1
ATOM 1461 C C . ASP A 1 184 ? -56.326 20.733 -13.561 1.00 31.03 184 ASP A C 1
ATOM 1463 O O . ASP A 1 184 ? -55.673 21.739 -13.817 1.00 31.03 184 ASP A O 1
ATOM 1467 N N . GLU A 1 185 ? -56.167 19.547 -14.162 1.00 36.00 185 GLU A N 1
ATOM 1468 C CA . GLU A 1 185 ? -55.463 19.195 -15.399 1.00 36.00 185 GLU A CA 1
ATOM 1469 C C . GLU A 1 185 ? -53.930 19.035 -15.345 1.00 36.00 185 GLU A C 1
ATOM 1471 O O . GLU A 1 185 ? -53.185 19.901 -14.913 1.00 36.00 185 GLU A O 1
ATOM 1476 N N . ASP A 1 186 ? -53.310 17.979 -15.866 1.00 30.91 186 ASP A N 1
ATOM 1477 C CA . ASP A 1 186 ? -53.740 16.658 -16.316 1.00 30.91 186 ASP A CA 1
ATOM 1478 C C . ASP A 1 186 ? -52.444 15.861 -16.627 1.00 30.91 186 ASP A C 1
ATOM 1480 O O . ASP A 1 186 ? -51.349 16.429 -16.678 1.00 30.91 186 ASP A O 1
ATOM 1484 N N . LEU A 1 187 ? -52.586 14.567 -16.926 1.00 31.30 187 LEU A N 1
ATOM 1485 C CA . LEU A 1 187 ? -51.597 13.662 -17.553 1.00 31.30 187 LEU A CA 1
ATOM 1486 C C . LEU A 1 187 ? -50.637 12.852 -16.653 1.00 31.30 187 LEU A C 1
ATOM 1488 O O . LEU A 1 187 ? -49.430 13.070 -16.565 1.00 31.30 187 LEU A O 1
ATOM 1492 N N . LEU A 1 188 ? -51.226 11.790 -16.093 1.00 29.06 188 LEU A N 1
ATOM 1493 C CA . LEU A 1 188 ? -50.992 10.381 -16.474 1.00 29.06 188 LEU A CA 1
ATOM 1494 C C . LEU A 1 188 ? -49.538 9.910 -16.707 1.00 29.06 188 LEU A C 1
ATOM 1496 O O . LEU A 1 188 ? -48.916 10.241 -17.711 1.00 29.06 188 LEU A O 1
ATOM 1500 N N . LEU A 1 189 ? -49.096 8.934 -15.899 1.00 32.03 189 LEU A N 1
ATOM 1501 C CA . LEU A 1 189 ? -49.017 7.521 -16.323 1.00 32.03 189 LEU A CA 1
ATOM 1502 C C . LEU A 1 189 ? -48.636 6.582 -15.153 1.00 32.03 189 LEU A C 1
ATOM 1504 O O . LEU A 1 189 ? -47.525 6.644 -14.641 1.00 32.03 189 LEU A O 1
ATOM 1508 N N . GLY A 1 190 ? -49.575 5.679 -14.821 1.00 27.61 190 GLY A N 1
ATOM 1509 C CA . GLY A 1 190 ? -49.385 4.304 -14.311 1.00 27.61 190 GLY A CA 1
ATOM 1510 C C . GLY A 1 190 ? -48.704 4.136 -12.942 1.00 27.61 190 GLY A C 1
ATOM 1511 O O . GLY A 1 190 ? -47.497 4.271 -12.833 1.00 27.61 190 GLY A O 1
ATOM 1512 N N . GLY A 1 191 ? -49.370 3.767 -11.846 1.00 24.88 191 GLY A N 1
ATOM 1513 C CA . GLY A 1 191 ? -50.511 2.861 -11.733 1.00 24.88 191 GLY A CA 1
ATOM 1514 C C . GLY A 1 191 ? -50.042 1.408 -11.596 1.00 24.88 191 GLY A C 1
ATOM 1515 O O . GLY A 1 191 ? -50.023 0.687 -12.583 1.00 24.88 191 GLY A O 1
ATOM 1516 N N . PHE A 1 192 ? -49.685 0.994 -10.379 1.00 28.08 192 PHE A N 1
ATOM 1517 C CA . PHE A 1 192 ? -49.957 -0.349 -9.858 1.00 28.08 192 PHE A CA 1
ATOM 1518 C C . PHE A 1 192 ? -50.195 -0.215 -8.356 1.00 28.08 192 PHE A C 1
ATOM 1520 O O . PHE A 1 192 ? -49.267 -0.058 -7.566 1.00 28.08 192 PHE A O 1
ATOM 1527 N N . ASP A 1 193 ? -51.475 -0.218 -8.012 1.00 26.05 193 ASP A N 1
ATOM 1528 C CA . ASP A 1 193 ? -51.988 -0.354 -6.663 1.00 26.05 193 ASP A CA 1
ATOM 1529 C C . ASP A 1 193 ? -52.302 -1.838 -6.435 1.00 26.05 193 ASP A C 1
ATOM 1531 O O . ASP A 1 193 ? -52.882 -2.501 -7.300 1.00 26.05 193 ASP A O 1
ATOM 1535 N N . LEU A 1 194 ? -51.903 -2.365 -5.284 1.00 29.22 194 LEU A N 1
ATOM 1536 C CA . LEU A 1 194 ? -52.467 -3.585 -4.719 1.00 29.22 194 LEU A CA 1
ATOM 1537 C C . LEU A 1 194 ? -52.519 -3.378 -3.211 1.00 29.22 194 LEU A C 1
ATOM 1539 O O . LEU A 1 194 ? -51.551 -3.541 -2.468 1.00 29.22 194 LEU A O 1
ATOM 1543 N N . SER A 1 195 ? -53.699 -2.942 -2.808 1.00 28.94 195 SER A N 1
ATOM 1544 C CA . SER A 1 195 ? -54.143 -2.706 -1.454 1.00 28.94 195 SER A CA 1
ATOM 1545 C C . SER A 1 195 ? -54.286 -3.989 -0.627 1.00 28.94 195 SER A C 1
ATOM 1547 O O . SER A 1 195 ? -54.705 -5.027 -1.136 1.00 28.94 195 SER A O 1
ATOM 1549 N N . SER A 1 196 ? -54.145 -3.786 0.684 1.00 29.28 196 SER A N 1
ATOM 1550 C CA . SER A 1 196 ? -54.988 -4.339 1.756 1.00 29.28 196 SER A CA 1
ATOM 1551 C C . SER A 1 196 ? -54.615 -5.660 2.449 1.00 29.28 196 SER A C 1
ATOM 1553 O O . SER A 1 196 ? -54.875 -6.756 1.974 1.00 29.28 196 SER A O 1
ATOM 1555 N N . GLN A 1 197 ? -54.225 -5.456 3.716 1.00 26.73 197 GLN A N 1
ATOM 1556 C CA . GLN A 1 197 ? -54.932 -5.910 4.928 1.00 26.73 197 GLN A CA 1
ATOM 1557 C C . GLN A 1 197 ? -54.527 -7.217 5.643 1.00 26.73 197 GLN A C 1
ATOM 1559 O O . GLN A 1 197 ? -54.489 -8.302 5.084 1.00 26.73 197 GLN A O 1
ATOM 1564 N N . MET A 1 198 ? -54.426 -7.032 6.972 1.00 26.45 198 MET A N 1
ATOM 1565 C CA . MET A 1 198 ? -54.681 -7.958 8.089 1.00 26.45 198 MET A CA 1
ATOM 1566 C C . MET A 1 198 ? -53.620 -9.021 8.422 1.00 26.45 198 MET A C 1
ATOM 1568 O O . MET A 1 198 ? -53.505 -10.035 7.750 1.00 26.45 198 MET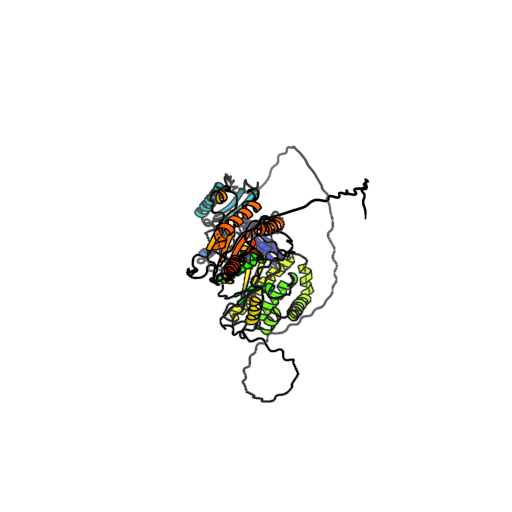 A O 1
ATOM 1572 N N . LEU A 1 199 ? -52.954 -8.864 9.577 1.00 26.89 199 LEU A N 1
ATOM 1573 C CA . LEU A 1 199 ? -53.249 -9.660 10.785 1.00 26.89 199 LEU A CA 1
ATOM 1574 C C . LEU A 1 199 ? -52.363 -9.248 11.973 1.00 26.89 199 LEU A C 1
ATOM 1576 O O . LEU A 1 199 ? -51.143 -9.137 11.883 1.00 26.89 199 LEU A O 1
ATOM 1580 N N . SER A 1 200 ? -53.028 -9.046 13.106 1.00 28.77 200 SER A N 1
ATOM 1581 C CA . SER A 1 200 ? -52.482 -8.884 14.452 1.00 28.77 200 SER A CA 1
ATOM 1582 C C . SER A 1 200 ? -52.942 -10.059 15.325 1.00 28.77 200 SER A C 1
ATOM 1584 O O . SER A 1 200 ? -54.072 -10.508 15.147 1.00 28.77 200 SER A O 1
ATOM 1586 N N . GLN A 1 201 ? -52.129 -10.407 16.336 1.00 29.75 201 GLN A N 1
ATOM 1587 C CA . GLN A 1 201 ? -52.350 -11.388 17.429 1.00 29.75 201 GLN A CA 1
ATOM 1588 C C . GLN A 1 201 ? -52.170 -12.868 17.000 1.00 29.75 201 GLN A C 1
ATOM 1590 O O . GLN A 1 201 ? -52.504 -13.225 15.884 1.00 29.75 201 GLN A O 1
ATOM 1595 N N . GLN A 1 202 ? -51.581 -13.791 17.770 1.00 28.06 202 GLN A N 1
ATOM 1596 C CA . GLN A 1 202 ? -51.693 -14.071 19.207 1.00 28.06 202 GLN A CA 1
ATOM 1597 C C . GLN A 1 202 ? -50.436 -14.762 19.781 1.00 28.06 202 GLN A C 1
ATOM 1599 O O . GLN A 1 202 ? -49.536 -15.198 19.068 1.00 28.06 202 GLN A O 1
ATOM 1604 N N . MET A 1 203 ? -50.440 -14.827 21.111 1.00 27.44 203 MET A N 1
ATOM 1605 C CA . MET A 1 203 ? -49.507 -15.465 22.034 1.00 27.44 203 MET A CA 1
ATOM 1606 C C . MET A 1 203 ? -49.412 -16.998 21.915 1.00 27.44 203 MET A C 1
ATOM 1608 O O . MET A 1 203 ? -50.363 -17.642 21.486 1.00 27.44 203 MET A O 1
ATOM 1612 N N . ASN A 1 204 ? -48.274 -17.541 22.366 1.00 29.34 204 ASN A N 1
ATOM 1613 C CA . ASN A 1 204 ? -48.104 -18.734 23.225 1.00 29.34 204 ASN A CA 1
ATOM 1614 C C . ASN A 1 204 ? -46.589 -18.862 23.502 1.00 29.34 204 ASN A C 1
ATOM 1616 O O . ASN A 1 204 ? -45.793 -18.887 22.569 1.00 29.34 204 ASN A O 1
ATOM 1620 N N . GLU A 1 205 ? -46.087 -18.643 24.719 1.00 30.30 205 GLU A N 1
ATOM 1621 C CA . GLU A 1 205 ? -46.069 -19.568 25.871 1.00 30.30 205 GLU A CA 1
ATOM 1622 C C . GLU A 1 205 ? -45.495 -20.956 25.545 1.00 30.30 205 GLU A C 1
ATOM 1624 O O . GLU A 1 205 ? -46.138 -21.762 24.882 1.00 30.30 205 GLU A O 1
ATOM 1629 N N . ASN A 1 206 ? -44.245 -21.160 25.988 1.00 31.58 206 ASN A N 1
ATOM 1630 C CA . ASN A 1 206 ? -43.562 -22.386 26.445 1.00 31.58 206 ASN A CA 1
ATOM 1631 C C . ASN A 1 206 ? -42.065 -21.998 26.531 1.00 31.58 206 ASN A C 1
ATOM 1633 O O . ASN A 1 206 ? -41.435 -21.731 25.516 1.00 31.58 206 ASN A O 1
ATOM 1637 N N . GLY A 1 207 ? -41.437 -21.773 27.684 1.00 27.67 207 GLY A N 1
ATOM 1638 C CA . GLY A 1 207 ? -41.481 -22.588 28.890 1.00 27.67 207 GLY A CA 1
ATOM 1639 C C . GLY A 1 207 ? -40.395 -23.659 28.796 1.00 27.67 207 GLY A C 1
ATOM 1640 O O . GLY A 1 207 ? -40.710 -24.784 28.445 1.00 27.67 207 GLY A O 1
ATOM 1641 N N . HIS A 1 208 ? -39.130 -23.309 29.066 1.00 31.89 208 HIS A N 1
ATOM 1642 C CA . HIS A 1 208 ? -38.153 -24.261 29.601 1.00 31.89 208 HIS A CA 1
ATOM 1643 C C . HIS A 1 208 ? -36.985 -23.551 30.299 1.00 31.89 208 HIS A C 1
ATOM 1645 O O . HIS A 1 208 ? -36.168 -22.864 29.685 1.00 31.89 208 HIS A O 1
ATOM 1651 N N . ASP A 1 209 ? -36.959 -23.757 31.614 1.00 29.33 209 ASP A N 1
ATOM 1652 C CA . ASP A 1 209 ? -35.818 -23.643 32.511 1.00 29.33 209 ASP A CA 1
ATOM 1653 C C . ASP A 1 209 ? -34.571 -24.342 31.962 1.00 29.33 209 ASP A C 1
ATOM 1655 O O . ASP A 1 209 ? -34.649 -25.501 31.572 1.00 29.33 209 ASP A O 1
ATOM 1659 N N . THR A 1 210 ? -33.414 -23.686 32.084 1.00 32.09 210 THR A N 1
ATOM 1660 C CA . THR A 1 210 ? -32.249 -24.266 32.777 1.00 32.09 210 THR A CA 1
ATOM 1661 C C . THR A 1 210 ? -31.314 -23.142 33.214 1.00 32.09 210 THR A C 1
ATOM 1663 O O . THR A 1 210 ? -30.594 -22.539 32.419 1.00 32.09 210 THR A O 1
ATOM 1666 N N . SER A 1 211 ? -31.328 -22.877 34.514 1.00 28.89 211 SER A N 1
ATOM 1667 C CA . SER A 1 211 ? -30.325 -22.128 35.257 1.00 28.89 211 SER A CA 1
ATOM 1668 C C . SER A 1 211 ? -28.983 -22.867 35.277 1.00 28.89 211 SER A C 1
ATOM 1670 O O . SER A 1 211 ? -28.937 -24.000 35.744 1.00 28.89 211 SER A O 1
ATOM 1672 N N . PHE A 1 212 ? -27.886 -22.210 34.897 1.00 28.45 212 PHE A N 1
ATOM 1673 C CA . PHE A 1 212 ? -26.554 -22.543 35.412 1.00 28.45 212 PHE A CA 1
ATOM 1674 C C . PHE A 1 212 ? -25.718 -21.267 35.564 1.00 28.45 212 PHE A C 1
ATOM 1676 O O . PHE A 1 212 ? -25.232 -20.680 34.601 1.00 28.45 212 PHE A O 1
ATOM 1683 N N . ILE A 1 213 ? -25.582 -20.842 36.818 1.00 32.22 213 ILE A N 1
ATOM 1684 C CA . ILE A 1 213 ? -24.578 -19.893 37.302 1.00 32.22 213 ILE A CA 1
ATOM 1685 C C . ILE A 1 213 ? -23.323 -20.711 37.636 1.00 32.22 213 ILE A C 1
ATOM 1687 O O . ILE A 1 213 ? -23.442 -21.780 38.236 1.00 32.22 213 ILE A O 1
ATOM 1691 N N . PRO A 1 214 ? -22.122 -20.179 37.368 1.00 35.00 214 PRO A N 1
ATOM 1692 C CA . PRO A 1 214 ? -21.131 -20.216 38.430 1.00 35.00 214 PRO A CA 1
ATOM 1693 C C . PRO A 1 214 ? -20.528 -18.833 38.664 1.00 35.00 214 PRO A C 1
ATOM 1695 O O . PRO A 1 214 ? -19.869 -18.240 37.810 1.00 35.00 214 PRO A O 1
ATOM 1698 N N . ALA A 1 215 ? -20.740 -18.351 39.884 1.00 28.58 215 ALA A N 1
ATOM 1699 C CA . ALA A 1 215 ? -19.878 -17.383 40.522 1.00 28.58 215 ALA A CA 1
ATOM 1700 C C . ALA A 1 215 ? -18.526 -18.054 40.782 1.00 28.58 215 ALA A C 1
ATOM 1702 O O . ALA A 1 215 ? -18.498 -19.144 41.343 1.00 28.58 215 ALA A O 1
ATOM 1703 N N . TYR A 1 216 ? -17.422 -17.385 40.454 1.00 29.05 216 TYR A N 1
ATOM 1704 C CA . TYR A 1 216 ? -16.202 -17.553 41.232 1.00 29.05 216 TYR A CA 1
ATOM 1705 C C . TYR A 1 216 ? -15.529 -16.212 41.493 1.00 29.05 216 TYR A C 1
ATOM 1707 O O . TYR A 1 216 ? -15.469 -15.303 40.668 1.00 29.05 216 TYR A O 1
ATOM 1715 N N . SER A 1 217 ? -15.124 -16.140 42.746 1.00 31.20 217 SER A N 1
ATOM 1716 C CA . SER A 1 217 ? -14.694 -15.039 43.574 1.00 31.20 217 SER A CA 1
ATOM 1717 C C . SER A 1 217 ? -13.298 -14.520 43.253 1.00 31.20 217 SER A C 1
ATOM 1719 O O . SER A 1 217 ? -12.379 -15.274 42.944 1.00 31.20 217 SER A O 1
ATOM 1721 N N . ASN A 1 218 ? -13.140 -13.219 43.484 1.00 30.80 218 ASN A N 1
ATOM 1722 C CA . ASN A 1 218 ? -11.870 -12.589 43.808 1.00 30.80 218 ASN A CA 1
ATOM 1723 C C . ASN A 1 218 ? -11.281 -13.191 45.091 1.00 30.80 218 ASN A C 1
ATOM 1725 O O . ASN A 1 218 ? -11.933 -13.149 46.131 1.00 30.80 218 ASN A O 1
ATOM 1729 N N . THR A 1 219 ? -10.013 -13.594 45.048 1.00 31.69 219 THR A N 1
ATOM 1730 C CA . THR A 1 219 ? -9.117 -13.539 46.211 1.00 31.69 219 THR A CA 1
ATOM 1731 C C . THR A 1 219 ? -7.729 -13.129 45.742 1.00 31.69 219 THR A C 1
ATOM 1733 O O . THR A 1 219 ? -7.012 -13.899 45.107 1.00 31.69 219 THR A O 1
ATOM 1736 N N . ALA A 1 220 ? -7.370 -11.891 46.068 1.00 32.12 220 ALA A N 1
ATOM 1737 C CA . ALA A 1 220 ? -5.991 -11.487 46.253 1.00 32.12 220 ALA A CA 1
ATOM 1738 C C . ALA A 1 220 ? -5.518 -12.029 47.608 1.00 32.12 220 ALA A C 1
ATOM 1740 O O . ALA A 1 220 ? -6.263 -11.939 48.580 1.00 32.12 220 ALA A O 1
ATOM 1741 N N . ASN A 1 221 ? -4.303 -12.570 47.664 1.00 33.91 221 ASN A N 1
ATOM 1742 C CA . ASN A 1 221 ? -3.380 -12.403 48.786 1.00 33.91 221 ASN A CA 1
ATOM 1743 C C . ASN A 1 221 ? -1.995 -12.900 48.371 1.00 33.91 221 ASN A C 1
ATOM 1745 O O . ASN A 1 221 ? -1.847 -13.981 47.804 1.00 33.91 221 ASN A O 1
ATOM 1749 N N . GLY A 1 222 ? -0.996 -12.058 48.622 1.00 30.38 222 GLY A N 1
ATOM 1750 C CA . GLY A 1 222 ? 0.407 -12.388 48.446 1.00 30.38 222 GLY A CA 1
ATOM 1751 C C . GLY A 1 222 ? 0.944 -13.222 49.604 1.00 30.38 222 GLY A C 1
ATOM 1752 O O . GLY A 1 222 ? 0.400 -13.214 50.704 1.00 30.38 222 GLY A O 1
ATOM 1753 N N . SER A 1 223 ? 2.058 -13.897 49.347 1.00 30.05 223 SER A N 1
ATOM 1754 C CA . SER A 1 223 ? 3.021 -14.285 50.371 1.00 30.05 223 SER A CA 1
ATOM 1755 C C . SER A 1 223 ? 4.360 -14.539 49.696 1.00 30.05 223 SER A C 1
ATOM 1757 O O . SER A 1 223 ? 4.501 -15.420 48.854 1.00 30.05 223 SER A O 1
ATOM 1759 N N . THR A 1 224 ? 5.324 -13.721 50.087 1.00 36.06 224 THR A N 1
ATOM 1760 C CA . THR A 1 224 ? 6.765 -13.953 50.045 1.00 36.06 224 THR A CA 1
ATOM 1761 C C . THR A 1 224 ? 7.131 -15.308 50.647 1.00 36.06 224 THR A C 1
ATOM 1763 O O . THR A 1 224 ? 6.613 -15.615 51.716 1.00 36.06 224 THR A O 1
ATOM 1766 N N . THR A 1 225 ? 8.063 -16.042 50.037 1.00 34.59 225 THR A N 1
ATOM 1767 C CA . THR A 1 225 ? 9.096 -16.817 50.747 1.00 34.59 225 THR A CA 1
ATOM 1768 C C . THR A 1 225 ? 10.222 -17.238 49.804 1.00 34.59 225 THR A C 1
ATOM 1770 O O . THR A 1 225 ? 10.064 -17.358 48.590 1.00 34.59 225 THR A O 1
ATOM 1773 N N . ASP A 1 226 ? 11.377 -17.382 50.436 1.00 29.39 226 ASP A N 1
ATOM 1774 C CA . ASP A 1 226 ? 12.728 -17.440 49.916 1.00 29.39 226 ASP A CA 1
ATOM 1775 C C . ASP A 1 226 ? 13.145 -18.717 49.166 1.00 29.39 226 ASP A C 1
ATOM 1777 O O . ASP A 1 226 ? 12.552 -19.791 49.246 1.00 29.39 226 ASP A O 1
ATOM 1781 N N . ILE A 1 227 ? 14.266 -18.536 48.467 1.00 35.38 227 ILE A N 1
ATOM 1782 C CA . ILE A 1 227 ? 15.148 -19.497 47.793 1.00 35.38 227 ILE A CA 1
ATOM 1783 C C . ILE A 1 227 ? 15.589 -20.612 48.775 1.00 35.38 227 ILE A C 1
ATOM 1785 O O . ILE A 1 227 ? 15.835 -20.331 49.948 1.00 35.38 227 ILE A O 1
ATOM 1789 N N . PRO A 1 228 ? 15.823 -21.857 48.308 1.00 39.50 228 PRO A N 1
ATOM 1790 C CA . PRO A 1 228 ? 17.226 -22.245 48.152 1.00 39.50 228 PRO A CA 1
ATOM 1791 C C . PRO A 1 228 ? 17.550 -23.011 46.861 1.00 39.50 228 PRO A C 1
ATOM 1793 O O . PRO A 1 228 ? 16.824 -23.883 46.387 1.00 39.50 228 PRO A O 1
ATOM 1796 N N . ASN A 1 229 ? 18.740 -22.682 46.357 1.00 35.25 229 ASN A N 1
ATOM 1797 C CA . ASN A 1 229 ? 19.549 -23.432 45.408 1.00 35.25 229 ASN A CA 1
ATOM 1798 C C . ASN A 1 229 ? 19.477 -24.947 45.628 1.00 35.25 229 ASN A C 1
ATOM 1800 O O . ASN A 1 229 ? 19.775 -25.417 46.724 1.00 35.25 229 ASN A O 1
ATOM 1804 N N . ASN A 1 230 ? 19.282 -25.712 44.550 1.00 31.16 230 ASN A N 1
ATOM 1805 C CA . ASN A 1 230 ? 19.864 -27.045 44.496 1.00 31.16 230 ASN A CA 1
ATOM 1806 C C . ASN A 1 230 ? 20.445 -27.391 43.125 1.00 31.16 230 ASN A C 1
ATOM 1808 O O . ASN A 1 230 ? 19.801 -27.378 42.080 1.00 31.16 230 ASN A O 1
ATOM 1812 N N . ARG A 1 231 ? 21.739 -27.679 43.206 1.00 35.09 231 ARG A N 1
ATOM 1813 C CA . ARG A 1 231 ? 22.696 -28.037 42.175 1.00 35.09 231 ARG A CA 1
ATOM 1814 C C . ARG A 1 231 ? 22.628 -29.554 42.020 1.00 35.09 231 ARG A C 1
ATOM 1816 O O . ARG A 1 231 ? 23.101 -30.262 42.901 1.00 35.09 231 ARG A O 1
ATOM 1823 N N . LEU A 1 232 ? 22.091 -30.061 40.913 1.00 33.78 232 LEU A N 1
ATOM 1824 C CA . LEU A 1 232 ? 22.159 -31.488 40.589 1.00 33.78 232 LEU A CA 1
ATOM 1825 C C . LEU A 1 232 ? 22.861 -31.700 39.248 1.00 33.78 232 LEU A C 1
ATOM 1827 O O . LEU A 1 232 ? 22.353 -31.398 38.174 1.00 33.78 232 LEU A O 1
ATOM 1831 N N . LYS A 1 233 ? 24.091 -32.206 39.377 1.00 35.38 233 LYS A N 1
ATOM 1832 C CA . LYS A 1 233 ? 24.847 -32.925 38.352 1.00 35.38 233 LYS A CA 1
ATOM 1833 C C . LYS A 1 233 ? 24.167 -34.269 38.063 1.00 35.38 233 LYS A C 1
ATOM 1835 O O . LYS A 1 233 ? 23.633 -34.864 38.996 1.00 35.38 233 LYS A O 1
ATOM 1840 N N . ARG A 1 234 ? 24.391 -34.766 36.836 1.00 30.64 234 ARG A N 1
ATOM 1841 C CA . ARG A 1 234 ? 24.208 -36.128 36.264 1.00 30.64 234 ARG A CA 1
ATOM 1842 C C . ARG A 1 234 ? 23.256 -36.059 35.067 1.00 30.64 234 ARG A C 1
ATOM 1844 O O . ARG A 1 234 ? 22.264 -35.358 35.130 1.00 30.64 234 ARG A O 1
ATOM 1851 N N . SER A 1 235 ? 23.469 -36.738 33.951 1.00 31.62 235 SER A N 1
ATOM 1852 C CA . SER A 1 235 ? 24.553 -37.589 33.455 1.00 31.62 235 SER A CA 1
ATOM 1853 C C . SER A 1 235 ? 24.229 -37.853 31.983 1.00 31.62 235 SER A C 1
ATOM 1855 O O . SER A 1 235 ? 23.061 -37.899 31.605 1.00 31.62 235 SER A O 1
ATOM 1857 N N . ALA A 1 236 ? 25.262 -38.012 31.165 1.00 31.88 236 ALA A N 1
ATOM 1858 C CA . ALA A 1 236 ? 25.149 -38.370 29.761 1.00 31.88 236 ALA A CA 1
ATOM 1859 C C . ALA A 1 236 ? 24.606 -39.796 29.572 1.00 31.88 236 ALA A C 1
ATOM 1861 O O . ALA A 1 236 ? 24.991 -40.702 30.309 1.00 31.88 236 ALA A O 1
ATOM 1862 N N . SER A 1 237 ? 23.763 -39.989 28.557 1.00 34.91 237 SER A N 1
ATOM 1863 C CA . SER A 1 237 ? 23.921 -40.978 27.473 1.00 34.91 237 SER A CA 1
ATOM 1864 C C . SER A 1 237 ? 22.565 -41.265 26.824 1.00 34.91 237 SER A C 1
ATOM 1866 O O . SER A 1 237 ? 21.636 -41.701 27.489 1.00 34.91 237 SER A O 1
ATOM 1868 N N . HIS A 1 238 ? 22.454 -41.001 25.522 1.00 34.31 238 HIS A N 1
ATOM 1869 C CA . HIS A 1 238 ? 21.884 -41.943 24.558 1.00 34.31 238 HIS A CA 1
ATOM 1870 C C . HIS A 1 238 ? 22.135 -41.422 23.137 1.00 34.31 238 HIS A C 1
ATOM 1872 O O . HIS A 1 238 ? 21.670 -40.353 22.749 1.00 34.31 238 HIS A O 1
ATOM 1878 N N . ASN A 1 239 ? 22.922 -42.200 22.394 1.00 33.50 239 ASN A N 1
ATOM 1879 C CA . ASN A 1 239 ? 23.146 -42.072 20.961 1.00 33.50 239 ASN A CA 1
ATOM 1880 C C . ASN A 1 239 ? 21.866 -42.438 20.198 1.00 33.50 239 ASN A C 1
ATOM 1882 O O . ASN A 1 239 ? 21.288 -43.493 20.457 1.00 33.50 239 ASN A O 1
ATOM 1886 N N . SER A 1 240 ? 21.506 -41.651 19.184 1.00 32.34 240 SER A N 1
ATOM 1887 C CA . SER A 1 240 ? 20.756 -42.155 18.032 1.00 32.34 240 SER A CA 1
ATOM 1888 C C . SER A 1 240 ? 21.300 -41.530 16.752 1.00 32.34 240 SER A C 1
ATOM 1890 O O . SER A 1 240 ? 21.386 -40.309 16.635 1.00 32.34 240 SER A O 1
ATOM 1892 N N . LEU A 1 241 ? 21.677 -42.413 15.831 1.00 38.50 241 LEU A N 1
ATOM 1893 C CA . LEU A 1 241 ? 22.206 -42.169 14.495 1.00 38.50 241 LEU A CA 1
ATOM 1894 C C . LEU A 1 241 ? 21.358 -41.161 13.706 1.00 38.50 241 LEU A C 1
ATOM 1896 O O . LEU A 1 241 ? 20.175 -41.398 13.470 1.00 38.50 241 LEU A O 1
ATOM 1900 N N . VAL A 1 242 ? 21.990 -40.079 13.251 1.00 34.16 242 VAL A N 1
ATOM 1901 C CA . VAL A 1 242 ? 21.486 -39.218 12.177 1.00 34.16 242 VAL A CA 1
ATOM 1902 C C . VAL A 1 242 ? 22.622 -39.055 11.174 1.00 34.16 242 VAL A C 1
ATOM 1904 O O . VAL A 1 242 ? 23.754 -38.770 11.547 1.00 34.16 242 VAL A O 1
ATOM 1907 N N . SER A 1 243 ? 22.298 -39.329 9.918 1.00 34.03 243 SER A N 1
ATOM 1908 C CA . SER A 1 243 ? 23.156 -39.301 8.738 1.00 34.03 243 SER A CA 1
ATOM 1909 C C . SER A 1 243 ? 23.862 -37.956 8.538 1.00 34.03 243 SER A C 1
ATOM 1911 O O . SER A 1 243 ? 23.215 -36.908 8.527 1.00 34.03 243 SER A O 1
ATOM 1913 N N . ASP A 1 244 ? 25.178 -38.018 8.331 1.00 30.58 244 ASP A N 1
ATOM 1914 C CA . ASP A 1 244 ? 26.061 -36.891 8.029 1.00 30.58 244 ASP A CA 1
ATOM 1915 C C . ASP A 1 244 ? 25.802 -36.321 6.623 1.00 30.58 244 ASP A C 1
ATOM 1917 O O . ASP A 1 244 ? 26.434 -36.716 5.642 1.00 30.58 244 ASP A O 1
ATOM 1921 N N . GLU A 1 245 ? 24.923 -35.326 6.520 1.00 33.22 245 GLU A N 1
ATOM 1922 C CA . GLU A 1 245 ? 25.061 -34.302 5.483 1.00 33.22 245 GLU A CA 1
ATOM 1923 C C . GLU A 1 245 ? 25.938 -33.176 6.037 1.00 33.22 245 GLU A C 1
ATOM 1925 O O . GLU A 1 245 ? 25.596 -32.519 7.023 1.00 33.22 245 GLU A O 1
ATOM 1930 N N . LYS A 1 246 ? 27.109 -32.960 5.420 1.00 32.12 246 LYS A N 1
ATOM 1931 C CA . LYS A 1 246 ? 28.009 -31.860 5.791 1.00 32.12 246 LYS A CA 1
ATOM 1932 C C . LYS A 1 246 ? 27.251 -30.530 5.679 1.00 32.12 246 LYS A C 1
ATOM 1934 O O . LYS A 1 246 ? 26.826 -30.189 4.574 1.00 32.12 246 LYS A O 1
ATOM 1939 N N . PRO A 1 247 ? 27.126 -29.746 6.766 1.00 34.59 247 PRO A N 1
ATOM 1940 C CA . PRO A 1 247 ? 26.456 -28.461 6.697 1.00 34.59 247 PRO A CA 1
ATOM 1941 C C . PRO A 1 247 ? 27.219 -27.525 5.744 1.00 34.59 247 PRO A C 1
ATOM 1943 O O . PRO A 1 247 ? 28.458 -27.521 5.745 1.00 34.59 247 PRO A O 1
ATOM 1946 N N . PRO A 1 248 ? 26.510 -26.724 4.929 1.00 40.75 248 PRO A N 1
ATOM 1947 C CA . PRO A 1 248 ? 27.140 -25.728 4.076 1.00 40.75 248 PRO A CA 1
ATOM 1948 C C . PRO A 1 248 ? 27.983 -24.771 4.926 1.00 40.75 248 PRO A C 1
ATOM 1950 O O . PRO A 1 248 ? 27.610 -24.416 6.047 1.00 40.75 248 PRO A O 1
ATOM 1953 N N . LYS A 1 249 ? 29.147 -24.369 4.397 1.00 46.94 249 LYS A N 1
ATOM 1954 C CA . LYS A 1 249 ? 30.069 -23.433 5.058 1.00 46.94 249 LYS A CA 1
ATOM 1955 C C . LYS A 1 249 ? 29.287 -22.189 5.492 1.00 46.94 249 LYS A C 1
ATOM 1957 O O . LYS A 1 249 ? 28.774 -21.460 4.649 1.00 46.94 249 LYS A O 1
ATOM 1962 N N . SER A 1 250 ? 29.193 -21.960 6.801 1.00 48.28 250 SER A N 1
ATOM 1963 C CA . SER A 1 250 ? 28.428 -20.852 7.372 1.00 48.28 250 SER A CA 1
ATOM 1964 C C . SER A 1 250 ? 28.989 -19.513 6.889 1.00 48.28 250 SER A C 1
ATOM 1966 O O . SER A 1 250 ? 30.114 -19.145 7.242 1.00 48.28 250 SER A O 1
ATOM 1968 N N . VAL A 1 251 ? 28.206 -18.777 6.105 1.00 56.31 251 VAL A N 1
ATOM 1969 C CA . VAL A 1 251 ? 28.494 -17.383 5.760 1.00 56.31 251 VAL A CA 1
ATOM 1970 C C . VAL A 1 251 ? 28.421 -16.568 7.054 1.00 56.31 251 VAL A C 1
ATOM 1972 O O . VAL A 1 251 ? 27.396 -16.565 7.738 1.00 56.31 251 VAL A O 1
ATOM 1975 N N . LYS A 1 252 ? 29.522 -15.911 7.442 1.00 58.28 252 LYS A N 1
ATOM 1976 C CA . LYS A 1 252 ? 29.531 -15.003 8.599 1.00 58.28 252 LYS A CA 1
ATOM 1977 C C . LYS A 1 252 ? 28.713 -13.760 8.240 1.00 58.28 252 LYS A C 1
ATOM 1979 O O . LYS A 1 252 ? 29.233 -12.858 7.593 1.00 58.28 252 LYS A O 1
ATOM 1984 N N . LEU A 1 253 ? 27.441 -13.735 8.636 1.00 60.88 253 LEU A N 1
ATOM 1985 C CA . LEU A 1 253 ? 26.607 -12.540 8.512 1.00 60.88 253 LEU A CA 1
ATOM 1986 C C . LEU A 1 253 ? 27.100 -11.441 9.454 1.00 60.88 253 LEU A C 1
ATOM 1988 O O . LEU A 1 253 ? 27.484 -11.707 10.597 1.00 60.88 253 LEU A O 1
ATOM 1992 N N . ASP A 1 254 ? 27.016 -10.204 8.981 1.00 71.25 254 ASP A N 1
ATOM 1993 C CA . ASP A 1 254 ? 27.251 -9.031 9.806 1.00 71.25 254 ASP A CA 1
ATOM 1994 C C . ASP A 1 254 ? 26.085 -8.865 10.794 1.00 71.25 254 ASP A C 1
ATOM 1996 O O . ASP A 1 254 ? 24.923 -8.767 10.388 1.00 71.25 254 ASP A O 1
ATOM 2000 N N . LYS A 1 255 ? 26.374 -8.875 12.103 1.00 64.44 255 LYS A N 1
ATOM 2001 C CA . LYS A 1 255 ? 25.341 -8.949 13.160 1.00 64.44 255 LYS A CA 1
ATOM 2002 C C . LYS A 1 255 ? 24.359 -7.773 13.123 1.00 64.44 255 LYS A C 1
ATOM 2004 O O . LYS A 1 255 ? 23.236 -7.898 13.589 1.00 64.44 255 LYS A O 1
ATOM 2009 N N . LYS A 1 256 ? 24.751 -6.652 12.516 1.00 76.56 256 LYS A N 1
ATOM 2010 C CA . LYS A 1 256 ? 23.939 -5.432 12.450 1.00 76.56 256 LYS A CA 1
ATOM 2011 C C . LYS A 1 256 ? 22.901 -5.402 11.326 1.00 76.56 256 LYS A C 1
ATOM 2013 O O . LYS A 1 256 ? 22.144 -4.441 11.271 1.00 76.56 256 LYS A O 1
ATOM 2018 N N . LYS A 1 257 ? 22.842 -6.402 10.437 1.00 84.94 257 LYS A N 1
ATOM 2019 C CA . LYS A 1 257 ? 21.893 -6.360 9.316 1.00 84.94 257 LYS A CA 1
ATOM 2020 C C . LYS A 1 257 ? 20.441 -6.493 9.787 1.00 84.94 257 LYS A C 1
ATOM 2022 O O . LYS A 1 257 ? 20.099 -7.486 10.434 1.00 84.94 257 LYS A O 1
ATOM 2027 N N . VAL A 1 258 ? 19.589 -5.544 9.403 1.00 89.31 258 VAL A N 1
ATOM 2028 C CA . VAL A 1 258 ? 18.130 -5.603 9.570 1.00 89.31 258 VAL A CA 1
ATOM 2029 C C . VAL A 1 258 ? 17.499 -5.919 8.216 1.00 89.31 258 VAL A C 1
ATOM 2031 O O . VAL A 1 258 ? 17.744 -5.222 7.230 1.00 89.31 258 VAL A O 1
ATOM 2034 N N . ILE A 1 259 ? 16.688 -6.979 8.166 1.00 90.62 259 ILE A N 1
ATOM 2035 C CA . ILE A 1 259 ? 15.958 -7.384 6.957 1.00 90.62 259 ILE A CA 1
ATOM 2036 C C . ILE A 1 259 ? 14.482 -7.022 7.123 1.00 90.62 259 ILE A C 1
ATOM 2038 O O . ILE A 1 259 ? 13.841 -7.458 8.079 1.00 90.62 259 ILE A O 1
ATOM 2042 N N . GLY A 1 260 ? 13.932 -6.254 6.184 1.00 90.88 260 GLY A N 1
ATOM 2043 C CA . GLY A 1 260 ? 12.496 -6.004 6.092 1.00 90.88 260 GLY A CA 1
ATOM 2044 C C . GLY A 1 260 ? 11.801 -7.156 5.371 1.00 90.88 260 GLY A C 1
ATOM 2045 O O . GLY A 1 260 ? 11.940 -7.292 4.161 1.00 90.88 260 GLY A O 1
ATOM 2046 N N . LEU A 1 261 ? 11.058 -7.991 6.094 1.00 92.00 261 LEU A N 1
ATOM 2047 C CA . LEU A 1 261 ? 10.260 -9.072 5.518 1.00 92.00 261 LEU A CA 1
ATOM 2048 C C . LEU A 1 261 ? 8.823 -8.594 5.280 1.00 92.00 261 LEU A C 1
ATOM 2050 O O . LEU A 1 261 ? 8.110 -8.265 6.229 1.00 92.00 261 LEU A O 1
ATOM 2054 N N . CYS A 1 262 ? 8.391 -8.595 4.023 1.00 90.31 262 CYS A N 1
ATOM 2055 C CA . CYS A 1 262 ? 7.053 -8.200 3.599 1.00 90.31 262 CYS A CA 1
ATOM 2056 C C . CYS A 1 262 ? 6.190 -9.411 3.281 1.00 90.31 262 CYS A C 1
ATOM 2058 O O . CYS A 1 262 ? 6.587 -10.293 2.518 1.00 90.31 262 CYS A O 1
ATOM 2060 N N . ILE A 1 263 ? 4.981 -9.428 3.832 1.00 88.50 263 ILE A N 1
ATOM 2061 C CA . ILE A 1 263 ? 4.009 -10.495 3.606 1.00 88.50 263 ILE A CA 1
ATOM 2062 C C . ILE A 1 263 ? 2.745 -9.869 3.028 1.00 88.50 263 ILE A C 1
ATOM 2064 O O . ILE A 1 263 ? 2.133 -8.987 3.640 1.00 88.50 263 ILE A O 1
ATOM 2068 N N . LEU A 1 264 ? 2.399 -10.327 1.826 1.00 84.94 264 LEU A N 1
ATOM 2069 C CA . LEU A 1 264 ? 1.328 -9.800 0.988 1.00 84.94 264 LEU A CA 1
ATOM 2070 C C . LEU A 1 264 ? 0.149 -10.771 0.947 1.00 84.94 264 LEU A C 1
ATOM 2072 O O . LEU A 1 264 ? 0.337 -11.989 0.954 1.00 84.94 264 LEU A O 1
ATOM 2076 N N . SER A 1 265 ? -1.060 -10.213 0.874 1.00 77.38 265 SER A N 1
ATOM 2077 C CA . SER A 1 265 ? -2.241 -10.950 0.414 1.00 77.38 265 SER A CA 1
ATOM 2078 C C . SER A 1 265 ? -2.145 -11.110 -1.099 1.00 77.38 265 SER A C 1
ATOM 2080 O O . SER A 1 265 ? -1.721 -10.179 -1.775 1.00 77.38 265 SER A O 1
ATOM 2082 N N . SER A 1 266 ? -2.492 -12.282 -1.620 1.00 62.59 266 SER A N 1
ATOM 2083 C CA . SER A 1 266 ? -2.235 -12.732 -2.997 1.00 62.59 266 SER A CA 1
ATOM 2084 C C . SER A 1 266 ? -3.032 -12.020 -4.109 1.00 62.59 266 SER A C 1
ATOM 2086 O O . SER A 1 266 ? -3.280 -12.632 -5.142 1.00 62.59 266 SER A O 1
ATOM 2088 N N . ASP A 1 267 ? -3.443 -10.764 -3.926 1.00 58.53 267 ASP A N 1
ATOM 2089 C CA . ASP A 1 267 ? -4.251 -10.040 -4.913 1.00 58.53 267 ASP A CA 1
ATOM 2090 C C . ASP A 1 267 ? -3.412 -9.241 -5.916 1.00 58.53 267 ASP A C 1
ATOM 2092 O O . ASP A 1 267 ? -2.302 -8.782 -5.637 1.00 58.53 267 ASP A O 1
ATOM 2096 N N . GLU A 1 268 ? -3.990 -9.114 -7.109 1.00 56.44 268 GLU A N 1
ATOM 2097 C CA . GLU A 1 268 ? -3.377 -8.681 -8.361 1.00 56.44 268 GLU A CA 1
ATOM 2098 C C . GLU A 1 268 ? -2.566 -7.370 -8.263 1.00 56.44 268 GLU A C 1
ATOM 2100 O O . GLU A 1 268 ? -2.913 -6.423 -7.555 1.00 56.44 268 GLU A O 1
ATOM 2105 N N . ASN A 1 269 ? -1.486 -7.325 -9.055 1.00 70.25 269 ASN A N 1
ATOM 2106 C CA . ASN A 1 269 ? -0.471 -6.266 -9.163 1.00 70.25 269 ASN A CA 1
ATOM 2107 C C . ASN A 1 269 ? 0.655 -6.267 -8.105 1.00 70.25 269 ASN A C 1
ATOM 2109 O O . ASN A 1 269 ? 1.036 -5.233 -7.549 1.00 70.25 269 ASN A O 1
ATOM 2113 N N . LEU A 1 270 ? 1.243 -7.448 -7.888 1.00 69.69 270 LEU A N 1
ATOM 2114 C CA . LEU A 1 270 ? 2.478 -7.644 -7.119 1.00 69.69 270 LEU A CA 1
ATOM 2115 C C . LEU A 1 270 ? 3.616 -6.709 -7.559 1.00 69.69 270 LEU A C 1
ATOM 2117 O O . LEU A 1 270 ? 4.333 -6.197 -6.707 1.00 69.69 270 LEU A O 1
ATOM 2121 N N . GLU A 1 271 ? 3.767 -6.448 -8.859 1.00 68.00 271 GLU A N 1
ATOM 2122 C CA . GLU A 1 271 ? 4.872 -5.645 -9.402 1.00 68.00 271 GLU A CA 1
ATOM 2123 C C . GLU A 1 271 ? 4.791 -4.162 -8.996 1.00 68.00 271 GLU A C 1
ATOM 2125 O O . GLU A 1 271 ? 5.773 -3.586 -8.523 1.00 68.00 271 GLU A O 1
ATOM 2130 N N . ALA A 1 272 ? 3.612 -3.535 -9.102 1.00 73.12 272 ALA A N 1
ATOM 2131 C CA . ALA A 1 272 ? 3.436 -2.157 -8.641 1.00 73.12 272 ALA A CA 1
ATOM 2132 C C . ALA A 1 272 ? 3.568 -2.059 -7.114 1.00 73.12 272 ALA A C 1
ATOM 2134 O O . ALA A 1 272 ? 4.227 -1.150 -6.602 1.00 73.12 272 ALA A O 1
ATOM 2135 N N . GLN A 1 273 ? 3.012 -3.038 -6.386 1.00 81.06 273 GLN A N 1
ATOM 2136 C CA . GLN A 1 273 ? 3.153 -3.117 -4.932 1.00 81.06 273 GLN A CA 1
ATOM 2137 C C . GLN A 1 273 ? 4.628 -3.255 -4.522 1.00 81.06 273 GLN A C 1
ATOM 2139 O O . GLN A 1 273 ? 5.048 -2.583 -3.584 1.00 81.06 273 GLN A O 1
ATOM 2144 N N . ARG A 1 274 ? 5.447 -4.043 -5.241 1.00 79.81 274 ARG A N 1
ATOM 2145 C CA . ARG A 1 274 ? 6.897 -4.196 -4.991 1.00 79.81 274 ARG A CA 1
ATOM 2146 C C . ARG A 1 274 ? 7.611 -2.851 -4.957 1.00 79.81 274 ARG A C 1
ATOM 2148 O O . ARG A 1 274 ? 8.298 -2.553 -3.980 1.00 79.81 274 ARG A O 1
ATOM 2155 N N . LYS A 1 275 ? 7.463 -2.040 -6.010 1.00 79.38 275 LYS A N 1
ATOM 2156 C CA . LYS A 1 275 ? 8.129 -0.729 -6.116 1.00 79.38 275 LYS A CA 1
ATOM 2157 C C . LYS A 1 275 ? 7.748 0.195 -4.969 1.00 79.38 275 LYS A C 1
ATOM 2159 O O . LYS A 1 275 ? 8.618 0.824 -4.359 1.00 79.38 275 LYS A O 1
ATOM 2164 N N . GLU A 1 276 ? 6.455 0.266 -4.669 1.00 83.12 276 GLU A N 1
ATOM 2165 C CA . GLU A 1 276 ? 5.944 1.112 -3.595 1.00 83.12 276 GLU A CA 1
ATOM 2166 C C . GLU A 1 276 ? 6.449 0.628 -2.231 1.00 83.12 276 GLU A C 1
ATOM 2168 O O . GLU A 1 276 ? 6.982 1.427 -1.465 1.00 83.12 276 GLU A O 1
ATOM 2173 N N . ILE A 1 277 ? 6.394 -0.680 -1.961 1.00 84.69 277 ILE A N 1
ATOM 2174 C CA . ILE A 1 277 ? 6.925 -1.292 -0.736 1.00 84.69 277 ILE A CA 1
ATOM 2175 C C . ILE A 1 277 ? 8.409 -0.971 -0.581 1.00 84.69 277 ILE A C 1
ATOM 2177 O O . ILE A 1 277 ? 8.815 -0.464 0.460 1.00 84.69 277 ILE A O 1
ATOM 2181 N N . HIS A 1 278 ? 9.226 -1.194 -1.612 1.00 83.38 278 HIS A N 1
ATOM 2182 C CA . HIS A 1 278 ? 10.650 -0.864 -1.558 1.00 83.38 278 HIS A CA 1
ATOM 2183 C C . HIS A 1 278 ? 10.890 0.618 -1.252 1.00 83.38 278 HIS A C 1
ATOM 2185 O O . HIS A 1 278 ? 11.773 0.940 -0.456 1.00 83.38 278 HIS A O 1
ATOM 2191 N N . THR A 1 279 ? 10.094 1.508 -1.846 1.00 82.62 279 THR A N 1
ATOM 2192 C CA . THR A 1 279 ? 10.188 2.957 -1.630 1.00 82.62 279 THR A CA 1
ATOM 2193 C C . THR A 1 279 ? 9.800 3.335 -0.202 1.00 82.62 279 THR A C 1
ATOM 2195 O O . THR A 1 279 ? 10.552 4.032 0.477 1.00 82.62 279 THR A O 1
ATOM 2198 N N . ILE A 1 280 ? 8.662 2.837 0.292 1.00 84.00 280 ILE A N 1
ATOM 2199 C CA . ILE A 1 280 ? 8.198 3.071 1.665 1.00 84.00 280 ILE A CA 1
ATOM 2200 C C . ILE A 1 280 ? 9.243 2.569 2.660 1.00 84.00 280 ILE A C 1
ATOM 2202 O O . ILE A 1 280 ? 9.536 3.260 3.634 1.00 84.00 280 ILE A O 1
ATOM 2206 N N . LEU A 1 281 ? 9.824 1.396 2.419 1.00 85.00 281 LEU A N 1
ATOM 2207 C CA . LEU A 1 281 ? 10.761 0.793 3.355 1.00 85.00 281 LEU A CA 1
ATOM 2208 C C . LEU A 1 281 ? 12.088 1.523 3.411 1.00 85.00 281 LEU A C 1
ATOM 2210 O O . LEU A 1 281 ? 12.514 1.876 4.503 1.00 85.00 281 LEU A O 1
ATOM 2214 N N . LYS A 1 282 ? 12.691 1.833 2.262 1.00 80.69 282 LYS A N 1
ATOM 2215 C CA . LYS A 1 282 ? 13.943 2.598 2.227 1.00 80.69 282 LYS A CA 1
ATOM 2216 C C . LYS A 1 282 ? 13.799 3.999 2.826 1.00 80.69 282 LYS A C 1
ATOM 2218 O O . LYS A 1 282 ? 14.757 4.512 3.389 1.00 80.69 282 LYS A O 1
ATOM 2223 N N . ASN A 1 283 ? 12.620 4.613 2.710 1.00 84.69 283 ASN A N 1
ATOM 2224 C CA . ASN A 1 283 ? 12.397 5.977 3.192 1.00 84.69 283 ASN A CA 1
ATOM 2225 C C . ASN A 1 283 ? 12.041 6.054 4.682 1.00 84.69 283 ASN A C 1
ATOM 2227 O O . ASN A 1 283 ? 12.316 7.073 5.310 1.00 84.69 283 ASN A O 1
ATOM 2231 N N . ASN A 1 284 ? 11.397 5.023 5.239 1.00 84.69 284 ASN A N 1
ATOM 2232 C CA . ASN A 1 284 ? 10.877 5.063 6.611 1.00 84.69 284 ASN A CA 1
ATOM 2233 C C . ASN A 1 284 ? 11.630 4.150 7.585 1.00 84.69 284 ASN A C 1
ATOM 2235 O O . ASN A 1 284 ? 11.473 4.309 8.793 1.00 84.69 284 ASN A O 1
ATOM 2239 N N . TYR A 1 285 ? 12.428 3.205 7.084 1.00 87.44 285 TYR A N 1
ATOM 2240 C CA . TYR A 1 285 ? 13.064 2.175 7.894 1.00 87.44 285 TYR A CA 1
ATOM 2241 C C . TYR A 1 285 ? 14.540 2.010 7.532 1.00 87.44 285 TYR A C 1
ATOM 2243 O O . TYR A 1 285 ? 14.913 1.995 6.362 1.00 87.44 285 TYR A O 1
ATOM 2251 N N . ASP A 1 286 ? 15.381 1.820 8.548 1.00 87.12 286 ASP A N 1
ATOM 2252 C CA . ASP A 1 286 ? 16.798 1.482 8.375 1.00 87.12 286 ASP A CA 1
ATOM 2253 C C . ASP A 1 286 ? 16.944 -0.022 8.092 1.00 87.12 286 ASP A C 1
ATOM 2255 O O . ASP A 1 286 ? 17.309 -0.819 8.958 1.00 87.12 286 ASP A O 1
ATOM 2259 N N . VAL A 1 287 ? 16.528 -0.434 6.891 1.00 89.56 287 VAL A N 1
ATOM 2260 C CA . VAL A 1 287 ? 16.617 -1.821 6.417 1.00 89.56 287 VAL A CA 1
ATOM 2261 C C . VAL A 1 287 ? 17.709 -1.953 5.366 1.00 89.56 287 VAL A C 1
ATOM 2263 O O . VAL A 1 287 ? 17.787 -1.172 4.419 1.00 89.56 287 VAL A O 1
ATOM 2266 N N . ASN A 1 288 ? 18.542 -2.984 5.498 1.00 89.69 288 ASN A N 1
ATOM 2267 C CA . ASN A 1 288 ? 19.589 -3.264 4.516 1.00 89.69 288 ASN A CA 1
ATOM 2268 C C . ASN A 1 288 ? 19.013 -3.933 3.268 1.00 89.69 288 ASN A C 1
ATOM 2270 O O . ASN A 1 288 ? 19.441 -3.663 2.149 1.00 89.69 288 ASN A O 1
ATOM 2274 N N . GLU A 1 289 ? 18.058 -4.833 3.479 1.00 87.25 289 GLU A N 1
ATOM 2275 C CA . GLU A 1 289 ? 17.478 -5.684 2.449 1.00 87.25 289 GLU A CA 1
ATOM 2276 C C . GLU A 1 289 ? 15.970 -5.802 2.701 1.00 87.25 289 GLU A C 1
ATOM 2278 O O . GLU A 1 289 ? 15.518 -5.842 3.849 1.00 87.25 289 GLU A O 1
ATOM 2283 N N . VAL A 1 290 ? 15.191 -5.839 1.621 1.00 86.88 290 VAL A N 1
ATOM 2284 C CA . VAL A 1 290 ? 13.741 -6.048 1.661 1.00 86.88 290 VAL A CA 1
ATOM 2285 C C . VAL A 1 290 ? 13.446 -7.348 0.940 1.00 86.88 290 VAL A C 1
ATOM 2287 O O . VAL A 1 290 ? 13.865 -7.534 -0.200 1.00 86.88 290 VAL A O 1
ATOM 2290 N N . VAL A 1 291 ? 12.720 -8.232 1.611 1.00 89.06 291 VAL A N 1
ATOM 2291 C CA . VAL A 1 291 ? 12.393 -9.566 1.127 1.00 89.06 291 VAL A CA 1
ATOM 2292 C C . VAL A 1 291 ? 10.880 -9.715 1.113 1.00 89.06 291 VAL A C 1
ATOM 2294 O O . VAL A 1 291 ? 10.231 -9.540 2.141 1.00 89.06 291 VAL A O 1
ATOM 2297 N N . ILE A 1 292 ? 10.307 -10.066 -0.034 1.00 87.88 292 ILE A N 1
ATOM 2298 C CA . ILE A 1 292 ? 8.886 -10.402 -0.132 1.00 87.88 292 ILE A CA 1
ATOM 2299 C C . ILE A 1 292 ? 8.758 -11.902 0.070 1.00 87.88 292 ILE A C 1
ATOM 2301 O O . ILE A 1 292 ? 9.310 -12.693 -0.686 1.00 87.88 292 ILE A O 1
ATOM 2305 N N . TRP A 1 293 ? 8.033 -12.307 1.107 1.00 88.38 293 TRP A N 1
ATOM 2306 C CA . TRP A 1 293 ? 7.956 -13.706 1.522 1.00 88.38 293 TRP A CA 1
ATOM 2307 C C . TRP A 1 293 ? 7.442 -14.636 0.414 1.00 88.38 293 TRP A C 1
ATOM 2309 O O . TRP A 1 293 ? 7.909 -15.762 0.299 1.00 88.38 293 TRP A O 1
ATOM 2319 N N . GLN A 1 294 ? 6.542 -14.158 -0.447 1.00 82.62 294 GLN A N 1
ATOM 2320 C CA . GLN A 1 294 ? 6.041 -14.943 -1.581 1.00 82.62 294 GLN A CA 1
ATOM 2321 C C . GLN A 1 294 ? 7.138 -15.320 -2.594 1.00 82.62 294 GLN A C 1
ATOM 2323 O O . GLN A 1 294 ? 7.006 -16.343 -3.252 1.00 82.62 294 GLN A O 1
ATOM 2328 N N . ASP A 1 295 ? 8.237 -14.564 -2.680 1.00 73.94 295 ASP A N 1
ATOM 2329 C CA . ASP A 1 295 ? 9.367 -14.894 -3.568 1.00 73.94 295 ASP A CA 1
ATOM 2330 C C . ASP A 1 295 ? 10.276 -15.980 -2.987 1.00 73.94 295 ASP A C 1
ATOM 2332 O O . ASP A 1 295 ? 11.091 -16.586 -3.677 1.00 73.94 295 ASP A O 1
ATOM 2336 N N . VAL A 1 296 ? 10.170 -16.182 -1.679 1.00 73.38 296 VAL A N 1
ATOM 2337 C CA . VAL A 1 296 ? 11.099 -16.967 -0.871 1.00 73.38 296 VAL A CA 1
ATOM 2338 C C . VAL A 1 296 ? 10.616 -18.402 -0.705 1.00 73.38 296 VAL A C 1
ATOM 2340 O O . VAL A 1 296 ? 11.396 -19.281 -0.337 1.00 73.38 296 VAL A O 1
ATOM 2343 N N . THR A 1 297 ? 9.333 -18.660 -0.956 1.00 75.12 297 THR A N 1
ATOM 2344 C CA . THR A 1 297 ? 8.735 -19.980 -0.766 1.00 75.12 297 THR A CA 1
ATOM 2345 C C . THR A 1 297 ? 8.076 -20.460 -2.049 1.00 75.12 297 THR A C 1
ATOM 2347 O O . THR A 1 297 ? 7.411 -19.698 -2.742 1.00 75.12 297 THR A O 1
ATOM 2350 N N . SER A 1 298 ? 8.188 -21.758 -2.332 1.00 71.75 298 SER A N 1
ATOM 2351 C CA . SER A 1 298 ? 7.406 -22.417 -3.384 1.00 71.75 298 SER A CA 1
ATOM 2352 C C . SER A 1 298 ? 5.920 -22.542 -3.031 1.00 71.75 298 SER A C 1
ATOM 2354 O O . SER A 1 298 ? 5.132 -23.015 -3.847 1.00 71.75 298 SER A O 1
ATOM 2356 N N . TYR A 1 299 ? 5.534 -22.177 -1.806 1.00 77.12 299 TYR A N 1
ATOM 2357 C CA . TYR A 1 299 ? 4.183 -22.325 -1.307 1.00 77.12 299 TYR A CA 1
ATOM 2358 C C . TYR A 1 299 ? 3.344 -21.093 -1.640 1.00 77.12 299 TYR A C 1
ATOM 2360 O O . TYR A 1 299 ? 3.586 -19.985 -1.157 1.00 77.12 299 TYR A O 1
ATOM 2368 N N . THR A 1 300 ? 2.306 -21.301 -2.443 1.00 73.00 300 THR A N 1
ATOM 2369 C CA . THR A 1 300 ? 1.319 -20.266 -2.733 1.00 73.00 300 THR A CA 1
ATOM 2370 C C . THR A 1 300 ? 0.318 -20.205 -1.585 1.00 73.00 300 THR A C 1
ATOM 2372 O O . THR A 1 300 ? -0.518 -21.092 -1.410 1.00 73.00 300 THR A O 1
ATOM 2375 N N . LEU A 1 301 ? 0.418 -19.160 -0.768 1.00 76.81 301 LEU A N 1
ATOM 2376 C CA . LEU A 1 301 ? -0.552 -18.901 0.287 1.00 76.81 301 LEU A CA 1
ATOM 2377 C C . LEU A 1 301 ? -1.863 -18.449 -0.361 1.00 76.81 301 LEU A C 1
ATOM 2379 O O . LEU A 1 301 ? -1.913 -17.386 -0.973 1.00 76.81 301 LEU A O 1
ATOM 2383 N N . ASN A 1 302 ? -2.910 -19.265 -0.240 1.00 78.31 302 ASN A N 1
ATOM 2384 C CA . ASN A 1 302 ? -4.254 -18.879 -0.667 1.00 78.31 302 ASN A CA 1
ATOM 2385 C C . ASN A 1 302 ? -4.661 -17.573 0.057 1.00 78.31 302 ASN A C 1
ATOM 2387 O O . ASN A 1 302 ? -4.380 -17.410 1.254 1.00 78.31 302 ASN A O 1
ATOM 2391 N N . SER A 1 303 ? -5.329 -16.658 -0.651 1.00 75.00 303 SER A N 1
ATOM 2392 C CA . SER A 1 303 ? -5.942 -15.447 -0.092 1.00 75.00 303 SER A CA 1
ATOM 2393 C C . SER A 1 303 ? -6.724 -15.741 1.188 1.00 75.00 303 SER A C 1
ATOM 2395 O O . SER A 1 303 ? -6.620 -14.986 2.153 1.00 75.00 303 SER A O 1
ATOM 2397 N N . ASP A 1 304 ? -7.400 -16.890 1.250 1.00 77.31 304 ASP A N 1
ATOM 2398 C CA . ASP A 1 304 ? -8.220 -17.305 2.394 1.00 77.31 304 ASP A CA 1
ATOM 2399 C C . ASP A 1 304 ? -7.390 -17.612 3.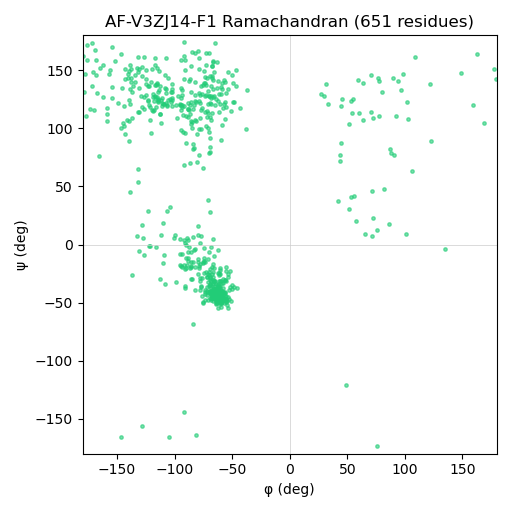652 1.00 77.31 304 ASP A C 1
ATOM 2401 O O . ASP A 1 304 ? -7.836 -17.385 4.777 1.00 77.31 304 ASP A O 1
ATOM 2405 N N . LEU A 1 305 ? -6.158 -18.105 3.481 1.00 80.81 305 LEU A N 1
ATOM 2406 C CA . LEU A 1 305 ? -5.258 -18.476 4.581 1.00 80.81 305 LEU A CA 1
ATOM 2407 C C . LEU A 1 305 ? -4.342 -17.328 5.013 1.00 80.81 305 LEU A C 1
ATOM 2409 O O . LEU A 1 305 ? -3.794 -17.350 6.118 1.00 80.81 305 LEU A O 1
ATOM 2413 N N . THR A 1 306 ? -4.189 -16.309 4.168 1.00 83.31 306 THR A N 1
ATOM 2414 C CA . THR A 1 306 ? -3.307 -15.165 4.428 1.00 83.31 306 THR A CA 1
ATOM 2415 C C . THR A 1 306 ? -3.577 -14.472 5.773 1.00 83.31 306 THR A C 1
ATOM 2417 O O . THR A 1 306 ? -2.627 -14.250 6.530 1.00 83.31 306 THR A O 1
ATOM 2420 N N . PRO A 1 307 ? -4.834 -14.197 6.170 1.00 81.38 307 PRO A N 1
ATOM 2421 C CA . PRO A 1 307 ? -5.129 -13.521 7.435 1.00 81.38 307 PRO A CA 1
ATOM 2422 C C . PRO A 1 307 ? -4.701 -14.340 8.654 1.00 81.38 307 PRO A C 1
ATOM 2424 O O . PRO A 1 307 ? -4.196 -13.782 9.630 1.00 81.38 307 PRO A O 1
ATOM 2427 N N . TYR A 1 308 ? -4.863 -15.663 8.583 1.00 85.44 308 TYR A N 1
ATOM 2428 C CA . TYR A 1 308 ? -4.466 -16.597 9.636 1.00 85.44 308 TYR A CA 1
ATOM 2429 C C . TYR A 1 308 ? -2.953 -16.689 9.746 1.00 85.44 308 TYR A C 1
ATOM 2431 O O . TYR A 1 308 ? -2.415 -16.650 10.851 1.00 85.44 308 TYR A O 1
ATOM 2439 N N . PHE A 1 309 ? -2.259 -16.722 8.610 1.00 89.75 309 PHE A N 1
ATOM 2440 C CA . PHE A 1 309 ? -0.804 -16.714 8.581 1.00 89.75 309 PHE A CA 1
ATOM 2441 C C . PHE A 1 309 ? -0.229 -15.440 9.215 1.00 89.75 309 PHE A C 1
ATOM 2443 O O . PHE A 1 309 ? 0.604 -15.509 10.122 1.00 89.75 309 PHE A O 1
ATOM 2450 N N . ILE A 1 310 ? -0.742 -14.272 8.819 1.00 88.75 310 ILE A N 1
ATOM 2451 C CA . ILE A 1 310 ? -0.365 -12.968 9.386 1.00 88.75 310 ILE A CA 1
ATOM 2452 C C . ILE A 1 310 ? -0.659 -12.930 10.894 1.00 88.75 310 ILE A C 1
ATOM 2454 O O . ILE A 1 310 ? 0.164 -12.459 11.686 1.00 88.75 310 ILE A O 1
ATOM 2458 N N . HIS A 1 311 ? -1.814 -13.448 11.317 1.00 88.50 311 HIS A N 1
ATOM 2459 C CA . HIS A 1 311 ? -2.169 -13.536 12.731 1.00 88.50 311 HIS A CA 1
ATOM 2460 C C . HIS A 1 311 ? -1.218 -14.455 13.513 1.00 88.50 311 HIS A C 1
ATOM 2462 O O . HIS A 1 311 ? -0.761 -14.087 14.599 1.00 88.50 311 HIS A O 1
ATOM 2468 N N . ALA A 1 312 ? -0.871 -15.618 12.958 1.00 91.31 312 ALA A N 1
ATOM 2469 C CA . ALA A 1 312 ? 0.054 -16.570 13.562 1.00 91.31 312 ALA A CA 1
ATOM 2470 C C . ALA A 1 312 ? 1.459 -15.970 13.723 1.00 91.31 312 ALA A C 1
ATOM 2472 O O . ALA A 1 312 ? 2.057 -16.099 14.794 1.00 91.31 312 ALA A O 1
ATOM 2473 N N . ILE A 1 313 ? 1.950 -15.240 12.715 1.00 91.94 313 ILE A N 1
ATOM 2474 C CA . ILE A 1 313 ? 3.217 -14.495 12.789 1.00 91.94 313 ILE A CA 1
ATOM 2475 C C . ILE A 1 313 ? 3.160 -13.454 13.902 1.00 91.94 313 ILE A C 1
ATOM 2477 O O . ILE A 1 313 ? 4.019 -13.435 14.780 1.00 91.94 313 ILE A O 1
ATOM 2481 N N . SER A 1 314 ? 2.113 -12.629 13.916 1.00 90.00 314 SER A N 1
ATOM 2482 C CA . SER A 1 314 ? 1.909 -11.600 14.935 1.00 90.00 314 SER A CA 1
ATOM 2483 C C . SER A 1 314 ? 1.895 -12.181 16.357 1.00 90.00 314 SER A C 1
ATOM 2485 O O . SER A 1 314 ? 2.517 -11.633 17.269 1.00 90.00 314 SER A O 1
ATOM 2487 N N . LYS A 1 315 ? 1.248 -13.338 16.548 1.00 90.88 315 LYS A N 1
ATOM 2488 C CA . LYS A 1 315 ? 1.215 -14.068 17.822 1.00 90.88 315 LYS A CA 1
ATOM 2489 C C . LYS A 1 315 ? 2.583 -14.640 18.199 1.00 90.88 315 LYS A C 1
ATOM 2491 O O . LYS A 1 315 ? 2.970 -14.552 19.366 1.00 90.88 315 LYS A O 1
ATOM 2496 N N . ALA A 1 316 ? 3.319 -15.210 17.245 1.00 92.25 316 ALA A N 1
ATOM 2497 C CA . ALA A 1 316 ? 4.665 -15.733 17.478 1.00 92.25 316 ALA A CA 1
ATOM 2498 C C . ALA A 1 316 ? 5.633 -14.616 17.897 1.00 92.25 316 ALA A C 1
ATOM 2500 O O . ALA A 1 316 ? 6.369 -14.779 18.868 1.00 92.25 316 ALA A O 1
ATOM 2501 N N . VAL A 1 317 ? 5.559 -13.461 17.233 1.00 90.62 317 VAL A N 1
ATOM 2502 C CA . VAL A 1 317 ? 6.348 -12.267 17.559 1.00 90.62 317 VAL A CA 1
ATOM 2503 C C . VAL A 1 317 ? 5.985 -11.735 18.948 1.00 90.62 317 VAL A C 1
ATOM 2505 O O . VAL A 1 317 ? 6.860 -11.594 19.794 1.00 90.62 317 VAL A O 1
ATOM 2508 N N . ARG A 1 318 ? 4.692 -11.536 19.240 1.00 88.94 318 ARG A N 1
ATOM 2509 C CA . ARG A 1 318 ? 4.215 -11.054 20.551 1.00 88.94 318 ARG A CA 1
ATOM 2510 C C . ARG A 1 318 ? 4.607 -11.961 21.718 1.00 88.94 318 ARG A C 1
ATOM 2512 O O . ARG A 1 318 ? 4.802 -11.483 22.830 1.00 88.94 318 ARG A O 1
ATOM 2519 N N . SER A 1 319 ? 4.679 -13.268 21.486 1.00 91.19 319 SER A N 1
ATOM 2520 C CA . SER A 1 319 ? 5.059 -14.254 22.506 1.00 91.19 319 SER A CA 1
ATOM 2521 C C . SER A 1 319 ? 6.565 -14.520 22.572 1.00 91.19 319 SER A C 1
ATOM 2523 O O . SER A 1 319 ? 6.979 -15.419 23.303 1.00 91.19 319 SER A O 1
ATOM 2525 N N . ASN A 1 320 ? 7.386 -13.777 21.817 1.00 90.75 320 ASN A N 1
ATOM 2526 C CA . ASN A 1 320 ? 8.828 -14.008 21.670 1.00 90.75 320 ASN A CA 1
ATOM 2527 C C . ASN A 1 320 ? 9.165 -15.465 21.285 1.00 90.75 320 ASN A C 1
ATOM 2529 O O . ASN A 1 320 ? 10.207 -16.011 21.651 1.00 90.75 320 ASN A O 1
ATOM 2533 N N . SER A 1 321 ? 8.265 -16.126 20.550 1.00 94.38 321 SER A N 1
ATOM 2534 C CA . SER A 1 321 ? 8.394 -17.524 20.152 1.00 94.38 321 SER A CA 1
ATOM 2535 C C . SER A 1 321 ? 9.071 -17.635 18.787 1.00 94.38 321 SER A C 1
ATOM 2537 O O . SER A 1 321 ? 8.469 -18.013 17.781 1.00 94.38 321 SER A O 1
ATOM 2539 N N . TYR A 1 322 ? 10.359 -17.295 18.737 1.00 92.00 322 TYR A N 1
ATOM 2540 C CA . TYR A 1 322 ? 11.101 -17.196 17.475 1.00 92.00 322 TYR A CA 1
ATOM 2541 C C . TYR A 1 322 ? 11.302 -18.540 16.767 1.00 92.00 322 TYR A C 1
ATOM 2543 O O . TYR A 1 322 ? 11.374 -18.583 15.544 1.00 92.00 322 TYR A O 1
ATOM 2551 N N . LYS A 1 323 ? 11.293 -19.656 17.508 1.00 93.50 323 LYS A N 1
ATOM 2552 C CA . LYS A 1 323 ? 11.259 -21.003 16.915 1.00 93.50 323 LYS A CA 1
ATOM 2553 C C . LYS A 1 323 ? 9.950 -21.250 16.157 1.00 93.50 323 LYS A C 1
ATOM 2555 O O . LYS A 1 323 ? 9.974 -21.804 15.062 1.00 93.50 323 LYS A O 1
ATOM 2560 N N . ASN A 1 324 ? 8.820 -20.803 16.708 1.00 94.56 324 ASN A N 1
ATOM 2561 C CA . ASN A 1 324 ? 7.531 -20.899 16.023 1.00 94.56 324 ASN A CA 1
ATOM 2562 C C . ASN A 1 324 ? 7.484 -19.955 14.823 1.00 94.56 324 ASN A C 1
ATOM 2564 O O . ASN A 1 324 ? 7.011 -20.363 13.771 1.00 94.56 324 ASN A O 1
ATOM 2568 N N . LEU A 1 325 ? 8.030 -18.740 14.945 1.00 94.75 325 LEU A N 1
ATOM 2569 C CA . LEU A 1 325 ? 8.164 -17.818 13.815 1.00 94.75 325 LEU A CA 1
ATOM 2570 C C . LEU A 1 325 ? 9.004 -18.433 12.687 1.00 94.75 325 LEU A C 1
ATOM 2572 O O . LEU A 1 325 ? 8.579 -18.437 11.539 1.00 94.75 325 LEU A O 1
ATOM 2576 N N . GLN A 1 326 ? 10.158 -19.017 13.009 1.00 94.31 326 GLN A N 1
ATOM 2577 C CA . GLN A 1 326 ? 11.005 -19.699 12.034 1.00 94.31 326 GLN A CA 1
ATOM 2578 C C . GLN A 1 326 ? 10.260 -20.852 11.343 1.00 94.31 326 GLN A C 1
ATOM 2580 O O . GLN A 1 326 ? 10.332 -20.987 10.123 1.00 94.31 326 GLN A O 1
ATOM 2585 N N . ASN A 1 327 ? 9.534 -21.677 12.103 1.00 94.69 327 ASN A N 1
ATOM 2586 C CA . ASN A 1 327 ? 8.751 -22.770 11.535 1.00 94.69 327 ASN A CA 1
ATOM 2587 C C . ASN A 1 327 ? 7.604 -22.255 10.654 1.00 94.69 327 ASN A C 1
ATOM 2589 O O . ASN A 1 327 ? 7.391 -22.803 9.580 1.00 94.69 327 ASN A O 1
ATOM 2593 N N . LEU A 1 328 ? 6.911 -21.187 11.060 1.00 93.25 328 LEU A N 1
ATOM 2594 C CA . LEU A 1 328 ? 5.879 -20.542 10.243 1.00 93.25 328 LEU A CA 1
ATOM 2595 C C . LEU A 1 328 ? 6.443 -20.040 8.913 1.00 93.25 328 LEU A C 1
ATOM 2597 O O . LEU A 1 328 ? 5.809 -20.222 7.885 1.00 93.25 328 LEU A O 1
ATOM 2601 N N . LEU A 1 329 ? 7.628 -19.426 8.920 1.00 92.19 329 LEU A N 1
ATOM 2602 C CA . LEU A 1 329 ? 8.202 -18.822 7.717 1.00 92.19 329 LEU A CA 1
ATOM 2603 C C . LEU A 1 329 ? 8.789 -19.841 6.732 1.00 92.19 329 LEU A C 1
ATOM 2605 O O . LEU A 1 329 ? 8.814 -19.549 5.538 1.00 92.19 329 LEU A O 1
ATOM 2609 N N . PHE A 1 330 ? 9.276 -20.995 7.210 1.00 92.12 330 PHE A N 1
ATOM 2610 C CA . PHE A 1 330 ? 10.097 -21.910 6.398 1.00 92.12 330 PHE A CA 1
ATOM 2611 C C . PHE A 1 330 ? 9.678 -23.386 6.413 1.00 92.12 330 PHE A C 1
ATOM 2613 O O . PHE A 1 330 ? 10.296 -24.182 5.710 1.00 92.12 330 PHE A O 1
ATOM 2620 N N . SER A 1 331 ? 8.695 -23.796 7.219 1.00 92.62 331 SER A N 1
ATOM 2621 C CA . SER A 1 331 ? 8.194 -25.175 7.233 1.00 92.62 331 SER A CA 1
ATOM 2622 C C . SER A 1 331 ? 6.774 -25.207 6.693 1.00 92.62 331 SER A C 1
ATOM 2624 O O . SER A 1 331 ? 5.829 -24.847 7.390 1.00 92.62 331 SER A O 1
ATOM 2626 N N . GLU A 1 332 ? 6.623 -25.681 5.456 1.00 88.69 332 GLU A N 1
ATOM 2627 C CA . GLU A 1 332 ? 5.318 -25.801 4.800 1.00 88.69 332 GLU A CA 1
ATOM 2628 C C . GLU A 1 332 ? 4.343 -26.637 5.634 1.00 88.69 332 GLU A C 1
ATOM 2630 O O . GLU A 1 332 ? 3.203 -26.231 5.847 1.00 88.69 332 GLU A O 1
ATOM 2635 N N . LYS A 1 333 ? 4.811 -27.770 6.173 1.00 91.19 333 LYS A N 1
ATOM 2636 C CA . LYS A 1 333 ? 4.005 -28.619 7.053 1.00 91.19 333 LYS A CA 1
ATOM 2637 C C . LYS A 1 333 ? 3.531 -27.848 8.284 1.00 91.19 333 LYS A C 1
ATOM 2639 O O . LYS A 1 333 ? 2.349 -27.870 8.590 1.00 91.19 333 LYS A O 1
ATOM 2644 N N . TYR A 1 334 ? 4.430 -27.132 8.962 1.00 92.38 334 TYR A N 1
ATOM 2645 C CA . TYR A 1 334 ? 4.059 -26.373 10.158 1.00 92.38 334 TYR A CA 1
ATOM 2646 C C . TYR A 1 334 ? 3.099 -25.226 9.834 1.00 92.38 334 TYR A C 1
ATOM 2648 O O . TYR A 1 334 ? 2.158 -24.987 10.585 1.00 92.38 334 TYR A O 1
ATOM 2656 N N . LEU A 1 335 ? 3.320 -24.525 8.719 1.00 88.25 335 LEU A N 1
ATOM 2657 C CA . LEU A 1 335 ? 2.429 -23.476 8.239 1.00 88.25 335 LEU A CA 1
ATOM 2658 C C . LEU A 1 335 ? 1.034 -24.035 7.961 1.00 88.25 335 LEU A C 1
ATOM 2660 O O . LEU A 1 335 ? 0.064 -23.459 8.449 1.00 88.25 335 LEU A O 1
ATOM 2664 N N . ARG A 1 336 ? 0.930 -25.157 7.237 1.00 84.44 336 ARG A N 1
ATOM 2665 C CA . ARG A 1 336 ? -0.348 -25.825 6.962 1.00 84.44 336 ARG A CA 1
ATOM 2666 C C . ARG A 1 336 ? -1.001 -26.284 8.256 1.00 84.44 336 ARG A C 1
ATOM 2668 O O . ARG A 1 336 ? -2.102 -25.843 8.532 1.00 84.44 336 ARG A O 1
ATOM 2675 N N . ASP A 1 337 ? -0.312 -27.058 9.089 1.00 88.69 337 ASP A N 1
ATOM 2676 C CA . ASP A 1 337 ? -0.865 -27.575 10.346 1.00 88.69 337 ASP A CA 1
ATOM 2677 C C . ASP A 1 337 ? -1.354 -26.432 11.249 1.00 88.69 337 ASP A C 1
ATOM 2679 O O . ASP A 1 337 ? -2.434 -26.505 11.835 1.00 88.69 337 ASP A O 1
ATOM 2683 N N . LYS A 1 338 ? -0.595 -25.332 11.342 1.00 89.38 338 LYS A N 1
ATOM 2684 C CA . LYS A 1 338 ? -0.943 -24.199 12.204 1.00 89.38 338 LYS A CA 1
ATOM 2685 C C . LYS A 1 338 ? -2.055 -23.328 11.625 1.00 89.38 338 LYS A C 1
ATOM 2687 O O . LYS A 1 338 ? -2.962 -22.962 12.366 1.00 89.38 338 LYS A O 1
ATOM 2692 N N . CYS A 1 339 ? -2.002 -23.004 10.334 1.00 82.81 339 CYS A N 1
ATOM 2693 C CA . CYS A 1 339 ? -3.033 -22.187 9.699 1.00 82.81 339 CYS A CA 1
ATOM 2694 C C . CYS A 1 339 ? -4.331 -22.974 9.539 1.00 82.81 339 CYS A C 1
ATOM 2696 O O . CYS A 1 339 ? -5.378 -22.414 9.812 1.00 82.81 339 CYS A O 1
ATOM 2698 N N . VAL A 1 340 ? -4.270 -24.258 9.169 1.00 78.88 340 VAL A N 1
ATOM 2699 C CA . VAL A 1 340 ? -5.441 -25.139 9.045 1.00 78.88 340 VAL A CA 1
ATOM 2700 C C . VAL A 1 340 ? -6.058 -25.408 10.411 1.00 78.88 340 VAL A C 1
ATOM 2702 O O . VAL A 1 340 ? -7.262 -25.265 10.534 1.00 78.88 340 VAL A O 1
ATOM 2705 N N . SER A 1 341 ? -5.282 -25.696 11.462 1.00 81.69 341 SER A N 1
ATOM 2706 C CA . SER A 1 341 ? -5.874 -25.866 12.802 1.00 81.69 341 SER A CA 1
ATOM 2707 C C . SER A 1 341 ? -6.539 -24.587 13.317 1.00 81.69 341 SER A C 1
ATOM 2709 O O . SER A 1 341 ? -7.648 -24.645 13.844 1.00 81.69 341 SER A O 1
ATOM 2711 N N . ASP A 1 342 ? -5.907 -23.423 13.128 1.00 77.12 342 ASP A N 1
ATOM 2712 C CA . ASP A 1 342 ? -6.502 -22.137 13.510 1.00 77.12 342 ASP A CA 1
ATOM 2713 C C . ASP A 1 342 ? -7.710 -21.776 12.602 1.00 77.12 342 ASP A C 1
ATOM 2715 O O . ASP A 1 342 ? -8.637 -21.107 13.058 1.00 77.12 342 ASP A O 1
ATOM 2719 N N . TYR A 1 343 ? -7.734 -22.256 11.351 1.00 70.69 343 TYR A N 1
ATOM 2720 C CA . TYR A 1 343 ? -8.821 -22.106 10.370 1.00 70.69 343 TYR A CA 1
ATOM 2721 C C . TYR A 1 343 ? -10.021 -23.018 10.670 1.00 70.69 343 TYR A C 1
ATOM 2723 O O . TYR A 1 343 ? -11.148 -22.541 10.751 1.00 70.69 343 TYR A O 1
ATOM 2731 N N . GLU A 1 344 ? -9.796 -24.310 10.915 1.00 71.31 344 GLU A N 1
ATOM 2732 C CA . GLU A 1 344 ? -10.815 -25.307 11.269 1.00 71.31 344 GLU A CA 1
ATOM 2733 C C . GLU A 1 344 ? -11.461 -24.997 12.623 1.00 71.31 344 GLU A C 1
ATOM 2735 O O . GLU A 1 344 ? -12.685 -25.081 12.767 1.00 71.31 344 GLU A O 1
ATOM 2740 N N . TYR A 1 345 ? -10.663 -24.546 13.600 1.00 66.31 345 TYR A N 1
ATOM 2741 C CA . TYR A 1 345 ? -11.176 -24.051 14.881 1.00 66.31 345 TYR A CA 1
ATOM 2742 C C . TYR A 1 345 ? -12.096 -22.832 14.700 1.00 66.31 345 TYR A C 1
ATOM 2744 O O . TYR A 1 345 ? -12.982 -22.581 15.516 1.00 66.31 345 TYR A O 1
ATOM 2752 N N . GLN A 1 346 ? -11.921 -22.089 13.607 1.00 67.31 346 GLN A N 1
ATOM 2753 C CA . GLN A 1 346 ? -12.768 -20.970 13.213 1.00 67.31 346 GLN A CA 1
ATOM 2754 C C . GLN A 1 346 ? -13.712 -21.334 12.058 1.00 67.31 346 GLN A C 1
ATOM 2756 O O . GLN A 1 346 ? -14.076 -20.471 11.272 1.00 67.31 346 GLN A O 1
ATOM 2761 N N . SER A 1 347 ? -14.173 -22.581 11.950 1.00 56.28 347 SER A N 1
ATOM 2762 C CA . SER A 1 347 ? -15.023 -23.024 10.831 1.00 56.28 347 SER A CA 1
ATOM 2763 C C . SER A 1 347 ? -16.316 -22.218 10.620 1.00 56.28 347 SER A C 1
ATOM 2765 O O . SER A 1 347 ? -16.722 -22.002 9.477 1.00 56.28 347 SER A O 1
ATOM 2767 N N . ASN A 1 348 ? -16.908 -21.665 11.685 1.00 59.25 348 ASN A N 1
ATOM 2768 C CA . ASN A 1 348 ? -18.039 -20.728 11.577 1.00 59.25 348 ASN A CA 1
ATOM 2769 C C . ASN A 1 348 ? -17.653 -19.409 10.877 1.00 59.25 348 ASN A C 1
ATOM 2771 O O . ASN A 1 348 ? -18.447 -18.829 10.147 1.00 59.25 348 ASN A O 1
ATOM 2775 N N . PHE A 1 349 ? -16.404 -18.974 11.033 1.00 58.75 349 PHE A N 1
ATOM 2776 C CA . PHE A 1 349 ? -15.840 -17.782 10.400 1.00 58.75 349 PHE A CA 1
ATOM 2777 C C . PHE A 1 349 ? -15.673 -17.955 8.885 1.00 58.75 349 PHE A C 1
ATOM 2779 O O . PHE A 1 349 ? -15.759 -16.988 8.142 1.00 58.75 349 PHE A O 1
ATOM 2786 N N . ILE A 1 350 ? -15.468 -19.183 8.400 1.00 57.53 350 ILE A N 1
ATOM 2787 C CA . ILE A 1 350 ? -15.320 -19.480 6.966 1.00 57.53 350 ILE A CA 1
ATOM 2788 C C . ILE A 1 350 ? -16.658 -19.354 6.235 1.00 57.53 350 ILE A C 1
ATOM 2790 O O . ILE A 1 350 ? -16.695 -18.902 5.092 1.00 57.53 350 ILE A O 1
ATOM 2794 N N . GLN A 1 351 ? -17.766 -19.739 6.879 1.00 65.19 351 GLN A N 1
ATOM 2795 C CA . GLN A 1 351 ? -19.093 -19.515 6.300 1.00 65.19 351 GLN A CA 1
ATOM 2796 C C . GLN A 1 351 ? -19.372 -18.017 6.138 1.00 65.19 351 GLN A C 1
ATOM 2798 O O . GLN A 1 351 ? -19.873 -17.610 5.091 1.00 65.19 351 GLN A O 1
ATOM 2803 N N . ASP A 1 352 ? -18.939 -17.208 7.106 1.00 62.53 352 ASP A N 1
ATOM 2804 C CA . ASP A 1 352 ? -19.011 -15.747 7.056 1.00 62.53 352 ASP A CA 1
ATOM 2805 C C . ASP A 1 352 ? -18.113 -15.141 5.957 1.00 62.53 352 ASP A C 1
ATOM 2807 O O . ASP A 1 352 ? -18.466 -14.125 5.363 1.00 62.53 352 ASP A O 1
ATOM 2811 N N . LEU A 1 353 ? -16.978 -15.768 5.619 1.00 62.84 353 LEU A N 1
ATOM 2812 C CA . LEU A 1 353 ? -16.096 -15.317 4.530 1.00 62.84 353 LEU A CA 1
ATOM 2813 C C . LEU A 1 353 ? -16.682 -15.537 3.121 1.00 62.84 353 LEU A C 1
ATOM 2815 O O . LEU A 1 353 ? -16.159 -14.970 2.162 1.00 62.84 353 LEU A O 1
ATOM 2819 N N . LYS A 1 354 ? -17.765 -16.315 2.968 1.00 76.75 354 LYS A N 1
ATOM 2820 C CA . LYS A 1 354 ? -18.439 -16.483 1.665 1.00 76.75 354 LYS A CA 1
ATOM 2821 C C . LYS A 1 354 ? -19.165 -15.217 1.206 1.00 76.75 354 LYS A C 1
ATOM 2823 O O . LYS A 1 354 ? -19.380 -15.057 0.007 1.00 76.75 354 LYS A O 1
ATOM 2828 N N . ASP A 1 355 ? -19.534 -14.330 2.131 1.00 81.25 355 ASP A N 1
ATOM 2829 C CA . ASP A 1 355 ? -20.039 -12.997 1.802 1.00 81.25 355 ASP A CA 1
ATOM 2830 C C . ASP A 1 355 ? -18.850 -12.021 1.662 1.00 81.25 355 ASP A C 1
ATOM 2832 O O . ASP A 1 355 ? -18.173 -11.729 2.656 1.00 81.25 355 ASP A O 1
ATOM 2836 N N . PRO A 1 356 ? -18.605 -11.447 0.467 1.00 76.62 356 PRO A N 1
ATOM 2837 C CA . PRO A 1 356 ? -17.504 -10.509 0.239 1.00 76.62 356 PRO A CA 1
ATOM 2838 C C . PRO A 1 356 ? -17.504 -9.295 1.186 1.00 76.62 356 PRO A C 1
ATOM 2840 O O . PRO A 1 356 ? -16.443 -8.763 1.533 1.00 76.62 356 PRO A O 1
ATOM 2843 N N . ALA A 1 357 ? -18.679 -8.829 1.623 1.00 79.50 357 ALA A N 1
ATOM 2844 C CA . ALA A 1 357 ? -18.797 -7.696 2.536 1.00 79.50 357 ALA A CA 1
ATOM 2845 C C . ALA A 1 357 ? -18.383 -8.070 3.965 1.00 79.50 357 ALA A C 1
ATOM 2847 O O . ALA A 1 357 ? -17.720 -7.280 4.650 1.00 79.50 357 ALA A O 1
ATOM 2848 N N . VAL A 1 358 ? -18.741 -9.275 4.411 1.00 80.06 358 VAL A N 1
ATOM 2849 C CA . VAL A 1 358 ? -18.353 -9.804 5.723 1.00 80.06 358 VAL A CA 1
ATOM 2850 C C . VAL A 1 358 ? -16.867 -10.150 5.729 1.00 80.06 358 VAL A C 1
ATOM 2852 O O . VAL A 1 358 ? -16.156 -9.709 6.636 1.00 80.06 358 VAL A O 1
ATOM 2855 N N . ALA A 1 359 ? -16.370 -10.783 4.662 1.00 74.50 359 ALA A N 1
ATOM 2856 C CA . ALA A 1 359 ? -14.953 -11.069 4.462 1.00 74.50 359 ALA A CA 1
ATOM 2857 C C . ALA A 1 359 ? -14.084 -9.819 4.604 1.00 74.50 359 ALA A C 1
ATOM 2859 O O . ALA A 1 359 ? -13.119 -9.798 5.369 1.00 74.50 359 ALA A O 1
ATOM 2860 N N . LYS A 1 360 ? -14.479 -8.714 3.966 1.00 78.75 360 LYS A N 1
ATOM 2861 C CA . LYS A 1 360 ? -13.763 -7.440 4.079 1.00 78.75 360 LYS A CA 1
ATOM 2862 C C . LYS A 1 360 ? -13.701 -6.903 5.516 1.00 78.75 360 LYS A C 1
ATOM 2864 O O . LYS A 1 360 ? -12.650 -6.424 5.949 1.00 78.75 360 LYS A O 1
ATOM 2869 N N . ASN A 1 361 ? -14.801 -6.971 6.267 1.00 81.62 361 ASN A N 1
ATOM 2870 C CA . ASN A 1 361 ? -14.857 -6.487 7.655 1.00 81.62 361 ASN A CA 1
ATOM 2871 C C . ASN A 1 361 ? -14.022 -7.352 8.602 1.00 81.62 361 ASN A C 1
ATOM 2873 O O . ASN A 1 361 ? -13.338 -6.839 9.497 1.00 81.62 361 ASN A O 1
ATOM 2877 N N . VAL A 1 362 ? -14.080 -8.662 8.385 1.00 78.44 362 VAL A N 1
ATOM 2878 C CA . VAL A 1 362 ? -13.276 -9.664 9.071 1.00 78.44 362 VAL A CA 1
ATOM 2879 C C . VAL A 1 362 ? -11.793 -9.390 8.839 1.00 78.44 362 VAL A C 1
ATOM 2881 O O . VAL A 1 362 ? -11.059 -9.168 9.802 1.00 78.44 362 VAL A O 1
ATOM 2884 N N . LEU A 1 363 ? -11.373 -9.271 7.577 1.00 78.25 363 LEU A N 1
ATOM 2885 C CA . LEU A 1 363 ? -10.000 -8.941 7.199 1.00 78.25 363 LEU A CA 1
ATOM 2886 C C . LEU A 1 363 ? -9.534 -7.651 7.872 1.00 78.25 363 LEU A C 1
ATOM 2888 O O . LEU A 1 363 ? -8.476 -7.615 8.498 1.00 78.25 363 LEU A O 1
ATOM 2892 N N . GLN A 1 364 ? -10.340 -6.591 7.808 1.00 83.69 364 GLN A N 1
ATOM 2893 C CA . GLN A 1 364 ? -9.997 -5.311 8.421 1.00 83.69 364 GLN A CA 1
ATOM 2894 C C . GLN A 1 364 ? -9.849 -5.413 9.948 1.00 83.69 364 GLN A C 1
ATOM 2896 O O . GLN A 1 364 ? -9.008 -4.732 10.540 1.00 83.69 364 GLN A O 1
ATOM 2901 N N . SER A 1 365 ? -10.652 -6.255 10.599 1.00 83.88 365 SER A N 1
ATOM 2902 C CA . SER A 1 365 ? -10.563 -6.508 12.040 1.00 83.88 365 SER A CA 1
ATOM 2903 C C . SER A 1 365 ? -9.308 -7.308 12.390 1.00 83.88 365 SER A C 1
ATOM 2905 O O . SER A 1 365 ? -8.607 -6.951 13.340 1.00 83.88 365 SER A O 1
ATOM 2907 N N . THR A 1 366 ? -8.965 -8.310 11.578 1.00 83.56 366 THR A N 1
ATOM 2908 C CA . THR A 1 366 ? -7.718 -9.074 11.698 1.00 83.56 366 THR A CA 1
ATOM 2909 C C . THR A 1 366 ? -6.508 -8.156 11.562 1.00 83.56 366 THR A C 1
ATOM 2911 O O . THR A 1 366 ? -5.651 -8.150 12.444 1.00 83.56 366 THR A O 1
ATOM 2914 N N . TRP A 1 367 ? -6.477 -7.288 10.547 1.00 87.56 367 TRP A N 1
ATOM 2915 C CA . TRP A 1 367 ? -5.400 -6.313 10.353 1.00 87.56 367 TRP A CA 1
ATOM 2916 C C . TRP A 1 367 ? -5.241 -5.349 11.534 1.00 87.56 367 TRP A C 1
ATOM 2918 O O . TRP A 1 367 ? -4.122 -5.099 11.983 1.00 87.56 367 TRP A O 1
ATOM 2928 N N . LYS A 1 368 ? -6.349 -4.859 12.105 1.00 88.00 368 LYS A N 1
ATOM 2929 C CA . LYS A 1 368 ? -6.320 -4.037 13.329 1.00 88.00 368 LYS A CA 1
ATOM 2930 C C . LYS A 1 368 ? -5.752 -4.805 14.523 1.00 88.00 368 LYS A C 1
ATOM 2932 O O . LYS A 1 368 ? -4.965 -4.248 15.286 1.00 88.00 368 LYS A O 1
ATOM 2937 N N . SER A 1 369 ? -6.132 -6.073 14.686 1.00 88.50 369 SER A N 1
ATOM 2938 C CA . SER A 1 369 ? -5.605 -6.924 15.757 1.00 88.50 369 SER A CA 1
ATOM 2939 C C . SER A 1 369 ? -4.108 -7.185 15.590 1.00 88.50 369 SER A C 1
ATOM 2941 O O . SER A 1 369 ? -3.368 -7.128 16.569 1.00 88.50 369 SER A O 1
ATOM 2943 N N . VAL A 1 370 ? -3.661 -7.458 14.364 1.00 88.31 370 VAL A N 1
ATOM 2944 C CA . VAL A 1 370 ? -2.251 -7.689 14.020 1.00 88.31 370 VAL A CA 1
ATOM 2945 C C . VAL A 1 370 ? -1.421 -6.441 14.305 1.00 88.31 370 VAL A C 1
ATOM 2947 O O . VAL A 1 370 ? -0.406 -6.531 14.992 1.00 88.31 370 VAL A O 1
ATOM 2950 N N . SER A 1 371 ? -1.885 -5.275 13.848 1.00 88.62 371 SER A N 1
ATOM 2951 C CA . SER A 1 371 ? -1.227 -3.989 14.092 1.00 88.62 371 SER A CA 1
ATOM 2952 C C . SER A 1 371 ? -1.069 -3.711 15.590 1.00 88.62 371 SER A C 1
ATOM 2954 O O . SER A 1 371 ? 0.030 -3.397 16.045 1.00 88.62 371 SER A O 1
ATOM 2956 N N . LYS A 1 372 ? -2.126 -3.932 16.385 1.00 89.81 372 LYS A N 1
ATOM 2957 C CA . LYS A 1 372 ? -2.063 -3.785 17.845 1.00 89.81 372 LYS A CA 1
ATOM 2958 C C . LYS A 1 372 ? -1.057 -4.746 18.486 1.00 89.81 372 LYS A C 1
ATOM 2960 O O . LYS A 1 372 ? -0.271 -4.332 19.326 1.00 89.81 372 LYS A O 1
ATOM 2965 N N . ASN A 1 373 ? -1.062 -6.018 18.091 1.00 88.75 373 ASN A N 1
ATOM 2966 C CA . ASN A 1 373 ? -0.136 -7.016 18.630 1.00 88.75 373 ASN A CA 1
ATOM 2967 C C . ASN A 1 373 ? 1.333 -6.676 18.335 1.00 88.75 373 ASN A C 1
ATOM 2969 O O . ASN A 1 373 ? 2.179 -6.864 19.206 1.00 88.75 373 ASN A O 1
ATOM 2973 N N . LEU A 1 374 ? 1.632 -6.176 17.132 1.00 87.25 374 LEU A N 1
ATOM 2974 C CA . LEU A 1 374 ? 2.976 -5.717 16.774 1.00 87.25 374 LEU A CA 1
ATOM 2975 C C . LEU A 1 374 ? 3.387 -4.475 17.562 1.00 87.25 374 LEU A C 1
ATOM 2977 O O . LEU A 1 374 ? 4.536 -4.376 17.988 1.00 87.25 374 LEU A O 1
ATOM 2981 N N . GLN A 1 375 ? 2.455 -3.549 17.794 1.00 87.75 375 GLN A N 1
ATOM 2982 C CA . GLN A 1 375 ? 2.703 -2.371 18.618 1.00 87.75 375 GLN A CA 1
ATOM 2983 C C . GLN A 1 375 ? 2.986 -2.759 20.077 1.00 87.75 375 GLN A C 1
ATOM 2985 O O . GLN A 1 375 ? 3.979 -2.306 20.641 1.00 87.75 375 GLN A O 1
ATOM 2990 N N . ASP A 1 376 ? 2.168 -3.639 20.664 1.00 86.25 376 ASP A N 1
ATOM 2991 C CA . ASP A 1 376 ? 2.368 -4.171 22.021 1.00 86.25 376 ASP A CA 1
ATOM 2992 C C . ASP A 1 376 ? 3.754 -4.833 22.146 1.00 86.25 376 ASP A C 1
ATOM 2994 O O . ASP A 1 376 ? 4.490 -4.607 23.108 1.00 86.25 376 ASP A O 1
ATOM 2998 N N . ALA A 1 377 ? 4.132 -5.626 21.143 1.00 84.12 377 ALA A N 1
ATOM 2999 C CA . ALA A 1 377 ? 5.414 -6.312 21.105 1.00 84.12 377 ALA A CA 1
ATOM 3000 C C . ALA A 1 377 ? 6.592 -5.334 20.915 1.00 84.12 377 ALA A C 1
ATOM 3002 O O . ALA A 1 377 ? 7.591 -5.448 21.626 1.00 84.12 377 ALA A O 1
ATOM 3003 N N . SER A 1 378 ? 6.448 -4.317 20.057 1.00 88.06 378 SER A N 1
ATOM 3004 C CA . SER A 1 378 ? 7.447 -3.250 19.878 1.00 88.06 378 SER A CA 1
ATOM 3005 C C . SER A 1 378 ? 7.697 -2.491 21.184 1.00 88.06 378 SER A C 1
ATOM 3007 O O . SER A 1 378 ? 8.841 -2.247 21.561 1.00 88.06 378 SER A O 1
ATOM 3009 N N . ILE A 1 379 ? 6.627 -2.175 21.926 1.00 86.06 379 ILE A N 1
ATOM 3010 C CA . ILE A 1 379 ? 6.713 -1.535 23.246 1.00 86.06 379 ILE A CA 1
ATOM 3011 C C . ILE A 1 379 ? 7.459 -2.438 24.234 1.00 86.06 379 ILE A C 1
ATOM 3013 O O . ILE A 1 379 ? 8.315 -1.954 24.968 1.00 86.06 379 ILE A O 1
ATOM 3017 N N . SER A 1 380 ? 7.171 -3.745 24.238 1.00 82.44 380 SER A N 1
ATOM 3018 C CA . SER A 1 380 ? 7.822 -4.690 25.156 1.00 82.44 380 SER A CA 1
ATOM 3019 C C . SER A 1 380 ? 9.325 -4.854 24.905 1.00 82.44 380 SER A C 1
ATOM 3021 O O . SER A 1 380 ? 10.084 -5.075 25.845 1.00 82.44 380 SER A O 1
ATOM 3023 N N . ILE A 1 381 ? 9.754 -4.722 23.647 1.00 84.06 381 ILE A N 1
ATOM 3024 C CA . ILE A 1 381 ? 11.152 -4.867 23.222 1.00 84.06 381 ILE A CA 1
ATOM 3025 C C . ILE A 1 381 ? 11.896 -3.520 23.269 1.00 84.06 381 ILE A C 1
ATOM 3027 O O . ILE A 1 381 ? 13.123 -3.493 23.342 1.00 84.06 381 ILE A O 1
ATOM 3031 N N . GLY A 1 382 ? 11.172 -2.396 23.259 1.00 81.56 382 GLY A N 1
ATOM 3032 C CA . GLY A 1 382 ? 11.746 -1.049 23.208 1.00 81.56 382 GLY A CA 1
ATOM 3033 C C . GLY A 1 382 ? 12.264 -0.651 21.822 1.00 81.56 382 GLY A C 1
ATOM 3034 O O . GLY A 1 382 ? 12.982 0.339 21.700 1.00 81.56 382 GLY A O 1
ATOM 3035 N N . LYS A 1 383 ? 11.916 -1.415 20.782 1.00 87.81 383 LYS A N 1
ATOM 3036 C CA . LYS A 1 383 ? 12.277 -1.170 19.381 1.00 87.81 383 LYS A CA 1
ATOM 3037 C C . LYS A 1 383 ? 11.128 -1.568 18.469 1.00 87.81 383 LYS A C 1
ATOM 3039 O O . LYS A 1 383 ? 10.351 -2.461 18.798 1.00 87.81 383 LYS A O 1
ATOM 3044 N N . GLU A 1 384 ? 11.027 -0.911 17.321 1.00 86.25 384 GLU A N 1
ATOM 3045 C CA . GLU A 1 384 ? 10.054 -1.286 16.301 1.00 86.25 384 GLU A CA 1
ATOM 3046 C C . GLU A 1 384 ? 10.453 -2.626 15.678 1.00 86.25 384 GLU A C 1
ATOM 3048 O O . GLU A 1 384 ? 11.558 -2.783 15.167 1.00 86.25 384 GLU A O 1
ATOM 3053 N N . ILE A 1 385 ? 9.554 -3.604 15.757 1.00 88.81 385 ILE A N 1
ATOM 3054 C CA . ILE A 1 385 ? 9.779 -4.965 15.240 1.00 88.81 385 ILE A CA 1
ATOM 3055 C C . ILE A 1 385 ? 8.948 -5.262 13.991 1.00 88.81 385 ILE A C 1
ATOM 3057 O O . ILE A 1 385 ? 9.122 -6.296 13.350 1.00 88.81 385 ILE A O 1
ATOM 3061 N N . GLY A 1 386 ? 8.025 -4.372 13.640 1.00 87.31 386 GLY A N 1
ATOM 3062 C CA . GLY A 1 386 ? 7.158 -4.518 12.484 1.00 87.31 386 GLY A CA 1
ATOM 3063 C C . GLY A 1 386 ? 5.945 -3.603 12.550 1.00 87.31 386 GLY A C 1
ATOM 3064 O O . GLY A 1 386 ? 5.574 -3.097 13.611 1.00 87.31 386 GLY A O 1
ATOM 3065 N N . SER A 1 387 ? 5.298 -3.429 11.407 1.00 89.50 387 SER A N 1
ATOM 3066 C CA . SER A 1 387 ? 4.118 -2.590 11.243 1.00 89.50 387 SER A CA 1
ATOM 3067 C C . SER A 1 387 ? 3.178 -3.188 10.192 1.00 89.50 387 SER A C 1
ATOM 3069 O O . SER A 1 387 ? 3.541 -4.088 9.433 1.00 89.50 387 SER A O 1
ATOM 3071 N N . VAL A 1 388 ? 1.928 -2.725 10.172 1.00 89.19 388 VAL A N 1
ATOM 3072 C CA . VAL A 1 388 ? 1.006 -3.001 9.063 1.00 89.19 388 VAL A CA 1
ATOM 3073 C C . VAL A 1 388 ? 0.961 -1.745 8.210 1.00 89.19 388 VAL A C 1
ATOM 3075 O O . VAL A 1 388 ? 0.581 -0.685 8.710 1.00 89.19 388 VAL A O 1
ATOM 3078 N N . ILE A 1 389 ? 1.351 -1.867 6.946 1.00 87.56 389 ILE A N 1
ATOM 3079 C CA . ILE A 1 389 ? 1.487 -0.749 6.015 1.00 87.56 389 ILE A CA 1
ATOM 3080 C C . ILE A 1 389 ? 0.393 -0.856 4.950 1.00 87.56 389 ILE A C 1
ATOM 3082 O O . ILE A 1 389 ? 0.276 -1.905 4.314 1.00 87.56 389 ILE A O 1
ATOM 3086 N N . PRO A 1 390 ? -0.418 0.192 4.736 1.00 83.31 390 PRO A N 1
ATOM 3087 C CA . PRO A 1 390 ? -1.315 0.241 3.592 1.00 83.31 390 PRO A CA 1
ATOM 3088 C C . PRO A 1 390 ? -0.508 0.508 2.313 1.00 83.31 390 PRO A C 1
ATOM 3090 O O . PRO A 1 390 ? 0.257 1.468 2.260 1.00 83.31 390 PRO A O 1
ATOM 3093 N N . VAL A 1 391 ? -0.696 -0.326 1.292 1.00 82.19 391 VAL A N 1
ATOM 3094 C CA . VAL A 1 391 ? -0.084 -0.200 -0.040 1.00 82.19 391 VAL A CA 1
ATOM 3095 C C . VAL A 1 391 ? -1.214 -0.364 -1.057 1.00 82.19 391 VAL A C 1
ATOM 3097 O O . VAL A 1 391 ? -1.861 -1.413 -1.113 1.00 82.19 391 VAL A O 1
ATOM 3100 N N . TYR A 1 392 ? -1.521 0.696 -1.806 1.00 81.94 392 TYR A N 1
ATOM 3101 C CA . TYR A 1 392 ? -2.750 0.809 -2.606 1.00 81.94 392 TYR A CA 1
ATOM 3102 C C . TYR A 1 392 ? -4.036 0.461 -1.819 1.00 81.94 392 TYR A C 1
ATOM 3104 O O . TYR A 1 392 ? -4.382 1.108 -0.828 1.00 81.94 392 TYR A O 1
ATOM 3112 N N . SER A 1 393 ? -4.785 -0.541 -2.291 1.00 78.56 393 SER A N 1
ATOM 3113 C CA . SER A 1 393 ? -6.013 -1.064 -1.690 1.00 78.56 393 SER A CA 1
ATOM 3114 C C . SER A 1 393 ? -5.770 -2.221 -0.717 1.00 78.56 393 SER A C 1
ATOM 3116 O O . SER A 1 393 ? -6.737 -2.752 -0.167 1.00 78.56 393 SER A O 1
ATOM 3118 N N . SER A 1 394 ? -4.509 -2.600 -0.499 1.00 82.12 394 SER A N 1
ATOM 3119 C CA . SER A 1 394 ? -4.109 -3.784 0.260 1.00 82.12 394 SER A CA 1
ATOM 3120 C C . SER A 1 394 ? -3.315 -3.403 1.509 1.00 82.12 394 SER A C 1
ATOM 3122 O O . SER A 1 394 ? -2.698 -2.344 1.593 1.00 82.12 394 SER A O 1
ATOM 3124 N N . ASN A 1 395 ? -3.340 -4.272 2.516 1.00 84.81 395 ASN A N 1
ATOM 3125 C CA . ASN A 1 395 ? -2.477 -4.142 3.687 1.00 84.81 395 ASN A CA 1
ATOM 3126 C C . ASN A 1 395 ? -1.315 -5.123 3.554 1.00 84.81 395 ASN A C 1
ATOM 3128 O O . ASN A 1 395 ? -1.511 -6.281 3.183 1.00 84.81 395 ASN A O 1
ATOM 3132 N N . VAL A 1 396 ? -0.124 -4.656 3.906 1.00 88.19 396 VAL A N 1
ATOM 3133 C CA . VAL A 1 396 ? 1.118 -5.423 3.903 1.00 88.19 396 VAL A CA 1
ATOM 3134 C C . VAL A 1 396 ? 1.595 -5.555 5.338 1.00 88.19 396 VAL A C 1
ATOM 3136 O O . VAL A 1 396 ? 1.660 -4.569 6.074 1.00 88.19 396 VAL A O 1
ATOM 3139 N N . LEU A 1 397 ? 1.932 -6.773 5.752 1.00 91.69 397 LEU A N 1
ATOM 3140 C CA . LEU A 1 397 ? 2.623 -6.982 7.018 1.00 91.69 397 LEU A CA 1
ATOM 3141 C C . LEU A 1 397 ? 4.122 -6.775 6.784 1.00 91.69 397 LEU A C 1
ATOM 3143 O O . LEU A 1 397 ? 4.733 -7.540 6.039 1.00 91.69 397 LEU A O 1
ATOM 3147 N N . LEU A 1 398 ? 4.702 -5.769 7.435 1.00 92.88 398 LEU A N 1
ATOM 3148 C CA . LEU A 1 398 ? 6.144 -5.580 7.523 1.00 92.88 398 LEU A CA 1
ATOM 3149 C C . LEU A 1 398 ? 6.654 -6.159 8.842 1.00 92.88 398 LEU A C 1
ATOM 3151 O O . LEU A 1 398 ? 6.186 -5.777 9.915 1.00 92.88 398 LEU A O 1
ATOM 3155 N N . LEU A 1 399 ? 7.667 -7.015 8.765 1.00 93.75 399 LEU A N 1
ATOM 3156 C CA . LEU A 1 399 ? 8.420 -7.499 9.915 1.00 93.75 399 LEU A CA 1
ATOM 3157 C C . LEU A 1 399 ? 9.889 -7.077 9.790 1.00 93.75 399 LEU A C 1
ATOM 3159 O O . LEU A 1 399 ? 10.544 -7.401 8.803 1.00 93.75 399 LEU A O 1
ATOM 3163 N N . LEU A 1 400 ? 10.411 -6.372 10.793 1.00 93.38 400 LEU A N 1
ATOM 3164 C CA . LEU A 1 400 ? 11.806 -5.936 10.849 1.00 93.38 400 LEU A CA 1
ATOM 3165 C C . LEU A 1 400 ? 12.633 -6.999 11.572 1.00 93.38 400 LEU A C 1
ATOM 3167 O O . LEU A 1 400 ? 12.684 -7.053 12.800 1.00 93.38 400 LEU A O 1
ATOM 3171 N N . VAL A 1 401 ? 13.267 -7.884 10.808 1.00 92.25 401 VAL A N 1
ATOM 3172 C CA . VAL A 1 401 ? 14.046 -9.000 11.350 1.00 92.25 401 VAL A CA 1
ATOM 3173 C C . VAL A 1 401 ? 15.456 -8.513 11.693 1.00 92.25 401 VAL A C 1
ATOM 3175 O O . VAL A 1 401 ? 16.367 -8.587 10.869 1.00 92.25 401 VAL A O 1
ATOM 3178 N N . GLY A 1 402 ? 15.611 -7.984 12.908 1.00 91.81 402 GLY A N 1
ATOM 3179 C CA . GLY A 1 402 ? 16.888 -7.608 13.529 1.00 91.81 402 GLY A CA 1
ATOM 3180 C C . GLY A 1 402 ? 17.358 -8.592 14.611 1.00 91.81 402 GLY A C 1
ATOM 3181 O O . GLY A 1 402 ? 16.824 -9.697 14.751 1.00 91.81 402 GLY A O 1
ATOM 3182 N N . ASP A 1 403 ? 18.343 -8.179 15.413 1.00 91.19 403 ASP A N 1
ATOM 3183 C CA . ASP A 1 403 ? 18.872 -8.959 16.549 1.00 91.19 403 ASP A CA 1
ATOM 3184 C C . ASP A 1 403 ? 17.806 -9.243 17.622 1.00 91.19 403 ASP A C 1
ATOM 3186 O O . ASP A 1 403 ? 17.902 -10.214 18.371 1.00 91.19 403 ASP A O 1
ATOM 3190 N N . GLU A 1 404 ? 16.773 -8.408 17.696 1.00 90.00 404 GLU A N 1
ATOM 3191 C CA . GLU A 1 404 ? 15.693 -8.500 18.673 1.00 90.00 404 GLU A CA 1
ATOM 3192 C C . GLU A 1 404 ? 14.807 -9.723 18.425 1.00 90.00 404 GLU A C 1
ATOM 3194 O O . GLU A 1 404 ? 14.424 -10.413 19.376 1.00 90.00 404 GLU A O 1
ATOM 3199 N N . ILE A 1 405 ? 14.511 -9.992 17.148 1.00 89.38 405 ILE A N 1
ATOM 3200 C CA . ILE A 1 405 ? 13.676 -11.110 16.690 1.00 89.38 405 ILE A CA 1
ATOM 3201 C C . ILE A 1 405 ? 14.534 -12.348 16.413 1.00 89.38 405 ILE A C 1
ATOM 3203 O O . ILE A 1 405 ? 14.113 -13.475 16.662 1.00 89.38 405 ILE A O 1
ATOM 3207 N N . ASP A 1 406 ? 15.752 -12.158 15.908 1.00 92.19 406 ASP A N 1
ATOM 3208 C CA . ASP A 1 406 ? 16.596 -13.237 15.408 1.00 92.19 406 ASP A CA 1
ATOM 3209 C C . ASP A 1 406 ? 18.023 -13.149 15.962 1.00 92.19 406 ASP A C 1
ATOM 3211 O O . ASP A 1 406 ? 19.008 -12.971 15.236 1.00 92.19 406 ASP A O 1
ATOM 3215 N N . LYS A 1 407 ? 18.127 -13.313 17.288 1.00 90.38 407 LYS A N 1
ATOM 3216 C CA . LYS A 1 407 ? 19.387 -13.261 18.055 1.00 90.38 407 LYS A CA 1
ATOM 3217 C C . LYS A 1 407 ? 20.497 -14.146 17.482 1.00 90.38 407 LYS A C 1
ATOM 3219 O O . LYS A 1 407 ? 21.668 -13.788 17.541 1.00 90.38 407 LYS A O 1
ATOM 3224 N N . ASN A 1 408 ? 20.128 -15.300 16.928 1.00 91.50 408 ASN A N 1
ATOM 3225 C CA . ASN A 1 408 ? 21.071 -16.278 16.383 1.00 91.50 408 ASN A CA 1
ATOM 3226 C C . ASN A 1 408 ? 21.276 -16.133 14.865 1.00 91.50 408 ASN A C 1
ATOM 3228 O O . ASN A 1 408 ? 21.972 -16.952 14.273 1.00 91.50 408 ASN A O 1
ATOM 3232 N N . SER A 1 409 ? 20.685 -15.108 14.238 1.00 90.75 409 SER A N 1
ATOM 3233 C CA . SER A 1 409 ? 20.742 -14.861 12.789 1.00 90.75 409 SER A CA 1
ATOM 3234 C C . SER A 1 409 ? 20.212 -16.016 11.923 1.00 90.75 409 SER A C 1
ATOM 3236 O O . SER A 1 409 ? 20.548 -16.099 10.746 1.00 90.75 409 SER A O 1
ATOM 3238 N N . VAL A 1 410 ? 19.405 -16.926 12.476 1.00 93.31 410 VAL A N 1
ATOM 3239 C CA . VAL A 1 410 ? 18.948 -18.130 11.765 1.00 93.31 410 VAL A CA 1
ATOM 3240 C C . VAL A 1 410 ? 17.891 -17.772 10.723 1.00 93.31 410 VAL A C 1
ATOM 3242 O O . VAL A 1 410 ? 17.914 -18.303 9.612 1.00 93.31 410 VAL A O 1
ATOM 3245 N N . ILE A 1 411 ? 16.967 -16.870 11.064 1.00 92.88 411 ILE A N 1
ATOM 3246 C CA . ILE A 1 411 ? 15.948 -16.376 10.131 1.00 92.88 411 ILE A CA 1
ATOM 3247 C C . ILE A 1 411 ? 16.624 -15.520 9.057 1.00 92.88 411 ILE A C 1
ATOM 3249 O O . ILE A 1 411 ? 16.407 -15.768 7.875 1.00 92.88 411 ILE A O 1
ATOM 3253 N N . ARG A 1 412 ? 17.495 -14.581 9.446 1.00 92.94 412 ARG A N 1
ATOM 3254 C CA . ARG A 1 412 ? 18.225 -13.698 8.526 1.00 92.94 412 ARG A CA 1
ATOM 3255 C C . ARG A 1 412 ? 19.105 -14.473 7.554 1.00 92.94 412 ARG A C 1
ATOM 3257 O O . ARG A 1 412 ? 19.053 -14.187 6.367 1.00 92.94 412 ARG A O 1
ATOM 3264 N N . GLN A 1 413 ? 19.844 -15.486 8.010 1.00 90.62 413 GLN A N 1
ATOM 3265 C CA . GLN A 1 413 ? 20.652 -16.334 7.124 1.00 90.62 413 GLN A CA 1
ATOM 3266 C C . GLN A 1 413 ? 19.796 -17.097 6.113 1.00 90.62 413 GLN A C 1
ATOM 3268 O O . GLN A 1 413 ? 20.161 -17.168 4.943 1.00 90.62 413 GLN A O 1
ATOM 3273 N N . LYS A 1 414 ? 18.647 -17.644 6.536 1.00 90.38 414 LYS A N 1
ATOM 3274 C CA . LYS A 1 414 ? 17.725 -18.321 5.614 1.00 90.38 414 LYS A CA 1
ATOM 3275 C C . LYS A 1 414 ? 17.110 -17.351 4.610 1.00 90.38 414 LYS A C 1
ATOM 3277 O O . LYS A 1 414 ? 17.108 -17.660 3.426 1.00 90.38 414 LYS A O 1
ATOM 3282 N N . LEU A 1 415 ? 16.636 -16.186 5.058 1.00 88.50 415 LEU A N 1
ATOM 3283 C CA . LEU A 1 415 ? 16.108 -15.147 4.167 1.00 88.50 415 LEU A CA 1
ATOM 3284 C C . LEU A 1 415 ? 17.171 -14.667 3.180 1.00 88.50 415 LEU A C 1
ATOM 3286 O O . LEU A 1 415 ? 16.870 -14.536 2.002 1.00 88.50 415 LEU A O 1
ATOM 3290 N N . GLN A 1 416 ? 18.407 -14.462 3.636 1.00 85.19 416 GLN A N 1
ATOM 3291 C CA . GLN A 1 416 ? 19.507 -14.021 2.787 1.00 85.19 416 GLN A CA 1
ATOM 3292 C C . GLN A 1 416 ? 19.911 -15.091 1.770 1.00 85.19 416 GLN A C 1
ATOM 3294 O O . GLN A 1 416 ? 20.031 -14.778 0.593 1.00 85.19 416 GLN A O 1
ATOM 3299 N N . HIS A 1 417 ? 20.062 -16.354 2.182 1.00 83.00 417 HIS A N 1
ATOM 3300 C CA . HIS A 1 417 ? 20.330 -17.445 1.241 1.00 83.00 417 HIS A CA 1
ATOM 3301 C C . HIS A 1 417 ? 19.208 -17.557 0.209 1.00 83.00 417 HIS A C 1
ATOM 3303 O O . HIS A 1 417 ? 19.463 -17.781 -0.971 1.00 83.00 417 HIS A O 1
ATOM 3309 N N . LEU A 1 418 ? 17.957 -17.386 0.643 1.00 74.38 418 LEU A N 1
ATOM 3310 C CA . LEU A 1 418 ? 16.824 -17.421 -0.263 1.00 74.38 418 LEU A CA 1
ATOM 3311 C C . LEU A 1 418 ? 16.840 -16.224 -1.211 1.00 74.38 418 LEU A C 1
ATOM 3313 O O . LEU A 1 418 ? 16.684 -16.437 -2.400 1.00 74.38 418 LEU A O 1
ATOM 3317 N N . PHE A 1 419 ? 17.151 -15.018 -0.740 1.00 69.19 419 PHE A N 1
ATOM 3318 C CA . PHE A 1 419 ? 17.332 -13.830 -1.577 1.00 69.19 419 PHE A CA 1
ATOM 3319 C C . PHE A 1 419 ? 18.486 -13.965 -2.577 1.00 69.19 419 PHE A C 1
ATOM 3321 O O . PHE A 1 419 ? 18.375 -13.549 -3.726 1.00 69.19 419 PHE A O 1
ATOM 3328 N N . GLU A 1 420 ? 19.590 -14.583 -2.164 1.00 71.19 420 GLU A N 1
ATOM 3329 C CA . GLU A 1 420 ? 20.720 -14.895 -3.037 1.00 71.19 420 GLU A CA 1
ATOM 3330 C C . GLU A 1 420 ? 20.376 -16.000 -4.051 1.00 71.19 420 GLU A C 1
ATOM 3332 O O . GLU A 1 420 ? 20.957 -16.018 -5.137 1.00 71.19 420 GLU A O 1
ATOM 3337 N N . SER A 1 421 ? 19.421 -16.880 -3.718 1.00 56.66 421 SER A N 1
ATOM 3338 C CA . SER A 1 421 ? 18.916 -17.954 -4.583 1.00 56.66 421 SER A CA 1
ATOM 3339 C C . SER A 1 421 ? 17.713 -17.571 -5.449 1.00 56.66 421 SER A C 1
ATOM 3341 O O . SER A 1 421 ? 17.494 -18.222 -6.471 1.00 56.66 421 SER A O 1
ATOM 3343 N N . ILE A 1 422 ? 16.953 -16.525 -5.084 1.00 52.22 422 ILE A N 1
ATOM 3344 C CA . ILE A 1 422 ? 16.015 -15.868 -5.995 1.00 52.22 422 ILE A CA 1
ATOM 3345 C C . ILE A 1 422 ? 16.906 -15.428 -7.150 1.00 52.22 422 ILE A C 1
ATOM 3347 O O . ILE A 1 422 ? 17.858 -14.679 -6.911 1.00 52.22 422 ILE A O 1
ATOM 3351 N N . PRO A 1 423 ? 16.684 -15.932 -8.374 1.00 46.47 423 PRO A N 1
ATOM 3352 C CA . PRO A 1 423 ? 17.542 -15.594 -9.488 1.00 46.47 423 PRO A CA 1
ATOM 3353 C C . PRO A 1 423 ? 17.489 -14.078 -9.648 1.00 46.47 423 PRO A C 1
ATOM 3355 O O . PRO A 1 423 ? 16.501 -13.543 -10.144 1.00 46.47 423 PRO A O 1
ATOM 3358 N N . LYS A 1 424 ? 18.545 -13.381 -9.191 1.00 51.56 424 LYS A N 1
ATOM 3359 C CA . LYS A 1 424 ? 18.828 -11.988 -9.562 1.00 51.56 424 LYS A CA 1
ATOM 3360 C C . LYS A 1 424 ? 18.570 -11.942 -11.053 1.00 51.56 424 LYS A C 1
ATOM 3362 O O . LYS A 1 424 ? 19.237 -12.741 -11.712 1.00 51.56 424 LYS A O 1
ATOM 3367 N N . PRO A 1 425 ? 17.594 -11.143 -11.523 1.00 49.97 425 PRO A N 1
ATOM 3368 C CA . PRO A 1 425 ? 16.810 -11.422 -12.719 1.00 49.97 425 PRO A CA 1
ATOM 3369 C C . PRO A 1 425 ? 17.714 -12.045 -13.765 1.00 49.97 425 PRO A C 1
ATOM 3371 O O . PRO A 1 425 ? 18.588 -11.383 -14.337 1.00 49.97 425 PRO A O 1
ATOM 3374 N N . ALA A 1 426 ? 17.633 -13.375 -13.839 1.00 59.09 426 ALA A N 1
ATOM 3375 C CA . ALA A 1 426 ? 18.462 -14.123 -14.749 1.00 59.09 426 ALA A CA 1
ATOM 3376 C C . ALA A 1 426 ? 17.915 -13.727 -16.106 1.00 59.09 426 ALA A C 1
ATOM 3378 O O . ALA A 1 426 ? 16.785 -14.089 -16.431 1.00 59.09 426 ALA A O 1
ATOM 3379 N N . ILE A 1 427 ? 18.674 -12.904 -16.829 1.00 80.06 427 ILE A N 1
ATOM 3380 C CA . ILE A 1 427 ? 18.318 -12.534 -18.189 1.00 80.06 427 ILE A CA 1
ATOM 3381 C C . ILE A 1 427 ? 17.995 -13.822 -18.937 1.00 80.06 427 ILE A C 1
ATOM 3383 O O . ILE A 1 427 ? 18.767 -14.786 -18.934 1.00 80.06 427 ILE A O 1
ATOM 3387 N N . PHE A 1 428 ? 16.788 -13.884 -19.474 1.00 84.56 428 PHE A N 1
ATOM 3388 C CA . PHE A 1 428 ? 16.299 -15.087 -20.103 1.00 84.56 428 PHE A CA 1
ATOM 3389 C C . PHE A 1 428 ? 16.966 -15.204 -21.466 1.00 84.56 428 PHE A C 1
ATOM 3391 O O . PHE A 1 428 ? 16.780 -14.338 -22.314 1.00 84.56 428 PHE A O 1
ATOM 3398 N N . VAL A 1 429 ? 17.752 -16.260 -21.670 1.00 88.31 429 VAL A N 1
ATOM 3399 C CA . VAL A 1 429 ? 18.404 -16.526 -22.955 1.00 88.31 429 VAL A CA 1
ATOM 3400 C C . VAL A 1 429 ? 17.385 -17.128 -23.909 1.00 88.31 429 VAL A C 1
ATOM 3402 O O . VAL A 1 429 ? 16.818 -18.188 -23.638 1.00 88.31 429 VAL A O 1
ATOM 3405 N N . TRP A 1 430 ? 17.178 -16.473 -25.043 1.00 86.81 430 TRP A N 1
ATOM 3406 C CA . TRP A 1 430 ? 16.293 -16.976 -26.080 1.00 86.81 430 TRP A CA 1
ATOM 3407 C C . TRP A 1 430 ? 16.966 -18.111 -26.842 1.00 86.81 430 TRP A C 1
ATOM 3409 O O . TRP A 1 430 ? 18.086 -17.989 -27.337 1.00 86.81 430 TRP A O 1
ATOM 3419 N N . LYS A 1 431 ? 16.241 -19.218 -26.966 1.00 86.62 431 LYS A N 1
ATOM 3420 C CA . LYS A 1 431 ? 16.547 -20.315 -27.885 1.00 86.62 431 LYS A CA 1
ATOM 3421 C C . LYS A 1 431 ? 15.774 -20.131 -29.190 1.00 86.62 431 LYS A C 1
ATOM 3423 O O . LYS A 1 431 ? 14.730 -19.478 -29.192 1.00 86.62 431 LYS A O 1
ATOM 3428 N N . ASN A 1 432 ? 16.235 -20.760 -30.271 1.00 76.31 432 ASN A N 1
ATOM 3429 C CA . ASN A 1 432 ? 15.593 -20.685 -31.592 1.00 76.31 432 ASN A CA 1
ATOM 3430 C C . ASN A 1 432 ? 14.105 -21.097 -31.588 1.00 76.31 432 ASN A C 1
ATOM 3432 O O . ASN A 1 432 ? 13.361 -20.698 -32.473 1.00 76.31 432 ASN A O 1
ATOM 3436 N N . ASP A 1 433 ? 13.666 -21.887 -30.606 1.00 78.00 433 ASP A N 1
ATOM 3437 C CA . ASP A 1 433 ? 12.300 -22.394 -30.444 1.00 78.00 433 ASP A CA 1
ATOM 3438 C C . ASP A 1 433 ? 11.450 -21.625 -29.413 1.00 78.00 433 ASP A C 1
ATOM 3440 O O . ASP A 1 433 ? 10.313 -22.015 -29.140 1.00 78.00 433 ASP A O 1
ATOM 3444 N N . THR A 1 434 ? 11.968 -20.527 -28.855 1.00 76.81 434 THR A N 1
ATOM 3445 C CA . THR A 1 434 ? 11.283 -19.740 -27.815 1.00 76.81 434 THR A CA 1
ATOM 3446 C C . THR A 1 434 ? 9.996 -19.114 -28.358 1.00 76.81 434 THR A C 1
ATOM 3448 O O . THR A 1 434 ? 10.022 -18.380 -29.349 1.00 76.81 434 THR A O 1
ATOM 3451 N N . ARG A 1 435 ? 8.855 -19.370 -27.700 1.00 74.00 435 ARG A N 1
ATOM 3452 C CA . ARG A 1 435 ? 7.533 -18.869 -28.128 1.00 74.00 435 ARG A CA 1
ATOM 3453 C C . ARG A 1 435 ? 7.080 -17.672 -27.289 1.00 74.00 435 ARG A C 1
ATOM 3455 O O . ARG A 1 435 ? 7.101 -17.727 -26.065 1.00 74.00 435 ARG A O 1
ATOM 3462 N N . LEU A 1 436 ? 6.581 -16.614 -27.932 1.00 68.88 436 LEU A N 1
ATOM 3463 C CA . LEU A 1 436 ? 5.933 -15.496 -27.230 1.00 68.88 436 LEU A CA 1
ATOM 3464 C C . LEU A 1 436 ? 4.477 -15.845 -26.903 1.00 68.88 436 LEU A C 1
ATOM 3466 O O . LEU A 1 436 ? 3.693 -16.140 -27.805 1.00 68.88 436 LEU A O 1
ATOM 3470 N N . LYS A 1 437 ? 4.100 -15.788 -25.619 1.00 66.62 437 LYS A N 1
ATOM 3471 C CA . LYS A 1 437 ? 2.720 -16.083 -25.193 1.00 66.62 437 LYS A CA 1
ATOM 3472 C C . LYS A 1 437 ? 1.782 -14.883 -25.371 1.00 66.62 437 LYS A C 1
ATOM 3474 O O . LYS A 1 437 ? 0.636 -15.072 -25.772 1.00 66.62 437 LYS A O 1
ATOM 3479 N N . LYS A 1 438 ? 2.271 -13.669 -25.090 1.00 63.47 438 LYS A N 1
ATOM 3480 C CA . LYS A 1 438 ? 1.640 -12.355 -25.336 1.00 63.47 438 LYS A CA 1
ATOM 3481 C C . LYS A 1 438 ? 2.737 -11.284 -25.414 1.00 63.47 438 LYS A C 1
ATOM 3483 O O . LYS A 1 438 ? 3.753 -11.437 -24.749 1.00 63.47 438 LYS A O 1
ATOM 3488 N N . TYR A 1 439 ? 2.538 -10.210 -26.176 1.00 62.38 439 TYR A N 1
ATOM 3489 C CA . TYR A 1 439 ? 3.389 -9.010 -26.136 1.00 62.38 439 TYR A CA 1
ATOM 3490 C C . TYR A 1 439 ? 2.541 -7.794 -25.745 1.00 62.38 439 TYR A C 1
ATOM 3492 O O . TYR A 1 439 ? 1.331 -7.792 -25.983 1.00 62.38 439 TYR A O 1
ATOM 3500 N N . HIS A 1 440 ? 3.152 -6.799 -25.096 1.00 57.31 440 HIS A N 1
ATOM 3501 C CA . HIS A 1 440 ? 2.473 -5.539 -24.794 1.00 57.31 440 HIS A CA 1
ATOM 3502 C C . HIS A 1 440 ? 2.423 -4.683 -26.056 1.00 57.31 440 HIS A C 1
ATOM 3504 O O . HIS A 1 440 ? 3.442 -4.475 -26.707 1.00 57.31 440 HIS A O 1
ATOM 3510 N N . THR A 1 441 ? 1.235 -4.199 -26.412 1.00 57.25 441 THR A N 1
ATOM 3511 C CA . THR A 1 441 ? 1.0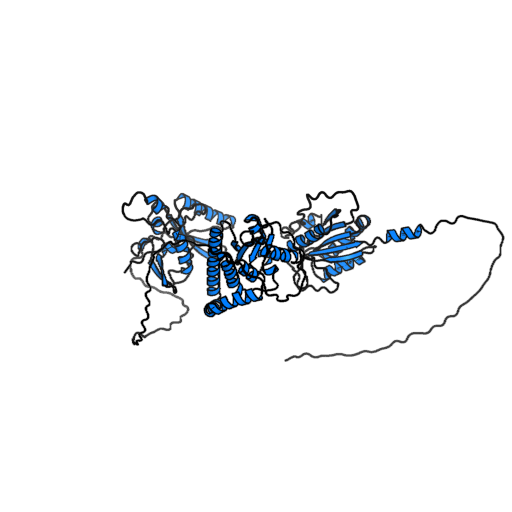65 -3.247 -27.517 1.00 57.25 441 THR A CA 1
ATOM 3512 C C . THR A 1 441 ? 1.084 -1.794 -27.051 1.00 57.25 441 THR A C 1
ATOM 3514 O O . THR A 1 441 ? 1.301 -0.922 -27.884 1.00 57.25 441 THR A O 1
ATOM 3517 N N . GLU A 1 442 ? 0.851 -1.520 -25.759 1.00 58.16 442 GLU A N 1
ATOM 3518 C CA . GLU A 1 442 ? 0.512 -0.158 -25.305 1.00 58.16 442 GLU A CA 1
ATOM 3519 C C . GLU A 1 442 ? 1.217 0.314 -24.015 1.00 58.16 442 GLU A C 1
ATOM 3521 O O . GLU A 1 442 ? 1.457 1.511 -23.897 1.00 58.16 442 GLU A O 1
ATOM 3526 N N . ASP A 1 443 ? 1.639 -0.580 -23.105 1.00 63.00 443 ASP A N 1
ATOM 3527 C CA . ASP A 1 443 ? 2.269 -0.195 -21.827 1.00 63.00 443 ASP A CA 1
ATOM 3528 C C . ASP A 1 443 ? 3.698 -0.754 -21.700 1.00 63.00 443 ASP A C 1
ATOM 3530 O O . ASP A 1 443 ? 3.893 -1.971 -21.646 1.00 63.00 443 ASP A O 1
ATOM 3534 N N . PHE A 1 444 ? 4.696 0.137 -21.645 1.00 70.00 444 PHE A N 1
ATOM 3535 C CA . PHE A 1 444 ? 6.110 -0.208 -21.446 1.00 70.00 444 PHE A CA 1
ATOM 3536 C C . PHE A 1 444 ? 6.401 -0.537 -19.992 1.00 70.00 444 PHE A C 1
ATOM 3538 O O . PHE A 1 444 ? 6.020 0.208 -19.087 1.00 70.00 444 PHE A O 1
ATOM 3545 N N . ASP A 1 445 ? 7.175 -1.596 -19.775 1.00 74.94 445 ASP A N 1
ATOM 3546 C CA . ASP A 1 445 ? 7.778 -1.836 -18.473 1.00 74.94 445 ASP A CA 1
ATOM 3547 C C . ASP A 1 445 ? 9.176 -1.210 -18.414 1.00 74.94 445 ASP A C 1
ATOM 3549 O O . ASP A 1 445 ? 10.160 -1.812 -18.841 1.00 74.94 445 ASP A O 1
ATOM 3553 N N . GLU A 1 446 ? 9.279 0.003 -17.862 1.00 73.69 446 GLU A N 1
ATOM 3554 C CA . GLU A 1 446 ? 10.570 0.670 -17.615 1.00 73.69 446 GLU A CA 1
ATOM 3555 C C . GLU A 1 446 ? 11.535 -0.210 -16.792 1.00 73.69 446 GLU A C 1
ATOM 3557 O O . GLU A 1 446 ? 12.752 -0.102 -16.943 1.00 73.69 446 GLU A O 1
ATOM 3562 N N . ASN A 1 447 ? 11.017 -1.147 -15.983 1.00 76.56 447 ASN A N 1
ATOM 3563 C CA . ASN A 1 447 ? 11.867 -2.071 -15.225 1.00 76.56 447 ASN A CA 1
ATOM 3564 C C . ASN A 1 447 ? 12.623 -3.038 -16.110 1.00 76.56 447 ASN A C 1
ATOM 3566 O O . ASN A 1 447 ? 13.697 -3.489 -15.724 1.00 76.56 447 ASN A O 1
ATOM 3570 N N . GLU A 1 448 ? 12.062 -3.406 -17.260 1.00 84.50 448 GLU A N 1
ATOM 3571 C CA . GLU A 1 448 ? 12.716 -4.343 -18.157 1.00 84.50 448 GLU A CA 1
ATOM 3572 C C . GLU A 1 448 ? 14.035 -3.756 -18.655 1.00 84.50 448 GLU A C 1
ATOM 3574 O O . GLU A 1 448 ? 15.064 -4.429 -18.609 1.00 84.50 448 GLU A O 1
ATOM 3579 N N . VAL A 1 449 ? 14.030 -2.476 -19.036 1.00 82.88 449 VAL A N 1
ATOM 3580 C CA . VAL A 1 449 ? 15.242 -1.756 -19.439 1.00 82.88 449 VAL A CA 1
ATOM 3581 C C . VAL A 1 449 ? 16.232 -1.699 -18.278 1.00 82.88 449 VAL A C 1
ATOM 3583 O O . VAL A 1 449 ? 17.388 -2.074 -18.456 1.00 82.88 449 VAL A O 1
ATOM 3586 N N . ASP A 1 450 ? 15.785 -1.326 -17.077 1.00 78.06 450 ASP A N 1
ATOM 3587 C CA . ASP A 1 450 ? 16.652 -1.252 -15.895 1.00 78.06 450 ASP A CA 1
ATOM 3588 C C . ASP A 1 450 ? 17.280 -2.608 -15.541 1.00 78.06 450 ASP A C 1
ATOM 3590 O O . ASP A 1 450 ? 18.466 -2.679 -15.203 1.00 78.06 450 ASP A O 1
ATOM 3594 N N . ILE A 1 451 ? 16.517 -3.701 -15.642 1.00 80.94 451 ILE A N 1
ATOM 3595 C CA . ILE A 1 451 ? 16.990 -5.071 -15.409 1.00 80.94 451 ILE A CA 1
ATOM 3596 C C . ILE A 1 451 ? 18.048 -5.453 -16.446 1.00 80.94 451 ILE A C 1
ATOM 3598 O O . ILE A 1 451 ? 19.117 -5.956 -16.082 1.00 80.94 451 ILE A O 1
ATOM 3602 N N . LEU A 1 452 ? 17.762 -5.208 -17.727 1.00 85.56 452 LEU A N 1
ATOM 3603 C CA . LEU A 1 452 ? 18.659 -5.518 -18.836 1.00 85.56 452 LEU A CA 1
ATOM 3604 C C . LEU A 1 452 ? 19.959 -4.707 -18.736 1.00 85.56 452 LEU A C 1
ATOM 3606 O O . LEU A 1 452 ? 21.045 -5.286 -18.796 1.00 85.56 452 LEU A O 1
ATOM 3610 N N . LEU A 1 453 ? 19.869 -3.395 -18.501 1.00 82.44 453 LEU A N 1
ATOM 3611 C CA . LEU A 1 453 ? 21.024 -2.509 -18.332 1.00 82.44 453 LEU A CA 1
ATOM 3612 C C . LEU A 1 453 ? 21.848 -2.884 -17.104 1.00 82.44 453 LEU A C 1
ATOM 3614 O O . LEU A 1 453 ? 23.065 -3.033 -17.206 1.00 82.44 453 LEU A O 1
ATOM 3618 N N . SER A 1 454 ? 21.197 -3.117 -15.962 1.00 78.00 454 SER A N 1
ATOM 3619 C CA . SER A 1 454 ? 21.878 -3.563 -14.744 1.00 78.00 454 SER A CA 1
ATOM 3620 C C . SER A 1 454 ? 22.628 -4.870 -14.975 1.00 78.00 454 SER A C 1
ATOM 3622 O O . SER A 1 454 ? 23.726 -5.049 -14.451 1.00 78.00 454 SER A O 1
ATOM 3624 N N . ASN A 1 455 ? 22.069 -5.788 -15.769 1.00 81.31 455 ASN A N 1
ATOM 3625 C CA . ASN A 1 455 ? 22.734 -7.037 -16.113 1.00 81.31 455 ASN A CA 1
ATOM 3626 C C . ASN A 1 455 ? 23.952 -6.812 -17.024 1.00 81.31 455 ASN A C 1
ATOM 3628 O O . ASN A 1 455 ? 25.025 -7.340 -16.730 1.00 81.31 455 ASN A O 1
ATOM 3632 N N . ILE A 1 456 ? 23.812 -5.994 -18.075 1.00 80.06 456 ILE A N 1
ATOM 3633 C CA . ILE A 1 456 ? 24.908 -5.651 -18.995 1.00 80.06 456 ILE A CA 1
ATOM 3634 C C . ILE A 1 456 ? 26.064 -4.991 -18.231 1.00 80.06 456 ILE A C 1
ATOM 3636 O O . ILE A 1 456 ? 27.204 -5.437 -18.360 1.00 80.06 456 ILE A O 1
ATOM 3640 N N . ILE A 1 457 ? 25.763 -3.982 -17.406 1.00 78.81 457 ILE A N 1
ATOM 3641 C CA . ILE A 1 457 ? 26.747 -3.213 -16.628 1.00 78.81 457 ILE A CA 1
ATOM 3642 C C . ILE A 1 457 ? 27.426 -4.102 -15.582 1.00 78.81 457 ILE A C 1
ATOM 3644 O O . ILE A 1 457 ? 28.642 -4.072 -15.421 1.00 78.81 457 ILE A O 1
ATOM 3648 N N . LYS A 1 458 ? 26.660 -4.935 -14.870 1.00 73.88 458 LYS A N 1
ATOM 3649 C CA . LYS A 1 458 ? 27.207 -5.795 -13.814 1.00 73.88 458 LYS A CA 1
ATOM 3650 C C . LYS A 1 458 ? 28.099 -6.907 -14.356 1.00 73.88 458 LYS A C 1
ATOM 3652 O O . LYS A 1 458 ? 29.056 -7.294 -13.690 1.00 73.88 458 LYS A O 1
ATOM 3657 N N . ASN A 1 459 ? 27.768 -7.448 -15.526 1.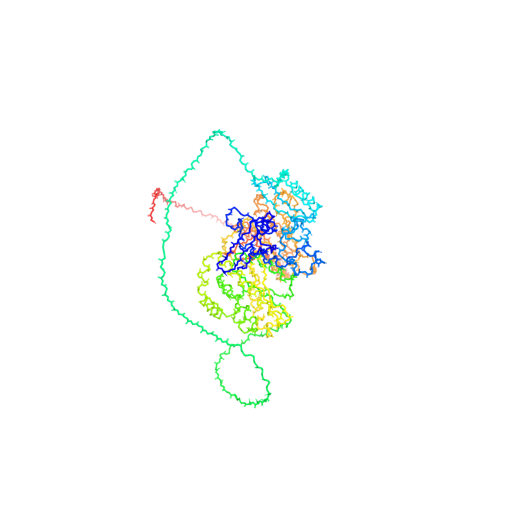00 68.88 459 ASN A N 1
ATOM 3658 C CA . ASN A 1 459 ? 28.510 -8.559 -16.108 1.00 68.88 459 ASN A CA 1
ATOM 3659 C C . ASN A 1 459 ? 29.726 -8.109 -16.926 1.00 68.88 459 ASN A C 1
ATOM 3661 O O . ASN A 1 459 ? 30.485 -8.980 -17.351 1.00 68.88 459 ASN A O 1
ATOM 3665 N N . LYS A 1 460 ? 29.936 -6.801 -17.155 1.00 64.44 460 LYS A N 1
ATOM 3666 C CA . LYS A 1 460 ? 31.065 -6.310 -17.956 1.00 64.44 460 LYS A CA 1
ATOM 3667 C C . LYS A 1 460 ? 31.659 -5.003 -17.444 1.00 64.44 460 LYS A C 1
ATOM 3669 O O . LYS A 1 460 ? 31.018 -3.960 -17.456 1.00 64.44 460 LYS A O 1
ATOM 3674 N N . SER A 1 461 ? 32.938 -5.064 -17.092 1.00 49.88 461 SER A N 1
ATOM 3675 C CA . SER A 1 461 ? 33.759 -3.947 -16.616 1.00 49.88 461 SER A CA 1
ATOM 3676 C C . SER A 1 461 ? 34.259 -2.990 -17.711 1.00 49.88 461 SER A C 1
ATOM 3678 O O . SER A 1 461 ? 34.980 -2.052 -17.391 1.00 49.88 461 SER A O 1
ATOM 3680 N N . GLU A 1 462 ? 33.912 -3.201 -18.986 1.00 64.50 462 GLU A N 1
ATOM 3681 C CA . GLU A 1 462 ? 34.614 -2.578 -20.127 1.00 64.50 462 GLU A CA 1
ATOM 3682 C C . GLU A 1 462 ? 33.666 -2.087 -21.236 1.00 64.50 462 GLU A C 1
ATOM 3684 O O . GLU A 1 462 ? 33.891 -2.312 -22.425 1.00 64.50 462 GLU A O 1
ATOM 3689 N N . ILE A 1 463 ? 32.569 -1.414 -20.877 1.00 71.00 463 ILE A N 1
ATOM 3690 C CA . ILE A 1 463 ? 31.756 -0.709 -21.882 1.00 71.00 463 ILE A CA 1
ATOM 3691 C C . ILE A 1 463 ? 32.571 0.493 -22.385 1.00 71.00 463 ILE A C 1
ATOM 3693 O O . ILE A 1 463 ? 32.811 1.443 -21.642 1.00 71.00 463 ILE A O 1
ATOM 3697 N N . GLY A 1 464 ? 33.030 0.439 -23.638 1.00 62.78 464 GLY A N 1
ATOM 3698 C CA . GLY A 1 464 ? 33.957 1.425 -24.198 1.00 62.78 464 GLY A CA 1
ATOM 3699 C C . GLY A 1 464 ? 33.288 2.677 -24.771 1.00 62.78 464 GLY A C 1
ATOM 3700 O O . GLY A 1 464 ? 33.912 3.745 -24.790 1.00 62.78 464 GLY A O 1
ATOM 3701 N N . GLU A 1 465 ? 32.054 2.539 -25.263 1.00 76.19 465 GLU A N 1
ATOM 3702 C CA . GLU A 1 465 ? 31.222 3.616 -25.812 1.00 76.19 465 GLU A CA 1
ATOM 3703 C C . GLU A 1 465 ? 29.734 3.243 -25.748 1.00 76.19 465 GLU A C 1
ATOM 3705 O O . GLU A 1 465 ? 29.373 2.070 -25.892 1.00 76.19 465 GLU A O 1
ATOM 3710 N N . ILE A 1 466 ? 28.889 4.256 -25.545 1.00 74.44 466 ILE A N 1
ATOM 3711 C CA . ILE A 1 466 ? 27.431 4.149 -25.579 1.00 74.44 466 ILE A CA 1
ATOM 3712 C C . ILE A 1 466 ? 26.938 4.966 -26.768 1.00 74.44 466 ILE A C 1
ATOM 3714 O O . ILE A 1 466 ? 27.228 6.159 -26.857 1.00 74.44 466 ILE A O 1
ATOM 3718 N N . ILE A 1 467 ? 26.189 4.328 -27.660 1.00 71.62 467 ILE A N 1
ATOM 3719 C CA . ILE A 1 467 ? 25.564 4.969 -28.815 1.00 71.62 467 ILE A CA 1
ATOM 3720 C C . ILE A 1 467 ? 24.058 5.019 -28.564 1.00 71.62 467 ILE A C 1
ATOM 3722 O O . ILE A 1 467 ? 23.420 3.983 -28.378 1.00 71.62 467 ILE A O 1
ATOM 3726 N N . ASP A 1 468 ? 23.508 6.228 -28.564 1.00 67.19 468 ASP A N 1
ATOM 3727 C CA . ASP A 1 468 ? 22.084 6.485 -28.360 1.00 67.19 468 ASP A CA 1
ATOM 3728 C C . ASP A 1 468 ? 21.451 6.996 -29.663 1.00 67.19 468 ASP A C 1
ATOM 3730 O O . ASP A 1 468 ? 21.921 7.988 -30.233 1.00 67.19 468 ASP A O 1
ATOM 3734 N N . GLU A 1 469 ? 20.433 6.292 -30.165 1.00 65.25 469 GLU A N 1
ATOM 3735 C CA . GLU A 1 469 ? 19.768 6.574 -31.445 1.00 65.25 469 GLU A CA 1
ATOM 3736 C C . GLU A 1 469 ? 18.238 6.368 -31.349 1.00 65.25 469 GLU A C 1
ATOM 3738 O O . GLU A 1 469 ? 17.774 5.462 -30.648 1.00 65.25 469 GLU A O 1
ATOM 3743 N N . PRO A 1 470 ? 17.420 7.152 -32.088 1.00 60.22 470 PRO A N 1
ATOM 3744 C CA . PRO A 1 470 ? 17.808 8.159 -33.082 1.00 60.22 470 PRO A CA 1
ATOM 3745 C C . PRO A 1 470 ? 18.183 9.531 -32.489 1.00 60.22 470 PRO A C 1
ATOM 3747 O O . PRO A 1 470 ? 17.480 10.066 -31.633 1.00 60.22 470 PRO A O 1
ATOM 3750 N N . LYS A 1 471 ? 19.234 10.169 -33.026 1.00 56.44 471 LYS A N 1
ATOM 3751 C CA . LYS A 1 471 ? 19.642 11.549 -32.662 1.00 56.44 471 LYS A CA 1
ATOM 3752 C C . LYS A 1 471 ? 18.738 12.662 -33.219 1.00 56.44 471 LYS A C 1
ATOM 3754 O O . LYS A 1 471 ? 18.830 13.817 -32.790 1.00 56.44 471 LYS A O 1
ATOM 3759 N N . ASP A 1 472 ? 17.883 12.348 -34.194 1.00 53.00 472 ASP A N 1
ATOM 3760 C CA . ASP A 1 472 ? 17.139 13.348 -34.962 1.00 53.00 472 ASP A CA 1
ATOM 3761 C C . ASP A 1 472 ? 15.941 13.941 -34.204 1.00 53.00 472 ASP A C 1
ATOM 3763 O O . ASP A 1 472 ? 14.921 13.296 -33.951 1.00 53.00 472 ASP A O 1
ATOM 3767 N N . LYS A 1 473 ? 16.017 15.249 -33.927 1.00 42.69 473 LYS A N 1
ATOM 3768 C CA . LYS A 1 473 ? 14.988 16.014 -33.196 1.00 42.69 473 LYS A CA 1
ATOM 3769 C C . LYS A 1 473 ? 13.612 16.026 -33.870 1.00 42.69 473 LYS A C 1
ATOM 3771 O O . LYS A 1 473 ? 12.633 16.317 -33.194 1.00 42.69 473 LYS A O 1
ATOM 3776 N N . ILE A 1 474 ? 13.521 15.745 -35.172 1.00 41.12 474 ILE A N 1
ATOM 3777 C CA . ILE A 1 474 ? 12.254 15.698 -35.925 1.00 41.12 474 ILE A CA 1
ATOM 3778 C C . ILE A 1 474 ? 11.487 14.400 -35.633 1.00 41.12 474 ILE A C 1
ATOM 3780 O O . ILE A 1 474 ? 10.266 14.443 -35.478 1.00 41.12 474 ILE A O 1
ATOM 3784 N N . LEU A 1 475 ? 12.193 13.278 -35.455 1.00 48.88 475 LEU A N 1
ATOM 3785 C CA . LEU A 1 475 ? 11.608 12.015 -34.985 1.00 48.88 475 LEU A CA 1
ATOM 3786 C C . LEU A 1 475 ? 11.207 12.097 -33.502 1.00 48.88 475 LEU A C 1
ATOM 3788 O O . LEU A 1 475 ? 10.274 11.426 -33.083 1.00 48.88 475 LEU A O 1
ATOM 3792 N N . LEU A 1 476 ? 11.859 12.976 -32.731 1.00 48.41 476 LEU A N 1
ATOM 3793 C CA . LEU A 1 476 ? 11.575 13.209 -31.309 1.00 48.41 476 LEU A CA 1
ATOM 3794 C C . LEU A 1 476 ? 10.491 14.277 -31.032 1.00 48.41 476 LEU A C 1
ATOM 3796 O O . LEU A 1 476 ? 10.050 14.398 -29.893 1.00 48.41 476 LEU A O 1
ATOM 3800 N N . ARG A 1 477 ? 10.093 15.108 -32.013 1.00 38.62 477 ARG A N 1
ATOM 3801 C CA . ARG A 1 477 ? 9.202 16.278 -31.793 1.00 38.62 477 ARG A CA 1
ATOM 3802 C C . ARG A 1 477 ? 7.949 16.348 -32.664 1.00 38.62 477 ARG A C 1
ATOM 3804 O O . ARG A 1 477 ? 7.123 17.224 -32.424 1.00 38.62 477 ARG A O 1
ATOM 3811 N N . SER A 1 478 ? 7.788 15.499 -33.676 1.00 37.88 478 SER A N 1
ATOM 3812 C CA . SER A 1 478 ? 6.692 15.654 -34.650 1.00 37.88 478 SER A CA 1
ATOM 3813 C C . SER A 1 478 ? 5.308 15.212 -34.157 1.00 37.88 478 SER A C 1
ATOM 3815 O O . SER A 1 478 ? 4.355 15.263 -34.929 1.00 37.88 478 SER A O 1
ATOM 3817 N N . ASN A 1 479 ? 5.142 14.876 -32.877 1.00 38.25 479 ASN A N 1
ATOM 3818 C CA . ASN A 1 479 ? 3.829 14.554 -32.340 1.00 38.25 479 ASN A CA 1
ATOM 3819 C C . ASN A 1 479 ? 3.705 15.056 -30.890 1.00 38.25 479 ASN A C 1
ATOM 3821 O O . ASN A 1 479 ? 4.198 14.446 -29.947 1.00 38.25 479 ASN A O 1
ATOM 3825 N N . THR A 1 480 ? 3.022 16.188 -30.691 1.00 40.59 480 THR A N 1
ATOM 3826 C CA . THR A 1 480 ? 2.678 16.732 -29.360 1.00 40.59 480 THR A CA 1
ATOM 3827 C C . THR A 1 480 ? 1.681 15.850 -28.588 1.00 40.59 480 THR A C 1
ATOM 3829 O O . THR A 1 480 ? 1.260 16.218 -27.492 1.00 40.59 480 THR A O 1
ATOM 3832 N N . GLN A 1 481 ? 1.329 14.681 -29.139 1.00 41.09 481 GLN A N 1
ATOM 3833 C CA . GLN A 1 481 ? 0.558 13.614 -28.501 1.00 41.09 481 GLN A CA 1
ATOM 3834 C C . GLN A 1 481 ? 1.283 12.252 -28.450 1.00 41.09 481 GLN A C 1
ATOM 3836 O O . GLN A 1 481 ? 0.731 11.321 -27.868 1.00 41.09 481 GLN A O 1
ATOM 3841 N N . SER A 1 482 ? 2.503 12.097 -28.990 1.00 35.59 482 SER A N 1
ATOM 3842 C CA . SER A 1 482 ? 3.274 10.858 -28.787 1.00 35.59 482 SER A CA 1
ATOM 3843 C C . SER A 1 482 ? 4.053 10.945 -27.477 1.00 35.59 482 SER A C 1
ATOM 3845 O O . SER A 1 482 ? 4.891 11.832 -27.311 1.00 35.59 482 SER A O 1
ATOM 3847 N N . ASN A 1 483 ? 3.829 10.003 -26.565 1.00 35.59 483 ASN A N 1
ATOM 3848 C CA . ASN A 1 483 ? 4.545 9.864 -25.293 1.00 35.59 483 ASN A CA 1
ATOM 3849 C C . ASN A 1 483 ? 6.006 9.384 -25.458 1.00 35.59 483 ASN A C 1
ATOM 3851 O O . ASN A 1 483 ? 6.489 8.597 -24.650 1.00 35.59 483 ASN A O 1
ATOM 3855 N N . VAL A 1 484 ? 6.738 9.836 -26.481 1.00 32.91 484 VAL A N 1
ATOM 3856 C CA . VAL A 1 484 ? 8.173 9.540 -26.615 1.00 32.91 484 VAL A CA 1
ATOM 3857 C C . VAL A 1 484 ? 8.939 10.469 -25.667 1.00 32.91 484 VAL A C 1
ATOM 3859 O O . VAL A 1 484 ? 9.488 11.504 -26.046 1.00 32.91 484 VAL A O 1
ATOM 3862 N N . VAL A 1 485 ? 8.901 10.129 -24.379 1.00 31.39 485 VAL A N 1
ATOM 3863 C CA . VAL A 1 485 ? 9.583 10.852 -23.303 1.00 31.39 485 VAL A CA 1
ATOM 3864 C C . VAL A 1 485 ? 11.032 10.383 -23.258 1.00 31.39 485 VAL A C 1
ATOM 3866 O O . VAL A 1 485 ? 11.374 9.543 -22.442 1.00 31.39 485 VAL A O 1
ATOM 3869 N N . SER A 1 486 ? 11.885 10.964 -24.108 1.00 34.53 486 SER A N 1
ATOM 3870 C CA . SER A 1 486 ? 13.357 10.833 -24.091 1.00 34.53 486 SER A CA 1
ATOM 3871 C C . SER A 1 486 ? 13.935 9.412 -24.246 1.00 34.53 486 SER A C 1
ATOM 3873 O O . SER A 1 486 ? 13.467 8.452 -23.648 1.00 34.53 486 SER A O 1
ATOM 3875 N N . CYS A 1 487 ? 15.044 9.272 -24.982 1.00 34.75 487 CYS A N 1
ATOM 3876 C CA . CYS A 1 487 ? 15.938 8.143 -24.728 1.00 34.75 487 CYS A CA 1
ATOM 3877 C C . CYS A 1 487 ? 16.352 8.207 -23.258 1.00 34.75 487 CYS A C 1
ATOM 3879 O O . CYS A 1 487 ? 16.849 9.238 -22.795 1.00 34.75 487 CYS A O 1
ATOM 3881 N N . ILE A 1 488 ? 16.080 7.135 -22.515 1.00 36.19 488 ILE A N 1
ATOM 3882 C CA . ILE A 1 488 ? 16.397 7.018 -21.094 1.00 36.19 488 ILE A CA 1
ATOM 3883 C C . ILE A 1 488 ? 17.920 6.930 -20.965 1.00 36.19 488 ILE A C 1
ATOM 3885 O O . ILE A 1 488 ? 18.505 5.859 -20.850 1.00 36.19 488 ILE A O 1
ATOM 3889 N N . TYR A 1 489 ? 18.574 8.088 -20.965 1.00 36.59 489 TYR A N 1
ATOM 3890 C CA . TYR A 1 489 ? 19.883 8.259 -20.364 1.00 36.59 489 TYR A CA 1
ATOM 3891 C C . TYR A 1 489 ? 19.669 8.665 -18.906 1.00 36.59 489 TYR A C 1
ATOM 3893 O O . TYR A 1 489 ? 19.597 9.843 -18.553 1.00 36.59 489 TYR A O 1
ATOM 3901 N N . LYS A 1 490 ? 19.527 7.662 -18.038 1.00 33.72 490 LYS A N 1
ATOM 3902 C CA . LYS A 1 490 ? 19.696 7.832 -16.595 1.00 33.72 490 LYS A CA 1
ATOM 3903 C C . LYS A 1 490 ? 20.821 6.918 -16.129 1.00 33.72 490 LYS A C 1
ATOM 3905 O O . LYS A 1 490 ? 20.603 5.755 -15.822 1.00 33.72 490 LYS A O 1
ATOM 3910 N N . GLY A 1 491 ? 22.016 7.495 -16.032 1.00 34.56 491 GLY A N 1
ATOM 3911 C CA . GLY A 1 491 ? 23.032 7.017 -15.099 1.00 34.56 491 GLY A CA 1
ATOM 3912 C C . GLY A 1 491 ? 24.204 6.250 -15.695 1.00 34.56 491 GLY A C 1
ATOM 3913 O O . GLY A 1 491 ? 24.435 5.119 -15.294 1.00 34.56 491 GLY A O 1
ATOM 3914 N N . LEU A 1 492 ? 25.010 6.893 -16.543 1.00 41.41 492 LEU A N 1
ATOM 3915 C CA . LEU A 1 492 ? 26.453 6.604 -16.605 1.00 41.41 492 LEU A CA 1
ATOM 3916 C C . LEU A 1 492 ? 27.317 7.879 -16.496 1.00 41.41 492 LEU A C 1
ATOM 3918 O O . LEU A 1 492 ? 28.517 7.858 -16.748 1.00 41.41 492 LEU A O 1
ATOM 3922 N N . GLU A 1 493 ? 26.739 8.993 -16.034 1.00 38.22 493 GLU A N 1
ATOM 3923 C CA . GLU A 1 493 ? 27.520 10.125 -15.526 1.00 38.22 493 GLU A CA 1
ATOM 3924 C C . GLU A 1 493 ? 28.019 9.781 -14.116 1.00 38.22 493 GLU A C 1
ATOM 3926 O O . GLU A 1 493 ? 27.265 9.845 -13.147 1.00 38.22 493 GLU A O 1
ATOM 3931 N N . GLY A 1 494 ? 29.281 9.358 -14.005 1.00 39.06 494 GLY A N 1
ATOM 3932 C CA . GLY A 1 494 ? 29.947 9.144 -12.713 1.00 39.06 494 GLY A CA 1
ATOM 3933 C C . GLY A 1 494 ? 30.742 7.847 -12.571 1.00 39.06 494 GLY A C 1
ATOM 3934 O O . GLY A 1 494 ? 31.399 7.659 -11.551 1.00 39.06 494 GLY A O 1
ATOM 3935 N N . THR A 1 495 ? 30.732 6.954 -13.562 1.00 42.53 495 THR A N 1
ATOM 3936 C CA . THR A 1 495 ? 31.723 5.872 -13.621 1.00 42.53 495 THR A CA 1
ATOM 3937 C C . THR A 1 495 ? 32.923 6.369 -14.410 1.00 42.53 495 THR A C 1
ATOM 3939 O O . THR A 1 495 ? 32.808 6.573 -15.616 1.00 42.53 495 THR A O 1
ATOM 3942 N N . ASP A 1 496 ? 34.058 6.577 -13.744 1.00 42.59 496 ASP A N 1
ATOM 3943 C CA . ASP A 1 496 ? 35.341 6.847 -14.396 1.00 42.59 496 ASP A CA 1
ATOM 3944 C C . ASP A 1 496 ? 35.711 5.658 -15.300 1.00 42.59 496 ASP A C 1
ATOM 3946 O O . ASP A 1 496 ? 36.341 4.687 -14.869 1.00 42.59 496 ASP A O 1
ATOM 3950 N N . ILE A 1 497 ? 35.280 5.702 -16.563 1.00 51.09 497 ILE A N 1
ATOM 3951 C CA . ILE A 1 497 ? 35.678 4.736 -17.586 1.00 51.09 497 ILE A CA 1
ATOM 3952 C C . ILE A 1 497 ? 37.145 5.033 -17.898 1.00 51.09 497 ILE A C 1
ATOM 3954 O O . ILE A 1 497 ? 37.462 5.982 -18.614 1.00 51.09 497 ILE A O 1
ATOM 3958 N N . LYS A 1 498 ? 38.060 4.248 -17.320 1.00 46.28 498 LYS A N 1
ATOM 3959 C CA . LYS A 1 498 ? 39.499 4.356 -17.595 1.00 46.28 498 LYS A CA 1
ATOM 3960 C C . LYS A 1 498 ? 39.740 4.097 -19.083 1.00 46.28 498 LYS A C 1
ATOM 3962 O O . LYS A 1 498 ? 39.384 3.045 -19.600 1.00 46.28 498 LYS A O 1
ATOM 3967 N N . THR A 1 499 ? 40.319 5.069 -19.778 1.00 46.19 499 THR A N 1
ATOM 3968 C CA . THR A 1 499 ? 40.300 5.155 -21.244 1.00 46.19 499 THR A CA 1
ATOM 3969 C C . THR A 1 499 ? 41.364 4.353 -21.991 1.00 46.19 499 THR A C 1
ATOM 3971 O O . THR A 1 499 ? 41.420 4.508 -23.205 1.00 46.19 499 THR A O 1
ATOM 3974 N N . ASP A 1 500 ? 42.183 3.513 -21.350 1.00 47.16 500 ASP A N 1
ATOM 3975 C CA . ASP A 1 500 ? 43.500 3.226 -21.944 1.00 47.16 500 ASP A CA 1
ATOM 3976 C C . ASP A 1 500 ? 43.844 1.801 -22.397 1.00 47.16 500 ASP A C 1
ATOM 3978 O O . ASP A 1 500 ? 44.910 1.651 -22.979 1.00 47.16 500 ASP A O 1
ATOM 3982 N N . GLN A 1 501 ? 43.007 0.764 -22.250 1.00 47.81 501 GLN A N 1
ATOM 3983 C CA . GLN A 1 501 ? 43.285 -0.544 -22.886 1.00 47.81 501 GLN A CA 1
ATOM 3984 C C . GLN A 1 501 ? 41.996 -1.262 -23.328 1.00 47.81 501 GLN A C 1
ATOM 3986 O O . GLN A 1 501 ? 41.009 -1.265 -22.600 1.00 47.81 501 GLN A O 1
ATOM 3991 N N . ASP A 1 502 ? 42.020 -1.807 -24.552 1.00 55.25 502 ASP A N 1
ATOM 3992 C CA . ASP A 1 502 ? 41.059 -2.729 -25.181 1.00 55.25 502 ASP A CA 1
ATOM 3993 C C . ASP A 1 502 ? 39.561 -2.427 -25.001 1.00 55.25 502 ASP A C 1
ATOM 3995 O O . ASP A 1 502 ? 38.808 -3.158 -24.359 1.00 55.25 502 ASP A O 1
ATOM 3999 N N . LYS A 1 503 ? 39.076 -1.376 -25.678 1.00 58.34 503 LYS A N 1
ATOM 4000 C CA . LYS A 1 503 ? 37.633 -1.126 -25.842 1.00 58.34 503 LYS A CA 1
ATOM 4001 C C . LYS A 1 503 ? 36.999 -2.183 -26.753 1.00 58.34 503 LYS A C 1
ATOM 4003 O O . LYS A 1 503 ? 36.747 -1.933 -27.923 1.00 58.34 503 LYS A O 1
ATOM 4008 N N . SER A 1 504 ? 36.723 -3.364 -26.214 1.00 76.75 504 SER A N 1
ATOM 4009 C CA . SER A 1 504 ? 36.160 -4.487 -26.972 1.00 76.75 504 SER A CA 1
ATOM 4010 C C . SER A 1 504 ? 34.633 -4.435 -27.114 1.00 76.75 504 SER A C 1
ATOM 4012 O O . SER A 1 504 ? 34.085 -5.124 -27.975 1.00 76.75 504 SER A O 1
ATOM 4014 N N . HIS A 1 505 ? 33.934 -3.608 -26.319 1.00 82.56 505 HIS A N 1
ATOM 4015 C CA . HIS A 1 505 ? 32.471 -3.641 -26.204 1.00 82.56 505 HIS A CA 1
ATOM 4016 C C . HIS A 1 505 ? 31.793 -2.275 -26.442 1.00 82.56 505 HIS A C 1
ATOM 4018 O O . HIS A 1 505 ? 32.088 -1.302 -25.748 1.00 82.56 505 HIS A O 1
ATOM 4024 N N . CYS A 1 506 ? 30.807 -2.221 -27.348 1.00 85.12 506 CYS A N 1
ATOM 4025 C CA . CYS A 1 506 ? 29.893 -1.084 -27.553 1.00 85.12 506 CYS A CA 1
ATOM 4026 C C . CYS A 1 506 ? 28.453 -1.381 -27.069 1.00 85.12 506 CYS A C 1
ATOM 4028 O O . CYS A 1 506 ? 27.909 -2.456 -27.332 1.00 85.12 506 CYS A O 1
ATOM 4030 N N . LEU A 1 507 ? 27.828 -0.450 -26.340 1.00 84.19 507 LEU A N 1
ATOM 4031 C CA . LEU A 1 507 ? 26.416 -0.529 -25.940 1.00 84.19 507 LEU A CA 1
ATOM 4032 C C . LEU A 1 507 ? 25.578 0.388 -26.836 1.00 84.19 507 LEU A C 1
ATOM 4034 O O . LEU A 1 507 ? 25.861 1.577 -26.931 1.00 84.19 507 LEU A O 1
ATOM 4038 N N . VAL A 1 508 ? 24.534 -0.147 -27.461 1.00 82.81 508 VAL A N 1
ATOM 4039 C CA . VAL A 1 508 ? 23.604 0.611 -28.306 1.00 82.81 508 VAL A CA 1
ATOM 4040 C C . VAL A 1 508 ? 22.226 0.588 -27.667 1.00 82.81 508 VAL A C 1
ATOM 4042 O O . VAL A 1 508 ? 21.699 -0.484 -27.364 1.00 82.81 508 VAL A O 1
ATOM 4045 N N . LEU A 1 509 ? 21.634 1.761 -27.474 1.00 82.88 509 LEU A N 1
ATOM 4046 C CA . LEU A 1 509 ? 20.276 1.902 -26.959 1.00 82.88 509 LEU A CA 1
ATOM 4047 C C . LEU A 1 509 ? 19.387 2.417 -28.084 1.00 82.88 509 LEU A C 1
ATOM 4049 O O . LEU A 1 509 ? 19.658 3.471 -28.655 1.00 82.88 509 LEU A O 1
ATOM 4053 N N . ILE A 1 510 ? 18.353 1.648 -28.426 1.00 81.38 510 ILE A N 1
ATOM 4054 C CA . ILE A 1 510 ? 17.361 2.049 -29.422 1.00 81.38 510 ILE A CA 1
ATOM 4055 C C . ILE A 1 510 ? 16.038 2.254 -28.702 1.00 81.38 510 ILE A C 1
ATOM 4057 O O . ILE A 1 510 ? 15.428 1.311 -28.196 1.00 81.38 510 ILE A O 1
ATOM 4061 N N . SER A 1 511 ? 15.593 3.506 -28.658 1.00 75.56 511 SER A N 1
ATOM 4062 C CA . SER A 1 511 ? 14.270 3.844 -28.142 1.00 75.56 511 SER A CA 1
ATOM 4063 C C . SER A 1 511 ? 13.159 3.305 -29.031 1.00 75.56 511 SER A C 1
ATOM 4065 O O . SER A 1 511 ? 13.340 3.049 -30.225 1.00 75.56 511 SER A O 1
ATOM 4067 N N . GLN A 1 512 ? 11.971 3.159 -28.450 1.00 71.06 512 GLN A N 1
ATOM 4068 C CA . GLN A 1 512 ? 10.806 2.800 -29.234 1.00 71.06 512 GLN A CA 1
ATOM 4069 C C . GLN A 1 512 ? 10.495 3.898 -30.261 1.00 71.06 512 GLN A C 1
ATOM 4071 O O . GLN A 1 512 ? 10.513 5.092 -29.966 1.00 71.06 512 GLN A O 1
ATOM 4076 N N . LEU A 1 513 ? 10.220 3.462 -31.484 1.00 69.56 513 LEU A N 1
ATOM 4077 C CA . LEU A 1 513 ? 9.815 4.313 -32.591 1.00 69.56 513 LEU A CA 1
ATOM 4078 C C . LEU A 1 513 ? 8.292 4.473 -32.564 1.00 69.56 513 LEU A C 1
ATOM 4080 O O . LEU A 1 513 ? 7.591 3.496 -32.289 1.00 69.56 513 LEU A O 1
ATOM 4084 N N . ASP A 1 514 ? 7.789 5.676 -32.864 1.00 64.62 514 ASP A N 1
ATOM 4085 C CA . ASP A 1 514 ? 6.345 5.912 -32.983 1.00 64.62 514 ASP A CA 1
ATOM 4086 C C . ASP A 1 514 ? 5.748 4.905 -33.979 1.00 64.62 514 ASP A C 1
ATOM 4088 O O . ASP A 1 514 ? 6.286 4.679 -35.066 1.00 64.62 514 ASP A O 1
ATOM 4092 N N . SER A 1 515 ? 4.627 4.299 -33.594 1.00 61.59 515 SER A N 1
ATOM 4093 C CA . SER A 1 515 ? 3.815 3.411 -34.428 1.00 61.59 515 SER A CA 1
ATOM 4094 C C . SER A 1 515 ? 3.445 4.011 -35.792 1.00 61.59 515 SER A C 1
ATOM 4096 O O . SER A 1 515 ? 3.174 3.271 -36.737 1.00 61.59 515 SER A O 1
ATOM 4098 N N . THR A 1 516 ? 3.465 5.342 -35.920 1.00 59.31 516 THR A N 1
ATOM 4099 C CA . THR A 1 516 ? 3.240 6.056 -37.183 1.00 59.31 516 THR A CA 1
ATOM 4100 C C . THR A 1 516 ? 4.422 5.982 -38.152 1.00 59.31 516 THR A C 1
ATOM 4102 O O . THR A 1 516 ? 4.264 6.307 -39.331 1.00 59.31 516 THR A O 1
ATOM 4105 N N . ILE A 1 517 ? 5.610 5.565 -37.698 1.00 62.31 517 ILE A N 1
ATOM 4106 C CA . ILE A 1 517 ? 6.769 5.344 -38.564 1.00 62.31 517 ILE A CA 1
ATOM 4107 C C . ILE A 1 517 ? 6.513 4.075 -39.375 1.00 62.31 517 ILE A C 1
ATOM 4109 O O . ILE A 1 517 ? 6.666 2.946 -38.903 1.00 62.31 517 ILE A O 1
ATOM 4113 N N . VAL A 1 518 ? 6.132 4.278 -40.637 1.00 58.19 518 VAL A N 1
ATOM 4114 C CA . VAL A 1 518 ? 5.974 3.201 -41.612 1.00 58.19 518 VAL A CA 1
ATOM 4115 C C . VAL A 1 518 ? 7.286 2.420 -41.685 1.00 58.19 518 VAL A C 1
ATOM 4117 O O . VAL A 1 518 ? 8.319 2.958 -42.079 1.00 58.19 518 VAL A O 1
ATOM 4120 N N . ASN A 1 519 ? 7.220 1.131 -41.342 1.00 75.00 519 ASN A N 1
ATOM 4121 C CA . ASN A 1 519 ? 8.322 0.173 -41.452 1.00 75.00 519 ASN A CA 1
ATOM 4122 C C . ASN A 1 519 ? 9.479 0.362 -40.442 1.00 75.00 519 ASN A C 1
ATOM 4124 O O . ASN A 1 519 ? 10.659 0.285 -40.797 1.00 75.00 519 ASN A O 1
ATOM 4128 N N . SER A 1 520 ? 9.137 0.558 -39.163 1.00 75.38 520 SER A N 1
ATOM 4129 C CA . SER A 1 520 ? 10.083 0.622 -38.033 1.00 75.38 520 SER A CA 1
ATOM 4130 C C . SER A 1 520 ? 11.100 -0.531 -38.002 1.00 75.38 520 SER A C 1
ATOM 4132 O O . SER A 1 520 ? 12.273 -0.308 -37.712 1.00 75.38 520 SER A O 1
ATOM 4134 N N . GLY A 1 521 ? 10.692 -1.748 -38.380 1.00 80.19 521 GLY A N 1
ATOM 4135 C CA . GLY A 1 521 ? 11.585 -2.907 -38.479 1.00 80.19 521 GLY A CA 1
ATOM 4136 C C . GLY A 1 521 ? 12.737 -2.699 -39.469 1.00 80.19 521 GLY A C 1
ATOM 4137 O O . GLY A 1 521 ? 13.897 -2.877 -39.101 1.00 80.19 521 GLY A O 1
ATOM 4138 N N . ASN A 1 522 ? 12.449 -2.257 -40.699 1.00 82.19 522 ASN A N 1
ATOM 4139 C CA . ASN A 1 522 ? 13.497 -1.988 -41.691 1.00 82.19 522 ASN A CA 1
ATOM 4140 C C . ASN A 1 522 ? 14.382 -0.805 -41.299 1.00 82.19 522 ASN A C 1
ATOM 4142 O O . ASN A 1 522 ? 15.577 -0.816 -41.598 1.00 82.19 522 ASN A O 1
ATOM 4146 N N . TYR A 1 523 ? 13.816 0.205 -40.633 1.00 82.81 523 TYR A N 1
ATOM 4147 C CA . TYR A 1 523 ? 14.609 1.306 -40.096 1.00 82.81 523 TYR A CA 1
ATOM 4148 C C . TYR A 1 523 ? 15.639 0.797 -39.082 1.00 82.81 523 TYR A C 1
ATOM 4150 O O . TYR A 1 523 ? 16.821 1.099 -39.224 1.00 82.81 523 TYR A O 1
ATOM 4158 N N . ILE A 1 524 ? 15.213 -0.029 -38.119 1.00 82.88 524 ILE A N 1
ATOM 4159 C CA . ILE A 1 524 ? 16.112 -0.619 -37.120 1.00 82.88 524 ILE A CA 1
ATOM 4160 C C . ILE A 1 524 ? 17.179 -1.475 -37.799 1.00 82.88 524 ILE A C 1
ATOM 4162 O O . ILE A 1 524 ? 18.353 -1.305 -37.501 1.00 82.88 524 ILE A O 1
ATOM 4166 N N . ILE A 1 525 ? 16.816 -2.329 -38.760 1.00 84.62 525 ILE A N 1
ATOM 4167 C CA . ILE A 1 525 ? 17.795 -3.147 -39.500 1.00 84.62 525 ILE A CA 1
ATOM 4168 C C . ILE A 1 525 ? 18.852 -2.263 -40.173 1.00 84.62 525 ILE A C 1
ATOM 4170 O O . ILE A 1 525 ? 20.045 -2.520 -40.036 1.00 84.62 525 ILE A O 1
ATOM 4174 N N . LYS A 1 526 ? 18.431 -1.198 -40.863 1.00 84.44 526 LYS A N 1
ATOM 4175 C CA . LYS A 1 526 ? 19.351 -0.279 -41.544 1.00 84.44 526 LYS A CA 1
ATOM 4176 C C . LYS A 1 526 ? 20.232 0.494 -40.560 1.00 84.44 526 LYS A C 1
ATOM 4178 O O . LYS A 1 526 ? 21.417 0.681 -40.821 1.00 84.44 526 LYS A O 1
ATOM 4183 N N . LEU A 1 527 ? 19.669 0.924 -39.432 1.00 84.00 527 LEU A N 1
ATOM 4184 C CA . LEU A 1 527 ? 20.410 1.584 -38.362 1.00 84.00 527 LEU A CA 1
ATOM 4185 C C . LEU A 1 527 ? 21.483 0.651 -37.788 1.00 84.00 527 LEU A C 1
ATOM 4187 O O . LEU A 1 527 ? 22.643 1.039 -37.684 1.00 84.00 527 LEU A O 1
ATOM 4191 N N . LEU A 1 528 ? 21.113 -0.593 -37.484 1.00 84.50 528 LEU A N 1
ATOM 4192 C CA . LEU A 1 528 ? 22.032 -1.602 -36.964 1.00 84.50 528 LEU A CA 1
ATOM 4193 C C . LEU A 1 528 ? 23.131 -1.950 -37.964 1.00 84.50 528 LEU A C 1
ATOM 4195 O O . LEU A 1 528 ? 24.295 -2.019 -37.580 1.00 84.50 528 LEU A O 1
ATOM 4199 N N . HIS A 1 529 ? 22.784 -2.097 -39.243 1.00 86.81 529 HIS A N 1
ATOM 4200 C CA . HIS A 1 529 ? 23.753 -2.286 -40.317 1.00 86.81 529 HIS A CA 1
ATOM 4201 C C . HIS A 1 529 ? 24.795 -1.163 -40.346 1.00 86.81 529 HIS A C 1
ATOM 4203 O O . HIS A 1 529 ? 25.992 -1.441 -40.380 1.00 86.81 529 HIS A O 1
ATOM 4209 N N . ASN A 1 530 ? 24.356 0.096 -40.293 1.00 86.31 530 ASN A N 1
ATOM 4210 C CA . ASN A 1 530 ? 25.266 1.239 -40.315 1.00 86.31 530 ASN A CA 1
ATOM 4211 C C . ASN A 1 530 ? 26.167 1.258 -39.074 1.00 86.31 530 ASN A C 1
ATOM 4213 O O . ASN A 1 530 ? 27.380 1.357 -39.208 1.00 86.31 530 ASN A O 1
ATOM 4217 N N . ILE A 1 531 ? 25.599 1.069 -37.876 1.00 85.00 531 ILE A N 1
ATOM 4218 C CA . ILE A 1 531 ? 26.376 1.044 -36.628 1.00 85.00 531 ILE A CA 1
ATOM 4219 C C . ILE A 1 531 ? 27.442 -0.055 -36.670 1.00 85.00 531 ILE A C 1
ATOM 4221 O O . ILE A 1 531 ? 28.594 0.201 -36.323 1.00 85.00 531 ILE A O 1
ATOM 4225 N N . LEU A 1 532 ? 27.081 -1.263 -37.105 1.00 87.81 532 LEU A N 1
ATOM 4226 C CA . LEU A 1 532 ? 28.017 -2.381 -37.201 1.00 87.81 532 LEU A CA 1
ATOM 4227 C C . LEU A 1 532 ? 29.089 -2.123 -38.266 1.00 87.81 532 LEU A C 1
ATOM 4229 O O . LEU A 1 532 ? 30.272 -2.293 -37.989 1.00 87.81 532 LEU A O 1
ATOM 4233 N N . THR A 1 533 ? 28.706 -1.653 -39.453 1.00 87.25 533 THR A N 1
ATOM 4234 C CA . THR A 1 533 ? 29.643 -1.374 -40.553 1.00 87.25 533 THR A CA 1
ATOM 4235 C C . THR A 1 533 ? 30.634 -0.274 -40.186 1.00 87.25 533 THR A C 1
ATOM 4237 O O . THR A 1 533 ? 31.829 -0.425 -40.427 1.00 87.25 533 THR A O 1
ATOM 4240 N N . ASP A 1 534 ? 30.185 0.783 -39.517 1.00 86.12 534 ASP A N 1
ATOM 4241 C CA . ASP A 1 534 ? 31.049 1.907 -39.153 1.00 86.12 534 ASP A CA 1
ATOM 4242 C C . ASP A 1 534 ? 31.997 1.566 -37.990 1.00 86.12 534 ASP A C 1
ATOM 4244 O O . ASP A 1 534 ? 33.065 2.164 -37.861 1.00 86.12 534 ASP A O 1
ATOM 4248 N N . ASN A 1 535 ? 31.633 0.593 -37.143 1.00 83.88 535 ASN A N 1
ATOM 4249 C CA . ASN A 1 535 ? 32.323 0.347 -35.873 1.00 83.88 535 ASN A CA 1
ATOM 4250 C C . ASN A 1 535 ? 32.925 -1.062 -35.707 1.00 83.88 535 ASN A C 1
ATOM 4252 O O . ASN A 1 535 ? 33.568 -1.313 -34.686 1.00 83.88 535 ASN A O 1
ATOM 4256 N N . HIS A 1 536 ? 32.780 -1.976 -36.674 1.00 86.69 536 HIS A N 1
ATOM 4257 C CA . HIS A 1 536 ? 33.274 -3.361 -36.556 1.00 86.69 536 HIS A CA 1
ATOM 4258 C C . HIS A 1 536 ? 34.788 -3.470 -36.327 1.00 86.69 536 HIS A C 1
ATOM 4260 O O . HIS A 1 536 ? 35.242 -4.375 -35.637 1.00 86.69 536 HIS A O 1
ATOM 4266 N N . ASN A 1 537 ? 35.578 -2.532 -36.858 1.00 85.38 537 ASN A N 1
ATOM 4267 C CA . ASN A 1 537 ? 37.030 -2.507 -36.641 1.00 85.38 537 ASN A CA 1
ATOM 4268 C C . ASN A 1 537 ? 37.423 -2.008 -35.242 1.00 85.38 537 ASN A C 1
ATOM 4270 O O . ASN A 1 537 ? 38.567 -2.176 -34.826 1.00 85.38 537 ASN A O 1
ATOM 4274 N N . LYS A 1 538 ? 36.492 -1.359 -34.534 1.00 83.62 538 LYS A N 1
ATOM 4275 C CA . LYS A 1 538 ? 36.727 -0.732 -33.231 1.00 83.62 538 LYS A CA 1
ATOM 4276 C C . LYS A 1 538 ? 36.261 -1.610 -32.071 1.00 83.62 538 LYS A C 1
ATOM 4278 O O . LYS A 1 538 ? 36.888 -1.570 -31.021 1.00 83.62 538 LYS A O 1
ATOM 4283 N N . TYR A 1 539 ? 35.204 -2.404 -32.258 1.00 85.19 539 TYR A N 1
ATOM 4284 C CA . TYR A 1 539 ? 34.632 -3.256 -31.211 1.00 85.19 539 TYR A CA 1
ATOM 4285 C C . TYR A 1 539 ? 34.433 -4.685 -31.703 1.00 85.19 539 TYR A C 1
ATOM 4287 O O . TYR A 1 539 ? 33.863 -4.910 -32.766 1.00 85.19 539 TYR A O 1
ATOM 4295 N N . SER A 1 540 ? 34.826 -5.660 -30.885 1.00 86.56 540 SER A N 1
ATOM 4296 C CA . SER A 1 540 ? 34.567 -7.080 -31.148 1.00 86.56 540 SER A CA 1
ATOM 4297 C C . SER A 1 540 ? 33.197 -7.537 -30.637 1.00 86.56 540 SER A C 1
ATOM 4299 O O . SER A 1 540 ? 32.712 -8.601 -31.031 1.00 86.56 540 SER A O 1
ATOM 4301 N N . LYS A 1 541 ? 32.551 -6.741 -29.776 1.00 88.38 541 LYS A N 1
ATOM 4302 C CA . LYS A 1 541 ? 31.254 -7.041 -29.173 1.00 88.38 541 LYS A CA 1
ATOM 4303 C C . LYS A 1 541 ? 30.330 -5.823 -29.135 1.00 88.38 541 LYS A C 1
ATOM 4305 O O . LYS A 1 541 ? 30.738 -4.721 -28.781 1.00 88.38 541 LYS A O 1
ATOM 4310 N N . PHE A 1 542 ? 29.052 -6.053 -29.412 1.00 89.25 542 PHE A N 1
ATOM 4311 C CA . PHE A 1 542 ? 27.975 -5.081 -29.262 1.00 89.25 542 PHE A CA 1
ATOM 4312 C C . PHE A 1 542 ? 26.879 -5.656 -28.361 1.00 89.25 542 PHE A C 1
ATOM 4314 O O . PHE A 1 542 ? 26.518 -6.824 -28.490 1.00 89.25 542 PHE A O 1
ATOM 4321 N N . SER A 1 543 ? 26.329 -4.849 -27.456 1.00 88.75 543 SER A N 1
ATOM 4322 C CA . SER A 1 543 ? 25.062 -5.144 -26.774 1.00 88.75 543 SER A CA 1
ATOM 4323 C C . SER A 1 543 ? 24.047 -4.107 -27.206 1.00 88.75 543 SER A C 1
ATOM 4325 O O . SER A 1 543 ? 24.297 -2.921 -27.044 1.00 88.75 543 SER A O 1
ATOM 4327 N N . MET A 1 544 ? 22.923 -4.542 -27.756 1.00 89.31 544 MET A N 1
ATOM 4328 C CA . MET A 1 544 ? 21.923 -3.648 -28.327 1.00 89.31 544 MET A CA 1
ATOM 4329 C C . MET A 1 544 ? 20.593 -3.857 -27.618 1.00 89.31 544 MET A C 1
ATOM 4331 O O . MET A 1 544 ? 20.052 -4.959 -27.666 1.00 89.31 544 MET A O 1
ATOM 4335 N N . VAL A 1 545 ? 20.075 -2.824 -26.957 1.00 89.00 545 VAL A N 1
ATOM 4336 C CA . VAL A 1 545 ? 18.744 -2.852 -26.339 1.00 89.00 545 VAL A CA 1
ATOM 4337 C C . VAL A 1 545 ? 17.729 -2.453 -27.405 1.00 89.00 545 VAL A C 1
ATOM 4339 O O . VAL A 1 545 ? 17.755 -1.319 -27.882 1.00 89.00 545 VAL A O 1
ATOM 4342 N N . LEU A 1 546 ? 16.878 -3.396 -27.811 1.00 88.69 546 LEU A N 1
ATOM 4343 C CA . LEU A 1 546 ? 15.934 -3.236 -28.917 1.00 88.69 546 LEU A CA 1
ATOM 4344 C C . LEU A 1 546 ? 14.485 -3.344 -28.419 1.00 88.69 546 LEU A C 1
ATOM 4346 O O . LEU A 1 546 ? 14.185 -4.260 -27.647 1.00 88.69 546 LEU A O 1
ATOM 4350 N N . PRO A 1 547 ? 13.570 -2.479 -28.889 1.00 86.19 547 PRO A N 1
ATOM 4351 C CA . PRO A 1 547 ? 12.146 -2.603 -28.603 1.00 86.19 547 PRO A CA 1
ATOM 4352 C C . PRO A 1 547 ? 11.533 -3.789 -29.368 1.00 86.19 547 PRO A C 1
ATOM 4354 O O . PRO A 1 547 ? 11.885 -4.069 -30.518 1.00 86.19 547 PRO A O 1
ATOM 4357 N N . VAL A 1 548 ? 10.588 -4.485 -28.738 1.00 85.38 548 VAL A N 1
ATOM 4358 C CA . VAL A 1 548 ? 9.876 -5.634 -29.314 1.00 85.38 548 VAL A CA 1
ATOM 4359 C C . VAL A 1 548 ? 8.528 -5.181 -29.866 1.00 85.38 548 VAL A C 1
ATOM 4361 O O . VAL A 1 548 ? 7.607 -4.893 -29.112 1.00 85.38 548 VAL A O 1
ATOM 4364 N N . PHE A 1 549 ? 8.389 -5.159 -31.195 1.00 75.88 549 PHE A N 1
ATOM 4365 C CA . PHE A 1 549 ? 7.108 -4.856 -31.859 1.00 75.88 549 PHE A CA 1
ATOM 4366 C C . PHE A 1 549 ? 6.284 -6.121 -32.138 1.00 75.88 549 PHE A C 1
ATOM 4368 O O . PHE A 1 549 ? 5.060 -6.115 -32.044 1.00 75.88 549 PHE A O 1
ATOM 4375 N N . SER A 1 550 ? 6.959 -7.215 -32.506 1.00 75.81 550 SER A N 1
ATOM 4376 C CA . SER A 1 550 ? 6.387 -8.552 -32.701 1.00 75.81 550 SER A CA 1
ATOM 4377 C C . SER A 1 550 ? 7.496 -9.614 -32.685 1.00 75.81 550 SER A C 1
ATOM 4379 O O . SER A 1 550 ? 8.636 -9.318 -33.047 1.00 75.81 550 SER A O 1
ATOM 4381 N N . LEU A 1 551 ? 7.172 -10.869 -32.336 1.00 67.88 551 LEU A N 1
ATOM 4382 C CA . LEU A 1 551 ? 8.142 -11.981 -32.351 1.00 67.88 551 LEU A CA 1
ATOM 4383 C C . LEU A 1 551 ? 8.803 -12.130 -33.729 1.00 67.88 551 LEU A C 1
ATOM 4385 O O . LEU A 1 551 ? 10.024 -12.237 -33.836 1.00 67.88 551 LEU A O 1
ATOM 4389 N N . GLN A 1 552 ? 7.980 -12.102 -34.782 1.00 73.19 552 GLN A N 1
ATOM 4390 C CA . GLN A 1 552 ? 8.446 -12.293 -36.148 1.00 73.19 552 GLN A CA 1
ATOM 4391 C C . GLN A 1 552 ? 9.364 -11.149 -36.572 1.00 73.19 552 GLN A C 1
ATOM 4393 O O . GLN A 1 552 ? 10.424 -11.405 -37.125 1.00 73.19 552 GLN A O 1
ATOM 4398 N N . SER A 1 553 ? 9.015 -9.894 -36.264 1.00 73.25 553 SER A N 1
ATOM 4399 C CA . SER A 1 553 ? 9.897 -8.764 -36.571 1.00 73.25 553 SER A CA 1
ATOM 4400 C C . SER A 1 553 ? 11.222 -8.858 -35.823 1.00 73.25 553 SER A C 1
ATOM 4402 O O . SER A 1 553 ? 12.251 -8.546 -36.403 1.00 73.25 553 SER A O 1
ATOM 4404 N N . THR A 1 554 ? 11.222 -9.318 -34.572 1.00 74.81 554 THR A N 1
ATOM 4405 C CA . THR A 1 554 ? 12.441 -9.412 -33.761 1.00 74.81 554 THR A CA 1
ATOM 4406 C C . THR A 1 554 ? 13.391 -10.496 -34.268 1.00 74.81 554 THR A C 1
ATOM 4408 O O . THR A 1 554 ? 14.579 -10.227 -34.440 1.00 74.81 554 THR A O 1
ATOM 4411 N N . PHE A 1 555 ? 12.889 -11.694 -34.584 1.00 76.38 555 PHE A N 1
ATOM 4412 C CA . PHE A 1 555 ? 13.720 -12.725 -35.215 1.00 76.38 555 PHE A CA 1
ATOM 4413 C C . PHE A 1 555 ? 14.170 -12.319 -36.615 1.00 76.38 555 PHE A C 1
ATOM 4415 O O . PHE A 1 555 ? 15.342 -12.491 -36.940 1.00 76.38 555 PHE A O 1
ATOM 4422 N N . ASN A 1 556 ? 13.285 -11.696 -37.400 1.00 81.50 556 ASN A N 1
ATOM 4423 C CA . ASN A 1 556 ? 13.652 -11.165 -38.707 1.00 81.50 556 ASN A CA 1
ATOM 4424 C C . ASN A 1 556 ? 14.757 -10.110 -38.578 1.00 81.50 556 ASN A C 1
ATOM 4426 O O . ASN A 1 556 ? 15.662 -10.103 -39.397 1.00 81.50 556 ASN A O 1
ATOM 4430 N N . ILE A 1 557 ? 14.730 -9.235 -37.565 1.00 79.44 557 ILE A N 1
ATOM 4431 C CA . ILE A 1 557 ? 15.818 -8.278 -37.313 1.00 79.44 557 ILE A CA 1
ATOM 4432 C C . ILE A 1 557 ? 17.134 -9.036 -37.103 1.00 79.44 557 ILE A C 1
ATOM 4434 O O . ILE A 1 557 ? 18.124 -8.699 -37.738 1.00 79.44 557 ILE A O 1
ATOM 4438 N N . VAL A 1 558 ? 17.148 -10.091 -36.286 1.00 77.44 558 VAL A N 1
ATOM 4439 C CA . VAL A 1 558 ? 18.373 -10.855 -35.997 1.00 77.44 558 VAL A CA 1
ATOM 4440 C C . VAL A 1 558 ? 18.895 -11.643 -37.197 1.00 77.44 558 VAL A C 1
ATOM 4442 O O . VAL A 1 558 ? 20.099 -11.627 -37.453 1.00 77.44 558 VAL A O 1
ATOM 4445 N N . GLU A 1 559 ? 18.025 -12.311 -37.953 1.00 84.31 559 GLU A N 1
ATOM 4446 C CA . GLU A 1 559 ? 18.428 -12.987 -39.190 1.00 84.31 559 GLU A CA 1
ATOM 4447 C C . GLU A 1 559 ? 18.900 -11.989 -40.247 1.00 84.31 559 GLU A C 1
ATOM 4449 O O . GLU A 1 559 ? 19.928 -12.208 -40.884 1.00 84.31 559 GLU A O 1
ATOM 4454 N N . ASN A 1 560 ? 18.209 -10.858 -40.390 1.00 84.75 560 ASN A N 1
ATOM 4455 C CA . ASN A 1 560 ? 18.615 -9.820 -41.328 1.00 84.75 560 ASN A CA 1
ATOM 4456 C C . ASN A 1 560 ? 19.950 -9.195 -40.930 1.00 84.75 560 ASN A C 1
ATOM 4458 O O . ASN A 1 560 ? 20.771 -8.989 -41.807 1.00 84.75 560 ASN A O 1
ATOM 4462 N N . ILE A 1 561 ? 20.232 -8.974 -39.641 1.00 81.31 561 ILE A N 1
ATOM 4463 C CA . ILE A 1 561 ? 21.555 -8.503 -39.200 1.00 81.31 561 ILE A CA 1
ATOM 4464 C C . ILE A 1 561 ? 22.655 -9.449 -39.682 1.00 81.31 561 ILE A C 1
ATOM 4466 O O . ILE A 1 561 ? 23.637 -8.972 -40.240 1.00 81.31 561 ILE A O 1
ATOM 4470 N N . LYS A 1 562 ? 22.483 -10.770 -39.519 1.00 86.06 562 LYS A N 1
ATOM 4471 C CA . LYS A 1 562 ? 23.460 -11.764 -40.001 1.00 86.06 562 LYS A CA 1
ATOM 4472 C C . LYS A 1 562 ? 23.662 -11.698 -41.514 1.00 86.06 562 LYS A C 1
ATOM 4474 O O . LYS A 1 562 ? 24.771 -11.913 -41.978 1.00 86.06 562 LYS A O 1
ATOM 4479 N N . ASN A 1 563 ? 22.600 -11.406 -42.262 1.00 86.69 563 ASN A N 1
ATOM 4480 C CA . ASN A 1 563 ? 22.632 -11.339 -43.723 1.00 86.69 563 ASN A CA 1
ATOM 4481 C C . ASN A 1 563 ? 23.079 -9.974 -44.269 1.00 86.69 563 ASN A C 1
ATOM 4483 O O . ASN A 1 563 ? 23.404 -9.874 -45.448 1.00 86.69 563 ASN A O 1
ATOM 4487 N N . CYS A 1 564 ? 23.025 -8.916 -43.459 1.00 79.56 564 CYS A N 1
ATOM 4488 C CA . CYS A 1 564 ? 23.299 -7.554 -43.905 1.00 79.56 564 CYS A CA 1
ATOM 4489 C C . CYS A 1 564 ? 24.774 -7.163 -43.786 1.00 79.56 564 CYS A C 1
ATOM 4491 O O . CYS A 1 564 ? 25.154 -6.182 -44.407 1.00 79.56 564 CYS A O 1
ATOM 4493 N N . VAL A 1 565 ? 25.588 -7.871 -43.002 1.00 85.75 565 VAL A N 1
ATOM 4494 C CA . VAL A 1 565 ? 27.002 -7.521 -42.793 1.00 85.75 565 VAL A CA 1
ATOM 4495 C C . VAL A 1 565 ? 27.936 -8.472 -43.542 1.00 85.75 565 VAL A C 1
ATOM 4497 O O . VAL A 1 565 ? 27.700 -9.675 -43.585 1.00 85.75 565 VAL A O 1
ATOM 4500 N N . ASP A 1 566 ? 29.034 -7.941 -44.082 1.00 88.88 566 ASP A N 1
ATOM 4501 C CA . ASP A 1 566 ? 30.034 -8.703 -44.855 1.00 88.88 566 ASP A CA 1
ATOM 4502 C C . ASP A 1 566 ? 31.028 -9.495 -43.974 1.00 88.88 566 ASP A C 1
ATOM 4504 O O . ASP A 1 566 ? 32.098 -9.907 -44.427 1.00 88.88 566 ASP A O 1
ATOM 4508 N N . PHE A 1 567 ? 30.716 -9.688 -42.692 1.00 87.31 567 PHE A N 1
ATOM 4509 C CA . PHE A 1 567 ? 31.581 -10.358 -41.724 1.00 87.31 567 PHE A CA 1
ATOM 4510 C C . PHE A 1 567 ? 30.791 -11.306 -40.824 1.00 87.31 567 PHE A C 1
ATOM 4512 O O . PHE A 1 567 ? 29.620 -11.087 -40.523 1.00 87.31 567 PHE A O 1
ATOM 4519 N N . ASP A 1 568 ? 31.457 -12.360 -40.354 1.00 90.31 568 ASP A N 1
ATOM 4520 C CA . ASP A 1 568 ? 30.810 -13.371 -39.526 1.00 90.31 568 ASP A CA 1
ATOM 4521 C C . ASP A 1 568 ? 30.438 -12.804 -38.152 1.00 90.31 568 ASP A C 1
ATOM 4523 O O . ASP A 1 568 ? 31.299 -12.379 -37.369 1.00 90.31 568 ASP A O 1
ATOM 4527 N N . VAL A 1 569 ? 29.139 -12.851 -37.850 1.00 91.69 569 VAL A N 1
ATOM 4528 C CA . VAL A 1 569 ? 28.571 -12.425 -36.571 1.00 91.69 569 VAL A CA 1
ATOM 4529 C C . VAL A 1 569 ? 27.802 -13.547 -35.885 1.00 91.69 569 VAL A C 1
ATOM 4531 O O . VAL A 1 569 ? 26.969 -14.237 -36.476 1.00 91.69 569 VAL A O 1
ATOM 4534 N N . THR A 1 570 ? 28.019 -13.686 -34.580 1.00 90.25 570 THR A N 1
ATOM 4535 C CA . THR A 1 570 ? 27.162 -14.501 -33.712 1.00 90.25 570 THR A CA 1
ATOM 4536 C C . THR A 1 570 ? 26.235 -13.591 -32.925 1.00 90.25 570 THR A C 1
ATOM 4538 O O . THR A 1 570 ? 26.705 -12.629 -32.321 1.00 90.25 570 THR A O 1
ATOM 4541 N N . VAL A 1 571 ? 24.939 -13.904 -32.908 1.00 90.25 571 VAL A N 1
ATOM 4542 C CA . VAL A 1 571 ? 23.929 -13.120 -32.185 1.00 90.25 571 VAL A CA 1
ATOM 4543 C C . VAL A 1 571 ? 23.295 -13.979 -31.096 1.00 90.25 571 VAL A C 1
ATOM 4545 O O . VAL A 1 571 ? 22.807 -15.071 -31.390 1.00 90.25 571 VAL A O 1
ATOM 4548 N N . ALA A 1 572 ? 23.283 -13.476 -29.863 1.00 89.38 572 ALA A N 1
ATOM 4549 C CA . ALA A 1 572 ? 22.546 -14.031 -28.732 1.00 89.38 572 ALA A CA 1
ATOM 4550 C C . ALA A 1 572 ? 21.479 -13.029 -28.276 1.00 89.38 572 ALA A C 1
ATOM 4552 O O . ALA A 1 572 ? 21.748 -11.833 -28.202 1.00 89.38 572 ALA A O 1
ATOM 4553 N N . ILE A 1 573 ? 20.270 -13.507 -27.981 1.00 90.56 573 ILE A N 1
ATOM 4554 C CA . ILE A 1 573 ? 19.147 -12.655 -27.577 1.00 90.56 573 ILE A CA 1
ATOM 4555 C C . ILE A 1 573 ? 18.793 -12.946 -26.122 1.00 90.56 573 ILE A C 1
ATOM 4557 O O . ILE A 1 573 ? 18.704 -14.107 -25.712 1.00 90.56 573 ILE A O 1
ATOM 4561 N N . TYR A 1 574 ? 18.551 -11.883 -25.365 1.00 90.94 574 TYR A N 1
ATOM 4562 C CA . TYR A 1 574 ? 18.153 -11.946 -23.969 1.00 90.94 574 TYR A CA 1
ATOM 4563 C C . TYR A 1 574 ? 16.932 -11.063 -23.700 1.00 90.94 574 TYR A C 1
ATOM 4565 O O . TYR A 1 574 ? 16.764 -10.034 -24.347 1.00 90.94 574 TYR A O 1
ATOM 4573 N N . SER A 1 575 ? 16.113 -11.417 -22.715 1.00 91.06 575 SER A N 1
ATOM 4574 C CA . SER A 1 575 ? 15.027 -10.569 -22.190 1.00 91.06 575 SER A CA 1
ATOM 4575 C C . SER A 1 575 ? 15.063 -10.515 -20.662 1.00 91.06 575 SER A C 1
ATOM 4577 O O . SER A 1 575 ? 15.675 -11.380 -20.030 1.00 91.06 575 SER A O 1
ATOM 4579 N N . ALA A 1 576 ? 14.423 -9.518 -20.038 1.00 88.69 576 ALA A N 1
ATOM 4580 C CA . ALA A 1 576 ? 14.354 -9.470 -18.571 1.00 88.69 576 ALA A CA 1
ATOM 4581 C C . ALA A 1 576 ? 13.467 -10.587 -18.009 1.00 88.69 576 ALA A C 1
ATOM 4583 O O . ALA A 1 576 ? 13.749 -11.137 -16.944 1.00 88.69 576 ALA A O 1
ATOM 4584 N N . TYR A 1 577 ? 12.417 -10.938 -18.752 1.00 86.44 577 TYR A N 1
ATOM 4585 C CA . TYR A 1 577 ? 11.422 -11.927 -18.356 1.00 86.44 577 TYR A CA 1
ATOM 4586 C C . TYR A 1 577 ? 11.405 -13.122 -19.306 1.00 86.44 577 TYR A C 1
ATOM 4588 O O . TYR A 1 577 ? 11.870 -13.042 -20.444 1.00 86.44 577 TYR A O 1
ATOM 4596 N N . ASN A 1 578 ? 10.848 -14.245 -18.848 1.00 85.44 578 ASN A N 1
ATOM 4597 C CA . ASN A 1 578 ? 10.606 -15.395 -19.713 1.00 85.44 578 ASN A CA 1
ATOM 4598 C C . ASN A 1 578 ? 9.411 -15.088 -20.649 1.00 85.44 578 ASN A C 1
ATOM 4600 O O . ASN A 1 578 ? 8.283 -15.013 -20.149 1.00 85.44 578 ASN A O 1
ATOM 4604 N N . PRO A 1 579 ? 9.620 -14.984 -21.976 1.00 83.12 579 PRO A N 1
ATOM 4605 C CA . PRO A 1 579 ? 8.586 -14.597 -22.945 1.00 83.12 579 PRO A CA 1
ATOM 4606 C C . PRO A 1 579 ? 7.447 -15.625 -23.097 1.00 83.12 579 PRO A C 1
ATOM 4608 O O . PRO A 1 579 ? 6.368 -15.305 -23.605 1.00 83.12 579 PRO A O 1
ATOM 4611 N N . GLU A 1 580 ? 7.649 -16.864 -22.637 1.00 81.38 580 GLU A N 1
ATOM 4612 C CA . GLU A 1 580 ? 6.600 -17.890 -22.587 1.00 81.38 580 GLU A CA 1
ATOM 4613 C C . GLU A 1 580 ? 5.659 -17.696 -21.394 1.00 81.38 580 GLU A C 1
ATOM 4615 O O . GLU A 1 580 ? 4.550 -18.232 -21.369 1.00 81.38 580 GLU A O 1
ATOM 4620 N N . LYS A 1 581 ? 6.099 -16.964 -20.367 1.00 78.12 581 LYS A N 1
ATOM 4621 C CA . LYS A 1 581 ? 5.345 -16.760 -19.124 1.00 78.12 581 LYS A CA 1
ATOM 4622 C C . LYS A 1 581 ? 4.796 -15.347 -19.004 1.00 78.12 581 LYS A C 1
ATOM 4624 O O . LYS A 1 581 ? 3.710 -15.182 -18.457 1.00 78.12 581 LYS A O 1
ATOM 4629 N N . GLN A 1 582 ? 5.527 -14.369 -19.520 1.00 80.19 582 GLN A N 1
ATOM 4630 C CA . GLN A 1 582 ? 5.256 -12.951 -19.354 1.00 80.19 582 GLN A CA 1
ATOM 4631 C C . GLN A 1 582 ? 5.512 -12.212 -20.668 1.00 80.19 582 GLN A C 1
ATOM 4633 O O . GLN A 1 582 ? 6.353 -12.617 -21.467 1.00 80.19 582 GLN A O 1
ATOM 4638 N N . SER A 1 583 ? 4.763 -11.140 -20.894 1.00 82.38 583 SER A N 1
ATOM 4639 C CA . SER A 1 583 ? 5.005 -10.207 -21.988 1.00 82.38 583 SER A CA 1
ATOM 4640 C C . SER A 1 583 ? 6.309 -9.444 -21.783 1.00 82.38 583 SER A C 1
ATOM 4642 O O . SER A 1 583 ? 6.676 -9.110 -20.660 1.00 82.38 583 SER A O 1
ATOM 4644 N N . ILE A 1 584 ? 6.992 -9.159 -22.888 1.00 86.88 584 ILE A N 1
ATOM 4645 C CA . ILE A 1 584 ? 8.212 -8.354 -22.910 1.00 86.88 584 ILE A CA 1
ATOM 4646 C C . ILE A 1 584 ? 8.043 -7.180 -23.876 1.00 86.88 584 ILE A C 1
ATOM 4648 O O . ILE A 1 584 ? 7.303 -7.275 -24.859 1.00 86.88 584 ILE A O 1
ATOM 4652 N N . SER A 1 585 ? 8.734 -6.092 -23.571 1.00 87.50 585 SER A N 1
ATOM 4653 C CA . SER A 1 585 ? 8.791 -4.825 -24.302 1.00 87.50 585 SER A CA 1
ATOM 4654 C C . SER A 1 585 ? 10.175 -4.590 -24.914 1.00 87.50 585 SER A C 1
ATOM 4656 O O . SER A 1 585 ? 10.269 -3.970 -25.972 1.00 87.50 585 SER A O 1
ATOM 4658 N N . TYR A 1 586 ? 11.240 -5.110 -24.292 1.00 89.00 586 TYR A N 1
ATOM 4659 C CA . TYR A 1 586 ? 12.617 -4.971 -24.771 1.00 89.00 586 TYR A CA 1
ATOM 4660 C C . TYR A 1 586 ? 13.382 -6.294 -24.768 1.00 89.00 586 TYR A C 1
ATOM 4662 O O . TYR A 1 586 ? 13.152 -7.190 -23.960 1.00 89.00 586 TYR A O 1
ATOM 4670 N N . ILE A 1 587 ? 14.353 -6.389 -25.669 1.00 91.38 587 ILE A N 1
ATOM 4671 C CA . ILE A 1 587 ? 15.367 -7.442 -25.670 1.00 91.38 587 ILE A CA 1
ATOM 4672 C C . ILE A 1 587 ? 16.763 -6.831 -25.703 1.00 91.38 587 ILE A C 1
ATOM 4674 O O . ILE A 1 587 ? 16.952 -5.689 -26.115 1.00 91.38 587 ILE A O 1
ATOM 4678 N N . VAL A 1 588 ? 17.758 -7.628 -25.333 1.00 91.25 588 VAL A N 1
ATOM 4679 C CA . VAL A 1 588 ? 19.166 -7.360 -25.613 1.00 91.25 588 VAL A CA 1
ATOM 4680 C C . VAL A 1 588 ? 19.626 -8.315 -26.699 1.00 91.25 588 VAL A C 1
ATOM 4682 O O . VAL A 1 588 ? 19.624 -9.524 -26.487 1.00 91.25 588 VAL A O 1
ATOM 4685 N N . ALA A 1 589 ? 20.059 -7.785 -27.837 1.00 90.94 589 ALA A N 1
ATOM 4686 C CA . ALA A 1 589 ? 20.829 -8.533 -28.819 1.00 90.94 589 ALA A CA 1
ATOM 4687 C C . ALA A 1 589 ? 22.323 -8.324 -28.535 1.00 90.94 589 ALA A C 1
ATOM 4689 O O . ALA A 1 589 ? 22.849 -7.223 -28.693 1.00 90.94 589 ALA A O 1
ATOM 4690 N N . GLU A 1 590 ? 23.018 -9.368 -28.090 1.00 90.69 590 GLU A N 1
ATOM 4691 C CA . GLU A 1 590 ? 24.477 -9.376 -28.072 1.00 90.69 590 GLU A CA 1
ATOM 4692 C C . GLU A 1 590 ? 25.009 -9.894 -29.399 1.00 90.69 590 GLU A C 1
ATOM 4694 O O . GLU A 1 590 ? 24.739 -11.031 -29.778 1.00 90.69 590 GLU A O 1
ATOM 4699 N N . ILE A 1 591 ? 25.806 -9.073 -30.070 1.00 91.38 591 ILE A N 1
ATOM 4700 C CA . ILE A 1 591 ? 26.446 -9.397 -31.337 1.00 91.38 591 ILE A CA 1
ATOM 4701 C C . ILE A 1 591 ? 27.943 -9.501 -31.079 1.00 91.38 591 ILE A C 1
ATOM 4703 O O . ILE A 1 591 ? 28.543 -8.564 -30.555 1.00 91.38 591 ILE A O 1
ATOM 4707 N N . MET A 1 592 ? 28.549 -10.630 -31.430 1.00 91.25 592 MET A N 1
ATOM 4708 C CA . MET A 1 592 ? 30.003 -10.787 -31.409 1.00 91.25 592 MET A CA 1
ATOM 4709 C C . MET A 1 592 ? 30.518 -10.957 -32.828 1.00 91.25 592 MET A C 1
ATOM 4711 O O . MET A 1 592 ? 29.969 -11.754 -33.590 1.00 91.25 592 MET A O 1
ATOM 4715 N N . ILE A 1 593 ? 31.565 -10.209 -33.156 1.00 90.94 593 ILE A N 1
ATOM 4716 C CA . ILE A 1 593 ? 32.220 -10.227 -34.460 1.00 90.94 593 ILE A CA 1
ATOM 4717 C C . ILE A 1 593 ? 33.395 -11.195 -34.375 1.00 90.94 593 ILE A C 1
ATOM 4719 O O . ILE A 1 593 ? 34.303 -11.026 -33.557 1.00 90.94 593 ILE A O 1
ATOM 4723 N N . SER A 1 594 ? 33.383 -12.235 -35.205 1.00 88.00 594 SER A N 1
ATOM 4724 C CA . SER A 1 594 ? 34.516 -13.155 -35.302 1.00 88.00 594 SER A CA 1
ATOM 4725 C C . SER A 1 594 ? 35.629 -12.518 -36.132 1.00 88.00 594 SER A C 1
ATOM 4727 O O . SER A 1 594 ? 35.521 -12.409 -37.350 1.00 88.00 594 SER A O 1
ATOM 4729 N N . ASN A 1 595 ? 36.731 -12.134 -35.485 1.00 70.25 595 ASN A N 1
ATOM 4730 C CA . ASN A 1 595 ? 37.935 -11.654 -36.168 1.00 70.25 595 ASN A CA 1
ATOM 4731 C C . ASN A 1 595 ? 38.641 -12.803 -36.909 1.00 70.25 595 ASN A C 1
ATOM 4733 O O . ASN A 1 595 ? 39.642 -13.340 -36.439 1.00 70.25 595 ASN A O 1
ATOM 4737 N N . GLN A 1 596 ? 38.141 -13.189 -38.084 1.00 59.41 596 GLN A N 1
ATOM 4738 C CA . GLN A 1 596 ? 38.827 -14.159 -38.949 1.00 59.41 596 GLN A CA 1
ATOM 4739 C C . GLN A 1 596 ? 40.000 -13.536 -39.729 1.00 59.41 596 GLN A C 1
ATOM 4741 O O . GLN A 1 596 ? 40.887 -14.257 -40.191 1.00 59.41 596 GLN A O 1
ATOM 4746 N N . SER A 1 597 ? 40.074 -12.203 -39.833 1.00 54.44 597 SER A N 1
ATOM 4747 C CA . SER A 1 597 ? 41.139 -11.514 -40.581 1.00 54.44 597 SER A CA 1
ATOM 4748 C C . SER A 1 597 ? 42.531 -11.669 -39.951 1.00 54.44 597 SER A C 1
ATOM 4750 O O . SER A 1 597 ? 43.523 -11.725 -40.676 1.00 54.44 597 SER A O 1
ATOM 4752 N N . ALA A 1 598 ? 42.625 -11.853 -38.629 1.00 51.09 598 ALA A N 1
ATOM 4753 C CA . ALA A 1 598 ? 43.906 -12.096 -37.962 1.00 51.09 598 ALA A CA 1
ATOM 4754 C C . ALA A 1 598 ? 44.502 -13.478 -38.302 1.00 51.09 598 ALA A C 1
ATOM 4756 O O . ALA A 1 598 ? 45.721 -13.623 -38.369 1.00 51.09 598 ALA A O 1
ATOM 4757 N N . ALA A 1 599 ? 43.665 -14.486 -38.574 1.00 47.03 599 ALA A N 1
ATOM 4758 C CA . ALA A 1 599 ? 44.131 -15.833 -38.905 1.00 47.03 599 ALA A CA 1
ATOM 4759 C C . ALA A 1 599 ? 44.639 -15.942 -40.355 1.00 47.03 599 ALA A C 1
ATOM 4761 O O . ALA A 1 599 ? 45.638 -16.615 -40.611 1.00 47.03 599 ALA A O 1
ATOM 4762 N N . ASN A 1 600 ? 44.017 -15.225 -41.297 1.00 46.03 600 ASN A N 1
ATOM 4763 C CA . ASN A 1 600 ? 44.426 -15.262 -42.705 1.00 46.03 600 ASN A CA 1
ATOM 4764 C C . ASN A 1 600 ? 45.678 -14.413 -42.994 1.00 46.03 600 ASN A C 1
ATOM 4766 O O . ASN A 1 600 ? 46.473 -14.789 -43.854 1.00 46.03 600 ASN A O 1
ATOM 4770 N N . SER A 1 601 ? 45.939 -13.339 -42.237 1.00 45.53 601 SER A N 1
ATOM 4771 C CA . SER A 1 601 ? 47.208 -12.593 -42.347 1.00 45.53 601 SER A CA 1
ATOM 4772 C C . SER A 1 601 ? 48.421 -13.335 -41.763 1.00 45.53 601 SER A C 1
ATOM 4774 O O . SER A 1 601 ? 49.542 -13.087 -42.203 1.00 45.53 601 SER A O 1
ATOM 4776 N N . LEU A 1 602 ? 48.224 -14.278 -40.834 1.00 45.09 602 LEU A N 1
ATOM 4777 C CA . LEU A 1 602 ? 49.294 -15.126 -40.277 1.00 45.09 602 LEU A CA 1
ATOM 4778 C C . LEU A 1 602 ? 49.644 -16.339 -41.160 1.00 45.09 602 LEU A C 1
ATOM 4780 O O . LEU A 1 602 ? 50.737 -16.887 -41.043 1.00 45.09 602 LEU A O 1
ATOM 4784 N N . MET A 1 603 ? 48.757 -16.739 -42.076 1.00 42.81 603 MET A N 1
ATOM 4785 C CA . MET A 1 603 ? 49.020 -17.807 -43.055 1.00 42.81 603 MET A CA 1
ATOM 4786 C C . MET A 1 603 ? 49.730 -17.307 -44.325 1.00 42.81 603 MET A C 1
ATOM 4788 O O . MET A 1 603 ? 50.356 -18.096 -45.027 1.00 42.81 603 MET A O 1
ATOM 4792 N N . ILE A 1 604 ? 49.686 -16.002 -44.618 1.00 46.69 604 ILE A N 1
ATOM 4793 C CA . ILE A 1 604 ? 50.371 -15.418 -45.788 1.00 46.69 604 ILE A CA 1
ATOM 4794 C C . ILE A 1 604 ? 51.831 -15.042 -45.462 1.00 46.69 604 ILE A C 1
ATOM 4796 O O . ILE A 1 604 ? 52.669 -14.995 -46.359 1.00 46.69 604 ILE A O 1
ATOM 4800 N N . SER A 1 605 ? 52.191 -14.868 -44.186 1.00 44.09 605 SER A N 1
ATOM 4801 C CA . SER A 1 605 ? 53.560 -14.532 -43.760 1.00 44.09 605 SER A CA 1
ATOM 4802 C C . SER A 1 605 ? 54.485 -15.738 -43.524 1.00 44.09 605 SER A C 1
ATOM 4804 O O . SER A 1 605 ? 55.669 -15.544 -43.259 1.00 44.09 605 SER A O 1
ATOM 4806 N N . SER A 1 606 ? 54.002 -16.979 -43.668 1.00 41.81 606 SER A N 1
ATOM 4807 C CA . SER A 1 606 ? 54.801 -18.204 -43.474 1.00 41.81 606 SER A CA 1
ATOM 4808 C C . SER A 1 606 ? 55.315 -18.856 -44.770 1.00 41.81 606 SER A C 1
ATOM 4810 O O . SER A 1 606 ? 55.894 -19.939 -44.717 1.00 41.81 606 SER A O 1
ATOM 4812 N N . SER A 1 607 ? 55.160 -18.209 -45.935 1.00 42.12 607 SER A N 1
ATOM 4813 C CA . SER A 1 607 ? 55.536 -18.780 -47.245 1.00 42.12 607 SER A CA 1
ATOM 4814 C C . SER A 1 607 ? 56.538 -17.955 -48.071 1.00 42.12 607 SER A C 1
ATOM 4816 O O . SER A 1 607 ? 56.569 -18.069 -49.294 1.00 42.12 607 SER A O 1
ATOM 4818 N N . GLN A 1 608 ? 57.420 -17.172 -47.435 1.00 44.16 608 GLN A N 1
ATOM 4819 C CA . GLN A 1 608 ? 58.557 -16.543 -48.127 1.00 44.16 608 GLN A CA 1
ATOM 4820 C C . GLN A 1 608 ? 59.849 -16.562 -47.296 1.00 44.16 608 GLN A C 1
ATOM 4822 O O . GLN A 1 608 ? 60.153 -15.610 -46.585 1.00 44.16 608 GLN A O 1
ATOM 4827 N N . SER A 1 609 ? 60.643 -17.629 -47.438 1.00 44.12 609 SER A N 1
ATOM 4828 C CA . SER A 1 609 ? 62.103 -17.589 -47.239 1.00 44.12 609 SER A CA 1
ATOM 4829 C C . SER A 1 609 ? 62.805 -18.839 -47.793 1.00 44.12 609 SER A C 1
ATOM 4831 O O . SER A 1 609 ? 63.262 -19.695 -47.046 1.00 44.12 609 SER A O 1
ATOM 4833 N N . VAL A 1 610 ? 62.962 -18.931 -49.119 1.00 36.31 610 VAL A N 1
ATOM 4834 C CA . VAL A 1 610 ? 64.103 -19.660 -49.707 1.00 36.31 610 VAL A CA 1
ATOM 4835 C C . VAL A 1 610 ? 64.618 -18.875 -50.911 1.00 36.31 610 VAL A C 1
ATOM 4837 O O . VAL A 1 610 ? 63.980 -18.806 -51.958 1.00 36.31 610 VAL A O 1
ATOM 4840 N N . THR A 1 611 ? 65.773 -18.247 -50.720 1.00 35.22 611 THR A N 1
ATOM 4841 C CA . THR A 1 611 ? 66.585 -17.564 -51.729 1.00 35.22 611 THR A CA 1
ATOM 4842 C C . THR A 1 611 ? 67.397 -18.557 -52.566 1.00 35.22 611 THR A C 1
ATOM 4844 O O . THR A 1 611 ? 68.077 -19.418 -52.019 1.00 35.22 611 THR A O 1
ATOM 4847 N N . GLU A 1 612 ? 67.287 -18.373 -53.883 1.00 35.97 612 GLU A N 1
ATOM 4848 C CA . GLU A 1 612 ? 68.234 -18.584 -54.993 1.00 35.97 612 GLU A CA 1
ATOM 4849 C C . GLU A 1 612 ? 69.368 -19.624 -54.910 1.00 35.97 612 GLU A C 1
ATOM 4851 O O . GLU A 1 612 ? 70.279 -19.526 -54.096 1.00 35.97 612 GLU A O 1
ATOM 4856 N N . CYS A 1 613 ? 69.433 -20.459 -55.958 1.00 28.03 613 CYS A N 1
ATOM 4857 C CA . CYS A 1 613 ? 70.647 -20.629 -56.765 1.00 28.03 613 CYS A CA 1
ATOM 4858 C C . CYS A 1 613 ? 70.281 -20.979 -58.225 1.00 28.03 613 CYS A C 1
ATOM 4860 O O . CYS A 1 613 ? 69.602 -21.967 -58.495 1.00 28.03 613 CYS A O 1
ATOM 4862 N N . ARG A 1 614 ? 70.736 -20.138 -59.163 1.00 33.69 614 ARG A N 1
ATOM 4863 C CA . ARG A 1 614 ? 70.796 -20.350 -60.630 1.00 33.69 614 ARG A CA 1
ATOM 4864 C C . ARG A 1 614 ? 71.924 -21.353 -60.966 1.00 33.69 614 ARG A C 1
ATOM 4866 O O . ARG A 1 614 ? 72.880 -21.398 -60.191 1.00 33.69 614 ARG A O 1
ATOM 4873 N N . PRO A 1 615 ? 71.889 -22.103 -62.097 1.00 40.53 615 PRO A N 1
ATOM 4874 C CA . PRO A 1 615 ? 72.346 -21.525 -63.377 1.00 40.53 615 PRO A CA 1
ATOM 4875 C C . PRO A 1 615 ? 71.728 -22.055 -64.701 1.00 40.53 615 PRO A C 1
ATOM 4877 O O . PRO A 1 615 ? 71.252 -23.176 -64.798 1.00 40.53 615 PRO A O 1
ATOM 4880 N N . CYS A 1 616 ? 71.846 -21.173 -65.707 1.00 30.61 616 CYS A N 1
ATOM 4881 C CA . CYS A 1 616 ? 72.108 -21.341 -67.151 1.00 30.61 616 CYS A CA 1
ATOM 4882 C C . CYS A 1 616 ? 71.188 -22.145 -68.109 1.00 30.61 616 CYS A C 1
ATOM 4884 O O . CYS A 1 616 ? 71.131 -23.364 -68.068 1.00 30.61 616 CYS A O 1
ATOM 4886 N N . VAL A 1 617 ? 70.578 -21.376 -69.032 1.00 35.38 617 VAL A N 1
ATOM 4887 C CA . VAL A 1 617 ? 70.575 -21.456 -70.521 1.00 35.38 617 VAL A CA 1
ATOM 4888 C C . VAL A 1 617 ? 70.646 -22.837 -71.195 1.00 35.38 617 VAL A C 1
ATOM 4890 O O . VAL A 1 617 ? 71.668 -23.496 -71.079 1.00 35.38 617 VAL A O 1
ATOM 4893 N N . GLU A 1 618 ? 69.633 -23.173 -72.013 1.00 31.14 618 GLU A N 1
ATOM 4894 C CA . GLU A 1 618 ? 69.758 -23.536 -73.447 1.00 31.14 618 GLU A CA 1
ATOM 4895 C C . GLU A 1 618 ? 68.381 -23.784 -74.111 1.00 31.14 618 GLU A C 1
ATOM 4897 O O . GLU A 1 618 ? 67.335 -23.721 -73.468 1.00 31.14 618 GLU A O 1
ATOM 4902 N N . ASP A 1 619 ? 68.424 -23.936 -75.433 1.00 31.62 619 ASP A N 1
ATOM 4903 C CA . ASP A 1 619 ? 67.504 -23.493 -76.481 1.00 31.62 619 ASP A CA 1
ATOM 4904 C C . ASP A 1 619 ? 66.236 -24.325 -76.798 1.00 31.62 619 ASP A C 1
ATOM 4906 O O . ASP A 1 619 ? 66.104 -25.492 -76.456 1.00 31.62 619 ASP A O 1
ATOM 4910 N N . ASN A 1 620 ? 65.335 -23.650 -77.535 1.00 34.12 620 ASN A N 1
ATOM 4911 C CA . ASN A 1 620 ? 64.440 -24.090 -78.628 1.00 34.12 620 ASN A CA 1
ATOM 4912 C C . ASN A 1 620 ? 63.914 -25.544 -78.686 1.00 34.12 620 ASN A C 1
ATOM 4914 O O . ASN A 1 620 ? 64.681 -26.474 -78.871 1.00 34.12 620 ASN A O 1
ATOM 4918 N N . GLU A 1 621 ? 62.585 -25.702 -78.811 1.00 30.12 621 GLU A N 1
ATOM 4919 C CA . GLU A 1 621 ? 61.919 -26.178 -80.048 1.00 30.12 621 GLU A CA 1
ATOM 4920 C C . GLU A 1 621 ? 60.373 -26.211 -79.925 1.00 30.12 621 GLU A C 1
ATOM 4922 O O . GLU A 1 621 ? 59.790 -26.409 -78.862 1.00 30.12 621 GLU A O 1
ATOM 4927 N N . ARG A 1 622 ? 59.705 -25.942 -81.056 1.00 34.03 622 ARG A N 1
ATOM 4928 C CA . ARG A 1 622 ? 58.246 -26.000 -81.323 1.00 34.03 622 ARG A CA 1
ATOM 4929 C C . ARG A 1 622 ? 57.799 -27.466 -81.623 1.00 34.03 622 ARG A C 1
ATOM 4931 O O . ARG A 1 622 ? 58.642 -28.347 -81.611 1.00 34.03 622 ARG A O 1
ATOM 4938 N N . PRO A 1 623 ? 56.602 -27.729 -82.205 1.00 57.97 623 PRO A N 1
ATOM 4939 C CA . PRO A 1 623 ? 55.218 -27.608 -81.716 1.00 57.97 623 PRO A CA 1
ATOM 4940 C C . PRO A 1 623 ? 54.439 -28.944 -81.935 1.00 57.97 623 PRO A C 1
ATOM 4942 O O . PRO A 1 623 ? 55.048 -29.980 -82.177 1.00 57.97 623 PRO A O 1
ATOM 4945 N N . SER A 1 624 ? 53.094 -28.869 -82.009 1.00 31.52 624 SER A N 1
ATOM 4946 C CA . SER A 1 624 ? 52.129 -29.837 -82.603 1.00 31.52 624 SER A CA 1
ATOM 4947 C C . SER A 1 624 ? 51.441 -30.782 -81.597 1.00 31.52 624 SER A C 1
ATOM 4949 O O . SER A 1 624 ? 52.036 -31.143 -80.596 1.00 31.52 624 SER A O 1
ATOM 4951 N N . THR A 1 625 ? 50.187 -31.239 -81.714 1.00 31.84 625 THR A N 1
ATOM 4952 C CA . THR A 1 625 ? 49.011 -31.004 -82.583 1.00 31.84 625 THR A CA 1
ATOM 4953 C C . THR A 1 625 ? 47.860 -31.863 -82.023 1.00 31.84 625 THR A C 1
ATOM 4955 O O . THR A 1 625 ? 48.127 -32.920 -81.463 1.00 31.84 625 THR A O 1
ATOM 4958 N N . SER A 1 626 ? 46.606 -31.505 -82.352 1.00 32.03 626 SER A N 1
ATOM 4959 C CA . SER A 1 626 ? 45.424 -32.398 -82.493 1.00 32.03 626 SER A CA 1
ATOM 4960 C C . SER A 1 626 ? 44.821 -33.032 -81.218 1.00 32.03 626 SER A C 1
ATOM 4962 O O . SER A 1 626 ? 45.526 -33.369 -80.286 1.00 32.03 626 SER A O 1
ATOM 4964 N N . GLY A 1 627 ? 43.511 -33.255 -81.080 1.00 30.75 627 GLY A N 1
ATOM 4965 C CA . GLY A 1 627 ? 42.393 -33.057 -81.994 1.00 30.75 627 GLY A CA 1
ATOM 4966 C C . GLY A 1 627 ? 41.053 -33.520 -81.385 1.00 30.75 627 GLY A C 1
ATOM 4967 O O . GLY A 1 627 ? 40.992 -34.444 -80.585 1.00 30.75 627 GLY A O 1
ATOM 4968 N N . SER A 1 628 ? 39.983 -32.855 -81.833 1.00 32.62 628 SER A N 1
ATOM 4969 C CA . SER A 1 628 ? 38.636 -33.371 -82.151 1.00 32.62 628 SER A CA 1
ATOM 4970 C C . SER A 1 628 ? 37.786 -34.182 -81.145 1.00 32.62 628 SER A C 1
ATOM 4972 O O . SER A 1 628 ? 37.969 -35.377 -80.956 1.00 32.62 628 SER A O 1
ATOM 4974 N N . ASN A 1 629 ? 36.682 -33.538 -80.737 1.00 32.81 629 ASN A N 1
ATOM 4975 C CA . ASN A 1 629 ? 35.271 -33.919 -80.960 1.00 32.81 629 ASN A CA 1
ATOM 4976 C C . ASN A 1 629 ? 34.799 -35.375 -80.742 1.00 32.81 629 ASN A C 1
ATOM 4978 O O . ASN A 1 629 ? 35.092 -36.249 -81.555 1.00 32.81 629 ASN A O 1
ATOM 4982 N N . LYS A 1 630 ? 33.765 -35.538 -79.892 1.00 34.66 630 LYS A N 1
ATOM 4983 C CA . LYS A 1 630 ? 32.473 -36.127 -80.323 1.00 34.66 630 LYS A CA 1
ATOM 4984 C C . LYS A 1 630 ? 31.306 -35.839 -79.364 1.00 34.66 630 LYS A C 1
ATOM 4986 O O . LYS A 1 630 ? 31.341 -36.138 -78.180 1.00 34.66 630 LYS A O 1
ATOM 4991 N N . LYS A 1 631 ? 30.237 -35.296 -79.957 1.00 38.84 631 LYS A N 1
ATOM 4992 C CA . LYS A 1 631 ? 28.869 -35.139 -79.436 1.00 38.84 631 LYS A CA 1
ATOM 4993 C C . LYS A 1 631 ? 28.189 -36.500 -79.224 1.00 38.84 631 LYS A C 1
ATOM 4995 O O . LYS A 1 631 ? 28.291 -37.354 -80.103 1.00 38.84 631 LYS A O 1
ATOM 5000 N N . ARG A 1 632 ? 27.295 -36.603 -78.231 1.00 33.06 632 ARG A N 1
ATOM 5001 C CA . ARG A 1 632 ? 25.992 -37.273 -78.417 1.00 33.06 632 ARG A CA 1
ATOM 5002 C C . ARG A 1 632 ? 24.931 -36.751 -77.438 1.00 33.06 632 ARG A C 1
ATOM 5004 O O . ARG A 1 632 ? 25.137 -36.707 -76.236 1.00 33.06 632 ARG A O 1
ATOM 5011 N N . ARG A 1 633 ? 23.812 -36.324 -78.031 1.00 37.16 633 ARG A N 1
ATOM 5012 C CA . ARG A 1 633 ? 22.518 -35.972 -77.425 1.00 37.16 633 ARG A CA 1
ATOM 5013 C C . ARG A 1 633 ? 21.852 -37.222 -76.833 1.00 37.16 633 ARG A C 1
ATOM 5015 O O . ARG A 1 633 ? 22.034 -38.287 -77.413 1.00 37.16 633 ARG A O 1
ATOM 5022 N N . LEU A 1 634 ? 20.951 -37.051 -75.861 1.00 32.25 634 LEU A N 1
ATOM 5023 C CA . LEU A 1 634 ? 19.529 -37.424 -75.977 1.00 32.25 634 LEU A CA 1
ATOM 5024 C C . LEU A 1 634 ? 18.703 -36.838 -74.815 1.00 32.25 634 LEU A C 1
ATOM 5026 O O . LEU A 1 634 ? 19.240 -36.361 -73.825 1.00 32.25 634 LEU A O 1
ATOM 5030 N N . ARG A 1 635 ? 17.399 -36.752 -75.077 1.00 32.53 635 ARG A N 1
ATOM 5031 C CA . ARG A 1 635 ? 16.374 -35.837 -74.553 1.00 32.53 635 ARG A CA 1
ATOM 5032 C C . ARG A 1 635 ? 15.627 -36.367 -73.305 1.00 32.53 635 ARG A C 1
ATOM 5034 O O . ARG A 1 635 ? 15.824 -37.521 -72.943 1.00 32.53 635 ARG A O 1
ATOM 5041 N N . PRO A 1 636 ? 14.749 -35.536 -72.701 1.00 48.28 636 PRO A N 1
ATOM 5042 C CA . PRO A 1 636 ? 14.074 -35.778 -71.428 1.00 48.28 636 PRO A CA 1
ATOM 5043 C C . PRO A 1 636 ? 12.713 -36.469 -71.592 1.00 48.28 636 PRO A C 1
ATOM 5045 O O . PRO A 1 636 ? 12.091 -36.396 -72.654 1.00 48.28 636 PRO A O 1
ATOM 5048 N N . THR A 1 637 ? 12.211 -37.049 -70.503 1.00 32.31 637 THR A N 1
ATOM 5049 C CA . THR A 1 637 ? 10.829 -37.526 -70.378 1.00 32.31 637 THR A CA 1
ATOM 5050 C C . THR A 1 637 ? 10.050 -36.657 -69.397 1.00 32.31 637 THR A C 1
ATOM 5052 O O . THR A 1 637 ? 10.393 -36.541 -68.224 1.00 32.31 637 THR A O 1
ATOM 5055 N N . LEU A 1 638 ? 8.999 -36.046 -69.937 1.00 33.81 638 LEU A N 1
ATOM 5056 C CA . LEU A 1 638 ? 7.875 -35.423 -69.250 1.00 33.81 638 LEU A CA 1
ATOM 5057 C C . LEU A 1 638 ? 6.804 -36.471 -68.906 1.00 33.81 638 LEU A C 1
ATOM 5059 O O . LEU A 1 638 ? 6.711 -37.498 -69.582 1.00 33.81 638 LEU A O 1
ATOM 5063 N N . SER A 1 639 ? 5.899 -36.045 -68.013 1.00 33.53 639 SER A N 1
ATOM 5064 C CA . SER A 1 639 ? 4.432 -36.251 -68.028 1.00 33.53 639 SER A CA 1
ATOM 5065 C C . SER A 1 639 ? 3.845 -37.221 -66.973 1.00 33.53 639 SER A C 1
ATOM 5067 O O . SER A 1 639 ? 4.577 -38.068 -66.470 1.00 33.53 639 SER A O 1
ATOM 5069 N N . PRO A 1 640 ? 2.521 -37.172 -66.688 1.00 47.28 640 PRO A N 1
ATOM 5070 C CA . PRO A 1 640 ? 1.723 -36.004 -66.257 1.00 47.28 640 PRO A CA 1
ATOM 5071 C C . PRO A 1 640 ? 0.574 -36.387 -65.271 1.00 47.28 640 PRO A C 1
ATOM 5073 O O . PRO A 1 640 ? 0.473 -37.528 -64.835 1.00 47.28 640 PRO A O 1
ATOM 5076 N N . SER A 1 641 ? -0.364 -35.441 -65.080 1.00 29.08 641 SER A N 1
ATOM 5077 C CA . SER A 1 641 ? -1.797 -35.569 -64.714 1.00 29.08 641 SER A CA 1
ATOM 5078 C C . SER A 1 641 ? -2.177 -35.578 -63.223 1.00 29.08 641 SER A C 1
ATOM 5080 O O . SER A 1 641 ? -1.482 -36.192 -62.431 1.00 29.08 641 SER A O 1
ATOM 5082 N N . ALA A 1 642 ? -3.282 -35.006 -62.721 1.00 30.59 642 ALA A N 1
ATOM 5083 C CA . ALA A 1 642 ? -4.268 -33.948 -63.050 1.00 30.59 642 ALA A CA 1
ATOM 5084 C C . ALA A 1 642 ? -5.629 -34.374 -62.442 1.00 30.59 642 ALA A C 1
ATOM 5086 O O . ALA A 1 642 ? -5.941 -35.559 -62.491 1.00 30.59 642 ALA A O 1
ATOM 5087 N N . LEU A 1 643 ? -6.448 -33.391 -62.011 1.00 30.27 643 LEU A N 1
ATOM 5088 C CA . LEU A 1 643 ? -7.908 -33.458 -61.715 1.00 30.27 643 LEU A CA 1
ATOM 5089 C C . LEU A 1 643 ? -8.298 -34.140 -60.371 1.00 30.27 643 LEU A C 1
ATOM 5091 O O . LEU A 1 643 ? -7.666 -35.102 -59.974 1.00 30.27 643 LEU A O 1
ATOM 5095 N N . SER A 1 644 ? -9.311 -33.738 -59.582 1.00 29.62 644 SER A N 1
ATOM 5096 C CA . SER A 1 644 ? -10.465 -32.839 -59.764 1.00 29.62 644 SER A CA 1
ATOM 5097 C C . SER A 1 644 ? -11.165 -32.524 -58.414 1.00 29.62 644 SER A C 1
ATOM 5099 O O . SER A 1 644 ? -11.238 -33.391 -57.554 1.00 29.62 644 SER A O 1
ATOM 5101 N N . LEU A 1 645 ? -11.696 -31.298 -58.293 1.00 29.36 645 LEU A N 1
ATOM 5102 C CA . LEU A 1 645 ? -12.982 -30.818 -57.726 1.00 29.36 645 LEU A CA 1
ATOM 5103 C C . LEU A 1 645 ? -13.744 -31.489 -56.540 1.00 29.36 645 LEU A C 1
ATOM 5105 O O . LEU A 1 645 ? -14.100 -32.657 -56.578 1.00 29.36 645 LEU A O 1
ATOM 5109 N N . GLN A 1 646 ? -14.239 -30.579 -55.673 1.00 30.06 646 GLN A N 1
ATOM 5110 C CA . GLN A 1 646 ? -15.613 -30.431 -55.117 1.00 30.06 646 GLN A CA 1
ATOM 5111 C C . GLN A 1 646 ? -16.002 -30.895 -53.687 1.00 30.06 646 GLN A C 1
ATOM 5113 O O . GLN A 1 646 ? -15.983 -32.067 -53.352 1.00 30.06 646 GLN A O 1
ATOM 5118 N N . HIS A 1 647 ? -16.509 -29.893 -52.936 1.00 31.80 647 HIS A N 1
ATOM 5119 C CA . HIS A 1 647 ? -17.645 -29.853 -51.985 1.00 31.80 647 HIS A CA 1
ATOM 5120 C C . HIS A 1 647 ? -17.751 -30.853 -50.808 1.00 31.80 647 HIS A C 1
ATOM 5122 O O . HIS A 1 647 ? -17.987 -32.031 -51.015 1.00 31.80 647 HIS A O 1
ATOM 5128 N N . MET A 1 648 ? -17.848 -30.341 -49.565 1.00 28.47 648 MET A N 1
ATOM 5129 C CA . MET A 1 648 ? -19.130 -30.181 -48.834 1.00 28.47 648 MET A CA 1
ATOM 5130 C C . MET A 1 648 ? -18.973 -29.580 -47.417 1.00 28.47 648 MET A C 1
ATOM 5132 O O . MET A 1 648 ? -18.037 -29.867 -46.682 1.00 28.47 648 MET A O 1
ATOM 5136 N N . LEU A 1 649 ? -19.954 -28.739 -47.072 1.00 35.88 649 LEU A N 1
ATOM 5137 C CA . LEU A 1 649 ? -20.309 -28.198 -45.752 1.00 35.88 649 LEU A CA 1
ATOM 5138 C C . LEU A 1 649 ? -21.111 -29.216 -44.909 1.00 35.88 649 LEU A C 1
ATOM 5140 O O . LEU A 1 649 ? -21.752 -30.090 -45.489 1.00 35.88 649 LEU A O 1
ATOM 5144 N N . LYS A 1 650 ? -21.224 -28.906 -43.599 1.00 35.34 650 LYS A N 1
ATOM 5145 C CA . LYS A 1 650 ? -22.141 -29.394 -42.524 1.00 35.34 650 LYS A CA 1
ATOM 5146 C C . LYS A 1 650 ? -21.504 -30.408 -41.561 1.00 35.34 650 LYS A C 1
ATOM 5148 O O . LYS A 1 650 ? -21.079 -31.466 -41.987 1.00 35.34 650 LYS A O 1
ATOM 5153 N N . GLN A 1 651 ? -21.214 -30.036 -40.309 1.00 42.50 651 GLN A N 1
ATOM 5154 C CA . GLN A 1 651 ? -22.066 -29.721 -39.135 1.00 42.50 651 GLN A CA 1
ATOM 5155 C C . GLN A 1 651 ? -22.283 -30.936 -38.210 1.00 42.50 651 GLN A C 1
ATOM 5157 O O . GLN A 1 651 ? -22.534 -32.038 -38.678 1.00 42.50 651 GLN A O 1
ATOM 5162 N N . SER A 1 652 ? -22.255 -30.614 -36.907 1.00 40.75 652 SER A N 1
ATOM 5163 C CA . SER A 1 652 ? -22.795 -31.295 -35.715 1.00 40.75 652 SER A CA 1
ATOM 5164 C C . SER A 1 652 ? -22.138 -32.579 -35.195 1.00 40.75 652 SER A C 1
ATOM 5166 O O . SER A 1 652 ? -22.374 -33.659 -35.727 1.00 40.75 652 SER A O 1
ATOM 5168 N N . SER A 1 653 ? -21.473 -32.452 -34.041 1.00 44.00 653 SER A N 1
ATOM 5169 C CA . SER A 1 653 ? -22.024 -32.855 -32.730 1.00 44.00 653 SER A CA 1
ATOM 5170 C C . SER A 1 653 ? -21.323 -32.096 -31.610 1.00 44.00 653 SER A C 1
ATOM 5172 O O . SER A 1 653 ? -20.071 -32.137 -31.622 1.00 44.00 653 SER A O 1
#

Nearest PDB structures (foldseek):
  4blv-assembly2_B  TM=5.254E-01  e=9.197E-02  Escherichia coli K-12
  3jay-assembly1_A  TM=4.952E-01  e=7.355E-02  Bombyx mori cypovirus 1
  4blw-assembly2_B  TM=3.848E-01  e=7.778E-02  Escherichia coli K-12
  6wcz-assembly1_B  TM=4.198E-01  e=4.916E-01  Zika virus
  3iz3-assembly1_A  TM=3.513E-01  e=8.595E-01  Bombyx mori cypovirus 1

InterPro domains:
  IPR013083 Zinc finger, RING/FYVE/PHD-type [G3DSA:3.30.40.10] (1-147)
  IPR034732 Extended PHD (ePHD) domain [PS51805] (3-130)
  IPR051188 PHD-type Zinc Finger Domain-Containing Protein [PTHR12420] (3-173)

pLDDT: mean 70.46, std 23.58, range [24.88, 98.25]

Secondary structure (DSSP, 8-state):
-PPP--TTT---GGGHHHH--EEEEE-TTS-EEEEEHHHHHTSTT----S-SGGGG--HHHHHHHHHHHTTPBPHHHHHGGGS-SSS----B---EEBSSTT---EE-HHHHHT-TT-EEEEEEEEETTTTEEEEEEEEESSHHHHHHHHHHHHHHHHTTT-PPP-------------------------------------------------------------------------------PPPP------TT--EEEEE--S-S-HHHHHHHHHHHHHHHS--SEEEEHHHH-S----TTTHHHHHHHHHHHHHTT-HHHHHHHHH-HHHHHHHHHHHHHTTHHHHHHHTSHHHHHHHHHHHHHHHHHHHHHHHHHHTS--EEEEEETTEEEEEEEESTTT-TTSHHHHHHHHHHHHS-S--PEEPPTTPPPS---SS---HHHHHHHHHHHHHH-S-EEEEEEE---HHHHHS-TT---------S-TT-----SS---EEEEEEPPPPTTSTTHHHHHHHHHHHHHHHHTTT-SEEEEEEE-S-HHHHHHHHHHHHHHSSS-EEEEEEESS-TTTS--SEEEEEEEE---HHHHHHHHTTS----------------------------------------------

Solvent-accessible surface area (backbone atoms only — not comparable to full-atom values): 41130 Å² total; per-residue (Å²): 131,84,81,69,45,19,59,38,72,62,49,45,72,91,48,33,87,83,28,35,61,70,38,73,50,69,45,99,85,69,51,76,46,34,38,26,46,46,47,47,55,38,19,71,89,54,69,80,49,102,46,80,59,75,81,10,38,60,62,70,58,52,51,54,49,46,58,55,6,64,78,26,54,12,50,68,57,57,71,54,71,86,74,65,101,65,80,78,82,74,33,47,14,13,42,25,38,30,69,38,87,88,50,84,54,21,21,24,48,64,59,34,70,74,31,91,60,30,46,70,47,69,44,51,44,57,42,85,92,66,83,40,76,44,79,44,55,40,36,21,76,34,71,67,45,46,53,52,43,54,50,53,54,52,50,64,29,51,84,66,80,43,89,73,74,74,64,84,76,81,88,85,75,85,92,78,84,88,81,88,82,89,82,84,87,84,83,87,82,83,90,86,87,85,82,85,86,89,88,82,89,83,88,82,93,82,89,78,90,80,89,81,85,83,88,81,78,91,78,88,81,88,78,91,84,82,86,79,90,82,90,80,88,84,79,91,84,83,91,78,95,76,85,88,70,81,75,76,83,78,76,85,71,69,80,81,58,24,36,35,39,35,45,71,58,73,62,90,60,62,69,65,50,48,56,52,49,53,51,54,41,66,75,75,40,93,48,79,45,78,45,53,50,71,76,63,42,96,66,82,66,51,63,86,50,36,66,48,46,53,43,52,46,31,49,21,58,53,66,70,33,48,69,56,37,48,35,52,76,73,30,69,66,53,33,48,55,51,38,47,51,62,44,60,77,36,48,75,56,54,64,46,46,71,41,70,71,49,30,51,53,51,51,53,51,50,51,52,52,34,39,49,36,31,48,55,32,16,62,74,70,74,44,84,45,40,50,68,44,80,53,93,97,44,66,32,44,39,35,42,45,26,55,87,65,30,73,82,42,60,57,55,51,51,53,46,53,36,58,70,63,39,68,71,74,58,61,29,71,62,54,100,82,66,54,75,69,52,68,53,90,83,70,78,58,69,61,42,56,53,49,46,49,52,49,55,55,73,75,41,99,51,74,59,47,79,48,72,42,83,82,54,65,64,85,67,58,78,45,100,80,58,87,71,76,67,76,88,82,81,81,74,87,81,66,85,72,79,89,81,76,81,49,40,27,34,38,34,44,42,58,80,72,64,89,83,49,85,59,55,64,61,52,50,45,52,51,50,46,50,55,47,70,77,37,53,93,63,28,47,29,38,41,31,40,39,59,47,90,42,74,68,56,51,52,47,42,56,56,46,53,55,72,66,46,100,59,60,60,50,78,49,44,32,22,48,54,52,38,67,81,38,59,51,46,52,34,36,42,36,39,36,51,61,77,60,66,67,58,58,59,59,63,65,71,75,77,81,88,82,83,85,83,86,86,83,89,86,81,88,85,86,85,91,78,90,82,84,88,85,89,82,88,86,85,88,86,85,87,84,90,81,89,82,90,85,88,85,88,85,86,89,134

Foldseek 3Di:
DDADAALQQRHGCPCCVQQNDWFWDQDPVRDIHTHGLNQQQLQPPWDAAPDPPRNRGDVVVSVVLSVVQQPQFAPQLVVCVPDDPDDDPDRGNFRRFAPQPVGSHTHRSSSQSPDPQKDWAWWWWQDPVPSDIDIHTHMHRHPVSVVVNVVVVVVVQVVVVHDIDIDGDPPPDDDDDDDDDDDDDDDDDDDDDDDDDDDDDDDDDDDDDDDDDDDDDDDDDDDDDDDDDDDDDDDDDDDDDDDDDDDPDDDPDDQFAKEKEKEFQPDPDPPLLVVVVVVCDVVPHPHPYYFYLVLLDPDDDHSVLSLLLLLQLLVCLLVLVLVLNLCSSPPPVSVCVRSVVVCVVVVVVVVLCVDVVSVVVVSVVSLVVSQVSQVNSCVVLVHRQWHWDDRPPTIMTIGTDHCSSCVPCPSVSSRVVSVVVSPLLPFAWDDPPADFPDADPDDADPVFVVSVVCVVVVVDPAAQEEAEDDPDVCQVPVDPPDPQPDDPPDDPVPPPRPNDDDNAEHEYEYGDGPPPPPCPLVVLLVVLLVVCVVCVVPYQKYKYKDFDPDPVSVVVSVVSNCVSDPFHKDWIKTTSDRSSVDHGGIIIIMIGTDPPVVVVVVVVVPPDDDDDDDDDDDDDDDDDDDDDDDDDDDDDDDDDDDDDDDDDDDDDD

Sequence (653 aa):
MTELKCGFCRHGKEVKEECGELHHVVTASGKPCTAHHKCMQYSALLVQYKSEHFGGFKISKVFEELARGRSSKCFICKCKRGRTKSGSIRVTGATCGCAVKQCRKTFHYYCAKTSQDCITKRLVVSFKNKNKITVLYRVFCSKEHEVLYRRNLKEYSKDMNKSAEESEEDSDIEDSNKEDVNDDEDLLLGGFDLSSQMLSQQMNENGHDTSFIPAYSNTANGSTTDIPNNRLKRSASHNSLVSDEKPPKSVKLDKKKVIGLCILSSDENLEAQRKEIHTILKNNYDVNEVVIWQDVTSYTLNSDLTPYFIHAISKAVRSNSYKNLQNLLFSEKYLRDKCVSDYEYQSNFIQDLKDPAVAKNVLQSTWKSVSKNLQDASISIGKEIGSVIPVYSSNVLLLLVGDEIDKNSVIRQKLQHLFESIPKPAIFVWKNDTRLKKYHTEDFDENEVDILLSNIIKNKSEIGEIIDEPKDKILLRSNTQSNVVSCIYKGLEGTDIKTDQDKSHCLVLISQLDSTIVNSGNYIIKLLHNILTDNHNKYSKFSMVLPVFSLQSTFNIVENIKNCVDFDVTVAIYSAYNPEKQSISYIVAEIMISNQSAANSLMISSSQSVTECRPCVEDNERPSTSGSNKKRRLRPTLSPSALSLQHMLKQSS

Organism: Lottia gigantea (NCBI:txid225164)

Radius of gyration: 41.38 Å; Cα contacts (8 Å, |Δi|>4): 757; chains: 1; bounding box: 132×78×133 Å

Mean predicted aligned error: 21.45 Å